Protein AF-A0A0C3L498-F1 (afdb_monomer)

Solvent-accessible surface area (backbone atoms only — not comparable to full-atom values): 33754 Å² total; per-residue (Å²): 131,86,86,87,76,69,76,91,82,56,88,86,80,82,76,66,89,76,93,76,84,75,94,78,59,88,74,56,82,79,41,98,56,47,34,68,48,52,50,54,51,51,52,50,46,49,53,53,51,52,60,52,66,72,40,90,59,48,83,50,46,42,62,49,47,40,70,78,53,57,85,84,62,84,81,73,73,90,56,92,81,68,74,46,78,49,71,77,47,63,39,61,85,78,45,76,49,64,42,54,49,97,86,67,49,80,75,44,70,66,84,78,87,83,88,87,74,92,69,87,55,92,52,59,33,38,40,38,36,27,51,92,72,23,58,47,76,47,76,46,64,38,90,92,53,58,69,68,57,54,50,53,52,50,51,51,54,53,49,54,58,51,51,48,64,70,63,67,71,54,69,68,65,53,47,67,62,51,67,76,78,53,101,65,94,72,100,66,86,66,53,82,78,91,77,89,83,86,74,87,76,82,77,81,82,78,84,88,83,90,80,88,82,90,81,88,78,81,93,78,92,78,82,91,74,88,71,82,76,75,76,78,78,79,75,72,77,77,77,76,79,73,82,60,61,68,63,62,69,68,46,56,71,66,59,50,38,60,54,33,46,74,31,54,60,55,54,50,51,53,54,21,65,76,36,73,67,41,29,62,50,58,70,38,78,90,26,49,68,42,52,51,39,20,29,67,77,71,70,56,78,90,55,93,88,49,60,63,64,46,47,43,50,33,76,59,50,50,50,19,68,48,85,97,41,84,48,70,20,92,41,72,42,45,78,71,43,35,23,42,45,69,68,50,31,39,65,67,54,39,44,69,77,37,68,87,50,56,66,73,57,56,72,67,48,78,64,39,82,72,67,81,73,71,56,94,82,57,84,57,98,50,54,26,31,46,51,68,60,54,51,49,51,42,54,52,52,58,73,53,51,90,47,89,78,62,55,74,65,52,59,49,46,50,52,49,44,54,53,42,49,39,48,68,72,63,38,67,38,49,54,51,57,24,45,50,52,42,52,48,49,55,50,50,52,49,49,50,52,49,49,50,51,52,49,49,50,53,50,49,51,52,39,29,75,76,68,71,48,79,90,70,61,79,90,76,48,54,73,67,47,43,52,54,50,52,51,64,69,67,47,96,65,93,42,72,65,56,52,59,73,43,40,69,60,49,56,50,34,54,54,51,51,53,54,56,58,54,48,72,73,62,62,62,82,78,70,77,75,75,73,82,75,80,79,79,128

Radius of gyration: 36.26 Å; Cα contacts (8 Å, |Δi|>4): 407; chains: 1; bounding box: 95×100×100 Å

Foldseek 3Di:
DPPDDDPVPDDDDDDQDQDQDQLDDPVQVVDPPLQVSVVVRVVSRVVSVVVLVVDPCSSVVRVVVCVLPPCPDPDDDPDPPDEAEEEPEECVVPDPQFDADPVRHTPHGCPDDDDDDDDPDQHWYWYWYDYPLAIDIDIDGDPNDDPVVSVVVVVVVVVSVVSNVVPDDDPVVVCVVVVVPDPDDDPDDHDYDDDDDDDPPDDDDDDDDDDDDDDDDDDDDDDDDDPPDDDPDPPDPPDDPPDPVVSLVPDDPVVVLVVLLPDALVRLLVQCPVDPVSVVQCVDPVNVSSLVSNCVVLVADDQPPDDSNLLSCLQPPQAFPPPPGRDGFPDRPLLVSGGHALQWAFLVRLCVVPVVQDSLVQVLADWDQDGPDDDPPSPDSTTTHHPVRSVVSVVVVVVCPPPPPPDPVVVSVVSVVVVVCCVVVVVVPSVVSSVSSVVSSVVSVVVLVVLLVVQLVVVVVCCCVPPVFDDDDLVLADPQLNVLSVVSSPDPDPDVSSCVVCVVSNNVSSVVSVVVVVVVVPPPPPPVPPDPDDDDD

Secondary structure (DSSP, 8-state):
--S---TTS----------------GGGTTSTTHHHHHHHHHHHHHHHHHHHHT-TTHHHHHHHHHHHS---SPPP-S-TT--EEEEEEEGGGTS-SEEE-TTS-EEEE-----------SSS-EEEEEEETTEEEEEEE--TTS-HHHHHHHHHHHHHHHHHHHHT---HHHHHHHHTTT-SS----PPP------------PPPP----------------------PPP---PPP------HHHHHTS-HHHHHHHHTTS-HHHHHHHHHT-HHHHHHHTSGGGHHHHHHHHHHHT----TTS-HHHHHHHHH--B--STT--SB---EEGGGTEE--S-EEEHHHHHHH-TTS-HHHHTTS-EES--SS--TT--S---EEEHHHHHHHHHHHHHT-S-SS--HHHHHHHHHHHHHHHHHTTGGGHHHHHHHHHHHHHHHHHHHHHHHHHHHHHHHHHHHHHH-PPP--GGGS-HHHHHHHHHHHHSS---HHHHHHHHHHHHHHHHHHHHHHHHHH--------PPPPPPP-

Organism: NCBI:txid1051891

Structure (mmCIF, N/CA/C/O backbone):
data_AF-A0A0C3L498-F1
#
_entry.id   AF-A0A0C3L498-F1
#
loop_
_atom_site.group_PDB
_atom_site.id
_atom_site.type_symbol
_atom_site.label_atom_id
_atom_site.label_alt_id
_atom_site.label_comp_id
_atom_site.label_asym_id
_atom_site.label_entity_id
_atom_site.label_seq_id
_atom_site.pdbx_PDB_ins_code
_atom_site.Cartn_x
_atom_site.Cartn_y
_atom_site.Cartn_z
_atom_site.occupancy
_atom_site.B_iso_or_equiv
_atom_site.auth_seq_id
_atom_site.auth_comp_id
_atom_site.auth_asym_id
_atom_site.auth_atom_id
_atom_site.pdbx_PDB_model_num
ATOM 1 N N . MET A 1 1 ? -3.042 -32.509 8.364 1.00 35.53 1 MET A N 1
ATOM 2 C CA . MET A 1 1 ? -3.975 -33.650 8.348 1.00 35.53 1 MET A CA 1
ATOM 3 C C . MET A 1 1 ? -3.788 -34.385 9.654 1.00 35.53 1 MET A C 1
ATOM 5 O O . MET A 1 1 ? -2.678 -34.833 9.908 1.00 35.53 1 MET A O 1
ATOM 9 N N . TYR A 1 2 ? -4.815 -34.409 10.502 1.00 32.66 2 TYR A N 1
ATOM 10 C CA . TYR A 1 2 ? -4.844 -35.333 11.634 1.00 32.66 2 TYR A CA 1
ATOM 11 C C . TYR A 1 2 ? -4.979 -36.755 11.064 1.00 32.66 2 TYR A C 1
ATOM 13 O O . TYR A 1 2 ? -5.834 -36.954 10.199 1.00 32.66 2 TYR A O 1
ATOM 21 N N . PRO A 1 3 ? -4.118 -37.711 11.439 1.00 37.41 3 PRO A N 1
ATOM 22 C CA . PRO A 1 3 ? -4.191 -39.062 10.906 1.00 37.41 3 PRO A CA 1
ATOM 23 C C . PRO A 1 3 ? -5.276 -39.869 11.638 1.00 37.41 3 PRO A C 1
ATOM 25 O O . PRO A 1 3 ? -5.216 -40.007 12.855 1.00 37.41 3 PRO A O 1
ATOM 28 N N . GLY A 1 4 ? -6.226 -40.432 10.880 1.00 39.44 4 GLY A N 1
ATOM 29 C CA . GLY A 1 4 ? -6.982 -41.626 11.285 1.00 39.44 4 GLY A CA 1
ATOM 30 C C . GLY A 1 4 ? -8.302 -41.435 12.040 1.00 39.44 4 GLY A C 1
ATOM 31 O O . GLY A 1 4 ? -8.519 -42.139 13.022 1.00 39.44 4 GLY A O 1
ATOM 32 N N . HIS A 1 5 ? -9.200 -40.545 11.606 1.00 47.72 5 HIS A N 1
ATOM 33 C CA . HIS A 1 5 ? -10.540 -40.448 12.207 1.00 47.72 5 HIS A CA 1
ATOM 34 C C . HIS A 1 5 ? -11.646 -40.742 11.183 1.00 47.72 5 HIS A C 1
ATOM 36 O O . HIS A 1 5 ? -11.608 -40.233 10.064 1.00 47.72 5 HIS A O 1
ATOM 42 N N . ASP A 1 6 ? -12.573 -41.611 11.590 1.00 41.62 6 ASP A N 1
ATOM 43 C CA . ASP A 1 6 ? -13.728 -42.118 10.844 1.00 41.62 6 ASP A CA 1
ATOM 44 C C . ASP A 1 6 ? -14.706 -40.974 10.485 1.00 41.62 6 ASP A C 1
ATOM 46 O O . ASP A 1 6 ? -15.150 -40.259 11.384 1.00 41.62 6 ASP A O 1
ATOM 50 N N . PRO A 1 7 ? -15.011 -40.725 9.197 1.00 49.84 7 PRO A N 1
ATOM 51 C CA . PRO A 1 7 ? -15.847 -39.600 8.775 1.00 49.84 7 PRO A CA 1
ATOM 52 C C . PRO A 1 7 ? -17.320 -39.713 9.199 1.00 49.84 7 PRO A C 1
ATOM 54 O O . PRO A 1 7 ? -17.991 -38.683 9.267 1.00 49.84 7 PRO A O 1
ATOM 57 N N . ASP A 1 8 ? -17.813 -40.909 9.532 1.00 45.66 8 ASP A N 1
ATOM 58 C CA . ASP A 1 8 ? -19.240 -41.135 9.808 1.00 45.66 8 ASP A CA 1
ATOM 59 C C . ASP A 1 8 ? -19.642 -40.848 11.267 1.00 45.66 8 ASP A C 1
ATOM 61 O O . ASP A 1 8 ? -20.826 -40.816 11.601 1.00 45.66 8 ASP A O 1
ATOM 65 N N . THR A 1 9 ? -18.672 -40.586 12.150 1.00 42.53 9 THR A N 1
ATOM 66 C CA . THR A 1 9 ? -18.910 -40.384 13.592 1.00 42.53 9 THR A CA 1
ATOM 67 C C . THR A 1 9 ? -18.627 -38.966 14.097 1.00 42.53 9 THR A C 1
ATOM 69 O O . THR A 1 9 ? -18.902 -38.676 15.264 1.00 42.53 9 THR A O 1
ATOM 72 N N . PHE A 1 10 ? -18.138 -38.047 13.252 1.00 43.22 10 PHE A N 1
ATOM 73 C CA . PHE A 1 10 ? -17.721 -36.713 13.701 1.00 43.22 10 PHE A CA 1
ATOM 74 C C . PHE A 1 10 ? -18.369 -35.563 12.927 1.00 43.22 10 PHE A C 1
ATOM 76 O O . PHE A 1 10 ? -18.173 -35.375 11.728 1.00 43.22 10 PHE A O 1
ATOM 83 N N . LEU A 1 11 ? -19.065 -34.698 13.669 1.00 43.75 11 LEU A N 1
ATOM 84 C CA . LEU A 1 11 ? -19.482 -33.384 13.193 1.00 43.75 11 LEU A CA 1
ATOM 85 C C . LEU A 1 11 ? -18.258 -32.454 13.148 1.00 43.75 11 LEU A C 1
ATOM 87 O O . LEU A 1 11 ? -17.801 -31.950 14.175 1.00 43.75 11 LEU A O 1
ATOM 91 N N . CYS A 1 12 ? -17.727 -32.210 11.951 1.00 49.59 12 CYS A N 1
ATOM 92 C CA . CYS A 1 12 ? -16.666 -31.226 11.742 1.00 49.59 12 CYS A CA 1
ATOM 93 C C . CYS A 1 12 ? -17.260 -29.808 11.757 1.00 49.59 12 CYS A C 1
ATOM 95 O O . CYS A 1 12 ? -17.810 -29.334 10.762 1.00 49.59 12 CYS A O 1
ATOM 97 N N . ILE A 1 13 ? -17.160 -29.126 12.898 1.00 57.81 13 ILE A N 1
ATOM 98 C CA . ILE A 1 13 ? -17.531 -27.714 13.027 1.00 57.81 13 ILE A CA 1
ATOM 99 C C . ILE A 1 13 ? -16.302 -26.872 12.682 1.00 57.81 13 ILE A C 1
ATOM 101 O O . ILE A 1 13 ? -15.297 -26.917 13.389 1.00 57.81 13 ILE A O 1
ATOM 105 N N . TYR A 1 14 ? -16.386 -26.096 11.602 1.00 65.06 14 TYR A N 1
ATOM 106 C CA . TYR A 1 14 ? -15.368 -25.105 11.263 1.00 65.06 14 TYR A CA 1
ATOM 107 C C . TYR A 1 14 ? -15.754 -23.749 11.843 1.00 65.06 14 TYR A C 1
ATOM 109 O O . TYR A 1 14 ? -16.817 -23.208 11.533 1.00 65.06 14 TYR A O 1
ATOM 117 N N . ASP A 1 15 ? -14.875 -23.177 12.655 1.00 76.25 15 ASP A N 1
ATOM 118 C CA . ASP A 1 15 ? -14.969 -21.797 13.095 1.00 76.25 15 ASP A CA 1
ATOM 119 C C . ASP A 1 15 ? -14.239 -20.878 12.105 1.00 76.25 15 ASP A C 1
ATOM 121 O O . ASP A 1 15 ? -13.145 -21.157 11.615 1.00 76.25 15 ASP A O 1
ATOM 125 N N . THR A 1 16 ? -14.864 -19.754 11.755 1.00 82.56 16 THR A N 1
ATOM 126 C CA . THR A 1 16 ? -14.195 -18.700 10.984 1.00 82.56 16 THR A CA 1
ATOM 127 C C . THR A 1 16 ? -13.973 -17.504 11.891 1.00 82.56 16 THR A C 1
ATOM 129 O O . THR A 1 16 ? -14.901 -16.758 12.199 1.00 82.56 16 THR A O 1
ATOM 132 N N . GLY A 1 17 ? -12.721 -17.315 12.309 1.00 86.75 17 GLY A N 1
ATOM 133 C CA . GLY A 1 17 ? -12.305 -16.129 13.048 1.00 86.75 17 GLY A CA 1
ATOM 134 C C . GLY A 1 17 ? -12.344 -14.883 12.161 1.00 86.75 17 GLY A C 1
ATOM 135 O O . GLY A 1 17 ? -11.686 -14.831 11.120 1.00 86.75 17 GLY A O 1
ATOM 136 N N . ILE A 1 18 ? -13.096 -13.866 12.584 1.00 87.69 18 ILE A N 1
ATOM 137 C CA . ILE A 1 18 ? -13.166 -12.571 11.901 1.00 87.69 18 ILE A CA 1
ATOM 138 C C . ILE A 1 18 ? -12.261 -11.580 12.644 1.00 87.69 18 ILE A C 1
ATOM 140 O O . ILE A 1 18 ? -12.529 -11.274 13.808 1.00 87.69 18 ILE A O 1
ATOM 144 N N . PRO A 1 19 ? -11.197 -11.052 12.011 1.00 89.06 19 PRO A N 1
ATOM 145 C CA . PRO A 1 19 ? -10.329 -10.085 12.662 1.00 89.06 19 PRO A CA 1
ATOM 146 C C . PRO A 1 19 ? -11.044 -8.734 12.758 1.00 89.06 19 PRO A C 1
ATOM 148 O O . PRO A 1 19 ? -11.245 -8.049 11.756 1.00 89.06 19 PRO A O 1
ATOM 151 N N . LEU A 1 20 ? -11.409 -8.342 13.977 1.00 89.38 20 LEU A N 1
ATOM 152 C CA . LEU A 1 20 ? -12.016 -7.046 14.264 1.00 89.38 20 LEU A CA 1
ATOM 153 C C . LEU A 1 20 ? -10.965 -6.096 14.838 1.00 89.38 20 LEU A C 1
ATOM 155 O O . LEU A 1 20 ? -10.299 -6.393 15.829 1.00 89.38 20 LEU A O 1
ATOM 159 N N . GLN A 1 21 ? -10.822 -4.932 14.215 1.00 89.94 21 GLN A N 1
ATOM 160 C CA . GLN A 1 21 ? -9.946 -3.868 14.679 1.00 89.94 21 GLN A CA 1
ATOM 161 C C . GLN A 1 21 ? -10.721 -2.942 15.606 1.00 89.94 21 GLN A C 1
ATOM 163 O O . GLN A 1 21 ? -11.603 -2.198 15.177 1.00 89.94 21 GLN A O 1
ATOM 168 N N . VAL A 1 22 ? -10.371 -2.959 16.887 1.00 83.88 22 VAL A N 1
ATOM 169 C CA . VAL A 1 22 ? -10.909 -2.006 17.856 1.00 83.88 22 VAL A CA 1
ATOM 170 C C . VAL A 1 22 ? -9.872 -0.904 18.062 1.00 83.88 22 VAL A C 1
ATOM 172 O O . VAL A 1 22 ? -8.803 -1.182 18.610 1.00 83.88 22 VAL A O 1
ATOM 175 N N . PRO A 1 23 ? -10.131 0.339 17.617 1.00 72.25 23 PRO A N 1
ATOM 176 C CA . PRO A 1 23 ? -9.239 1.449 17.910 1.00 72.25 23 PRO A CA 1
ATOM 177 C C . PRO A 1 23 ? -9.283 1.711 19.418 1.00 72.25 23 PRO A C 1
ATOM 179 O O . PRO A 1 23 ? -10.296 2.152 19.954 1.00 72.25 23 PRO A O 1
ATOM 182 N N . PHE A 1 24 ? -8.189 1.401 20.108 1.00 67.44 24 PHE A N 1
ATOM 183 C CA . PHE A 1 24 ? -8.078 1.551 21.555 1.00 67.44 24 PHE A CA 1
ATOM 184 C C . PHE A 1 24 ? -6.970 2.547 21.901 1.00 67.44 24 PHE A C 1
ATOM 186 O O . PHE A 1 24 ? -5.838 2.405 21.439 1.00 67.44 24 PHE A O 1
ATOM 193 N N . ALA A 1 25 ? -7.279 3.536 22.743 1.00 64.62 25 ALA A N 1
ATOM 194 C CA . ALA A 1 25 ? -6.287 4.389 23.390 1.00 64.62 25 ALA A CA 1
ATOM 195 C C . ALA A 1 25 ? -6.391 4.218 24.919 1.00 64.62 25 ALA A C 1
ATOM 197 O O . ALA A 1 25 ? -7.488 4.352 25.459 1.00 64.62 25 ALA A O 1
ATOM 198 N N . PRO A 1 26 ? -5.286 3.981 25.656 1.00 59.47 26 PRO A N 1
ATOM 199 C CA . PRO A 1 26 ? -5.326 3.686 27.097 1.00 59.47 26 PRO A CA 1
ATOM 200 C C . PRO A 1 26 ? -6.069 4.722 27.955 1.00 59.47 26 PRO A C 1
ATOM 202 O O . PRO A 1 26 ? -6.696 4.372 28.949 1.00 59.47 26 PRO A O 1
ATOM 205 N N . LYS A 1 27 ? -6.058 5.998 27.544 1.00 56.81 27 LYS A N 1
ATOM 206 C CA . LYS A 1 27 ? -6.758 7.098 28.233 1.00 56.81 27 LYS A CA 1
ATOM 207 C C . LYS A 1 27 ? -8.285 7.051 28.095 1.00 56.81 27 LYS A C 1
ATOM 209 O O . LYS A 1 27 ? -8.969 7.845 28.722 1.00 56.81 27 LYS A O 1
ATOM 214 N N . MET A 1 28 ? -8.827 6.157 27.272 1.00 57.12 28 MET A N 1
ATOM 215 C CA . MET A 1 28 ? -10.263 6.070 27.013 1.00 57.12 28 MET A CA 1
ATOM 216 C C . MET A 1 28 ? -11.046 5.428 28.168 1.00 57.12 28 MET A C 1
ATOM 218 O O . MET A 1 28 ? -12.205 5.776 28.376 1.00 57.12 28 MET A O 1
ATOM 222 N N . LEU A 1 29 ? -10.411 4.556 28.961 1.00 56.12 29 LEU A N 1
ATOM 223 C CA . LEU A 1 29 ? -11.057 3.840 30.073 1.00 56.12 29 LEU A CA 1
ATOM 224 C C . LEU A 1 29 ? -11.229 4.682 31.346 1.00 56.12 29 LEU A C 1
ATOM 226 O O . LEU A 1 29 ? -12.031 4.331 32.205 1.00 56.12 29 LEU A O 1
ATOM 230 N N . THR A 1 30 ? -10.500 5.792 31.474 1.00 59.97 30 THR A N 1
ATOM 231 C CA . THR A 1 30 ? -10.547 6.677 32.652 1.00 59.97 30 THR A CA 1
ATOM 232 C C . THR A 1 30 ? -11.428 7.908 32.446 1.00 59.97 30 THR A C 1
ATOM 234 O O . THR A 1 30 ? -11.486 8.774 33.316 1.00 59.97 30 THR A O 1
ATOM 237 N N . THR A 1 31 ? -12.098 8.026 31.296 1.00 58.50 31 THR A N 1
ATOM 238 C CA . THR A 1 31 ? -12.944 9.188 30.997 1.00 58.50 31 THR A CA 1
ATOM 239 C C . THR A 1 31 ? -14.387 8.977 31.466 1.00 58.50 31 THR A C 1
ATOM 241 O O . THR A 1 31 ? -14.918 7.874 31.329 1.00 58.50 31 THR A O 1
ATOM 244 N N . PRO A 1 32 ? -15.078 10.033 31.935 1.00 61.94 32 PRO A N 1
ATOM 245 C CA . PRO A 1 32 ? -16.505 9.974 32.278 1.00 61.94 32 PRO A CA 1
ATOM 246 C C . PRO A 1 32 ? -17.423 9.696 31.067 1.00 61.94 32 PRO A C 1
ATOM 248 O O . PRO A 1 32 ? -18.629 9.537 31.224 1.00 61.94 32 PRO A O 1
ATOM 251 N N . PHE A 1 33 ? -16.867 9.584 29.855 1.00 67.62 33 PHE A N 1
ATOM 252 C CA . PHE A 1 33 ? -17.583 9.392 28.590 1.00 67.62 33 PHE A CA 1
ATOM 253 C C . PHE A 1 33 ? -17.502 7.951 28.056 1.00 67.62 33 PHE A C 1
ATOM 255 O O . PHE A 1 33 ? -17.490 7.729 26.843 1.00 67.62 33 PHE A O 1
ATOM 262 N N . ILE A 1 34 ? -17.462 6.952 28.944 1.00 74.81 34 ILE A N 1
ATOM 263 C CA . ILE A 1 34 ? -17.351 5.543 28.535 1.00 74.81 34 ILE A CA 1
ATOM 264 C C . ILE A 1 34 ? -18.537 5.077 27.670 1.00 74.81 34 ILE A C 1
ATOM 266 O O . ILE A 1 34 ? -18.358 4.267 26.766 1.00 74.81 34 ILE A O 1
ATOM 270 N N . GLY A 1 35 ? -19.738 5.629 27.883 1.00 77.56 35 GLY A N 1
ATOM 271 C CA . GLY A 1 35 ? -20.936 5.311 27.097 1.00 77.56 35 GLY A CA 1
ATOM 272 C C . GLY A 1 35 ? -20.778 5.626 25.601 1.00 77.56 35 GLY A C 1
ATOM 273 O O . GLY A 1 35 ? -20.788 4.697 24.792 1.00 77.56 35 GLY A O 1
ATOM 274 N N . PRO A 1 36 ? -20.573 6.901 25.209 1.00 78.88 36 PRO A N 1
ATOM 275 C CA . PRO A 1 36 ? -20.330 7.288 23.814 1.00 78.88 36 PRO A CA 1
ATOM 276 C C . PRO A 1 36 ? -19.191 6.514 23.142 1.00 78.88 36 PRO A C 1
ATOM 278 O O . PRO A 1 36 ? -19.283 6.156 21.966 1.00 78.88 36 PRO A O 1
ATOM 281 N N . LEU A 1 37 ? -18.134 6.210 23.897 1.00 80.88 37 LEU A N 1
ATOM 282 C CA . LEU A 1 37 ? -17.036 5.384 23.418 1.00 80.88 37 LEU A CA 1
ATOM 283 C C . LEU A 1 37 ? -17.487 3.964 23.065 1.00 80.88 37 LEU A C 1
ATOM 285 O O . LEU A 1 37 ? -17.188 3.492 21.969 1.00 80.88 37 LEU A O 1
ATOM 289 N N . ILE A 1 38 ? -18.195 3.289 23.977 1.00 82.69 38 ILE A N 1
ATOM 290 C CA . ILE A 1 38 ? -18.695 1.925 23.761 1.00 82.69 38 ILE A CA 1
ATOM 291 C C . ILE A 1 38 ? -19.561 1.876 22.501 1.00 82.69 38 ILE A C 1
ATOM 293 O O . ILE A 1 38 ? -19.411 0.959 21.698 1.00 82.69 38 ILE A O 1
ATOM 297 N N . ILE A 1 39 ? -20.414 2.880 22.279 1.00 81.44 39 ILE A N 1
ATOM 298 C CA . ILE A 1 39 ? -21.242 2.966 21.067 1.00 81.44 39 ILE A CA 1
ATOM 299 C C . ILE A 1 39 ? -20.378 3.114 19.822 1.00 81.44 39 ILE A C 1
ATOM 301 O O . ILE A 1 39 ? -20.590 2.398 18.850 1.00 81.44 39 ILE A O 1
ATOM 305 N N . SER A 1 40 ? -19.412 4.033 19.839 1.00 83.00 40 SER A N 1
ATOM 306 C CA . SER A 1 40 ? -18.522 4.267 18.699 1.00 83.00 40 SER A CA 1
ATOM 307 C C . SER A 1 40 ? -17.755 2.993 18.327 1.00 83.00 40 SER A C 1
ATOM 309 O O . SER A 1 40 ? -17.720 2.590 17.162 1.00 83.00 40 SER A O 1
ATOM 311 N N . VAL A 1 41 ? -17.233 2.286 19.334 1.00 86.06 41 VAL A N 1
ATOM 312 C CA . VAL A 1 41 ? -16.589 0.979 19.158 1.00 86.06 41 VAL A CA 1
ATOM 313 C C . VAL A 1 41 ? -17.579 -0.052 18.613 1.00 86.06 41 VAL A C 1
ATOM 315 O O . VAL A 1 41 ? -17.256 -0.740 17.648 1.00 86.06 41 VAL A O 1
ATOM 318 N N . ALA A 1 42 ? -18.793 -0.135 19.161 1.00 87.06 42 ALA A N 1
ATOM 319 C CA . ALA A 1 42 ? -19.822 -1.061 18.694 1.00 87.06 42 ALA A CA 1
ATOM 320 C C . ALA A 1 42 ? -20.241 -0.788 17.239 1.00 87.06 42 ALA A C 1
ATOM 322 O O . ALA A 1 42 ? -20.412 -1.728 16.465 1.00 87.06 42 ALA A O 1
ATOM 323 N N . MET A 1 43 ? -20.357 0.480 16.835 1.00 86.38 43 MET A N 1
ATOM 324 C CA . MET A 1 43 ? -20.642 0.875 15.453 1.00 86.38 43 MET A CA 1
ATOM 325 C C . MET A 1 43 ? -19.504 0.479 14.511 1.00 86.38 43 MET A C 1
ATOM 327 O O . MET A 1 43 ? -19.765 -0.082 13.447 1.00 86.38 43 MET A O 1
ATOM 331 N N . SER A 1 44 ? -18.253 0.707 14.918 1.00 90.31 44 SER A N 1
ATOM 332 C CA . SER A 1 44 ? -17.075 0.285 14.152 1.00 90.31 44 SER A CA 1
ATOM 333 C C . SER A 1 44 ? -17.017 -1.237 13.996 1.00 90.31 44 SER A C 1
ATOM 335 O O . SER A 1 44 ? -16.842 -1.741 12.885 1.00 90.31 44 SER A O 1
ATOM 337 N N . ILE A 1 45 ? -17.245 -1.984 15.084 1.00 90.69 45 ILE A N 1
ATOM 338 C CA . ILE A 1 45 ? -17.324 -3.449 15.057 1.00 90.69 45 ILE A CA 1
ATOM 339 C C . ILE A 1 45 ? -18.440 -3.899 14.113 1.00 90.69 45 ILE A C 1
ATOM 341 O O . ILE A 1 45 ? -18.197 -4.742 13.254 1.00 90.69 45 ILE A O 1
ATOM 345 N N . LYS A 1 46 ? -19.640 -3.311 14.210 1.00 91.25 46 LYS A N 1
ATOM 346 C CA . LYS A 1 46 ? -20.777 -3.637 13.338 1.00 91.25 46 LYS A CA 1
ATOM 347 C C . LYS A 1 46 ? -20.445 -3.403 11.866 1.00 91.25 46 LYS A C 1
ATOM 349 O O . LYS A 1 46 ? -20.753 -4.258 11.038 1.00 91.25 46 LYS A O 1
ATOM 354 N N . GLN A 1 47 ? -19.813 -2.280 11.529 1.00 91.50 47 GLN A N 1
ATOM 355 C CA . GLN A 1 47 ? -19.418 -1.967 10.155 1.00 91.50 47 GLN A CA 1
ATOM 356 C C . GLN A 1 47 ? -18.414 -2.992 9.612 1.00 91.50 47 GLN A C 1
ATOM 358 O O . GLN A 1 47 ? -18.599 -3.504 8.509 1.00 91.50 47 GLN A O 1
ATOM 363 N N . GLN A 1 48 ? -17.389 -3.330 10.398 1.00 94.00 48 GLN A N 1
ATOM 364 C CA . GLN A 1 48 ? -16.400 -4.343 10.024 1.00 94.00 48 GLN A CA 1
ATOM 365 C C . GLN A 1 48 ? -17.050 -5.718 9.858 1.00 94.00 48 GLN A C 1
ATOM 367 O O . GLN A 1 48 ? -16.852 -6.372 8.840 1.00 94.00 48 GLN A O 1
ATOM 372 N N . TYR A 1 49 ? -17.888 -6.127 10.810 1.00 93.38 49 TYR A N 1
ATOM 373 C CA . TYR A 1 49 ? -18.600 -7.401 10.760 1.00 93.38 49 TYR A CA 1
ATOM 374 C C . TYR A 1 49 ? -19.510 -7.490 9.528 1.00 93.38 49 TYR A C 1
ATOM 376 O O . TYR A 1 49 ? -19.471 -8.478 8.804 1.00 93.38 49 TYR A O 1
ATOM 384 N N . THR A 1 50 ? -20.253 -6.420 9.221 1.00 92.88 50 THR A N 1
ATOM 385 C CA . THR A 1 50 ? -21.100 -6.327 8.016 1.00 92.88 50 THR A CA 1
ATOM 386 C C . THR A 1 50 ? -20.274 -6.455 6.736 1.00 92.88 50 THR A C 1
ATOM 388 O O . THR A 1 50 ? -20.690 -7.126 5.795 1.00 92.88 50 THR A O 1
ATOM 391 N N . HIS A 1 51 ? -19.085 -5.847 6.697 1.00 92.69 51 HIS A N 1
ATOM 392 C CA . HIS A 1 51 ? -18.167 -5.983 5.568 1.00 92.69 51 HIS A CA 1
ATOM 393 C C . HIS A 1 51 ? -17.667 -7.422 5.384 1.00 92.69 51 HIS A C 1
ATOM 395 O O . 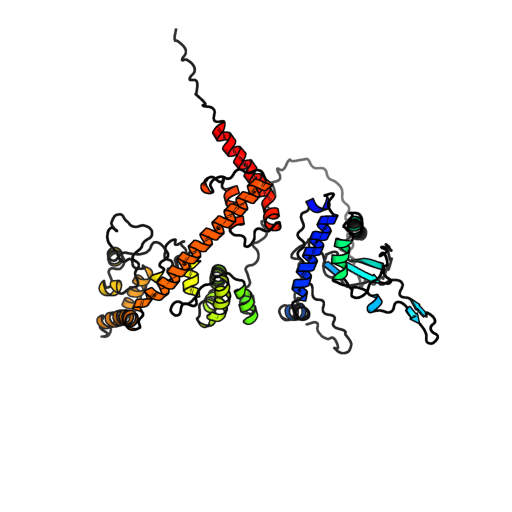HIS A 1 51 ? -17.557 -7.883 4.253 1.00 92.69 51 HIS A O 1
ATOM 401 N N . PHE A 1 52 ? -17.381 -8.147 6.468 1.00 92.06 52 PHE A N 1
ATOM 402 C CA . PHE A 1 52 ? -16.988 -9.553 6.367 1.00 92.06 52 PHE A CA 1
ATOM 403 C C . PHE A 1 52 ? -18.158 -10.449 5.955 1.00 92.06 52 PHE A C 1
ATOM 405 O O . PHE A 1 52 ? -17.988 -11.286 5.071 1.00 92.06 52 PHE A O 1
ATOM 412 N N . LEU A 1 53 ? -19.341 -10.250 6.544 1.00 90.75 53 LEU A N 1
ATOM 413 C CA . LEU A 1 53 ? -20.542 -11.025 6.222 1.00 90.75 53 LEU A CA 1
ATOM 414 C C . LEU A 1 53 ? -21.048 -10.806 4.792 1.00 90.75 53 LEU A C 1
ATOM 416 O O . LEU A 1 53 ? -21.700 -11.690 4.246 1.00 90.75 53 LEU A O 1
ATOM 420 N N . SER A 1 54 ? -20.749 -9.665 4.164 1.00 93.31 54 SER A N 1
ATOM 421 C CA . SER A 1 54 ? -21.116 -9.437 2.760 1.00 93.31 54 SER A CA 1
ATOM 422 C C . SER A 1 54 ? -20.312 -10.296 1.778 1.00 93.31 54 SER A C 1
ATOM 424 O O . SER A 1 54 ? -20.648 -10.348 0.595 1.00 93.31 54 SER A O 1
ATOM 426 N N . ASN A 1 55 ? -19.268 -10.992 2.244 1.00 92.25 55 ASN A N 1
ATOM 427 C CA . ASN A 1 55 ? -18.521 -11.947 1.442 1.00 92.25 55 ASN A CA 1
ATOM 428 C C . ASN A 1 55 ? -19.147 -13.355 1.546 1.00 92.25 55 ASN A C 1
ATOM 430 O O . ASN A 1 55 ? -18.980 -14.010 2.578 1.00 92.25 55 ASN A O 1
ATOM 434 N N . PRO A 1 56 ? -19.778 -13.883 0.477 1.00 93.44 56 PRO A N 1
ATOM 435 C CA . PRO A 1 56 ? -20.418 -15.202 0.506 1.00 93.44 56 PRO A CA 1
ATOM 436 C C . PRO A 1 56 ? -19.424 -16.353 0.722 1.00 93.44 56 PRO A C 1
ATOM 438 O O . PRO A 1 56 ? -19.815 -17.448 1.110 1.00 93.44 56 PRO A O 1
ATOM 441 N N . HIS A 1 57 ? -18.128 -16.116 0.511 1.00 90.50 57 HIS A N 1
ATOM 442 C CA . HIS A 1 57 ? -17.084 -17.123 0.692 1.00 90.50 57 HIS A CA 1
ATOM 443 C C . HIS A 1 57 ? -16.462 -17.119 2.092 1.00 90.50 57 HIS A C 1
ATOM 445 O O . HIS A 1 57 ? -15.491 -17.842 2.318 1.00 90.50 57 HIS A O 1
ATOM 451 N N . LEU A 1 58 ? -16.975 -16.315 3.031 1.00 89.44 58 LEU A N 1
ATOM 452 C CA . LEU A 1 58 ? -16.397 -16.184 4.371 1.00 89.44 58 LEU A CA 1
ATOM 453 C C . LEU A 1 58 ? -16.238 -17.543 5.070 1.00 89.44 58 LEU A C 1
ATOM 455 O O . LEU A 1 58 ? -15.164 -17.830 5.588 1.00 89.44 58 LEU A O 1
ATOM 459 N N . VAL A 1 59 ? -17.255 -18.405 4.998 1.00 87.19 59 VAL A N 1
ATOM 460 C CA . VAL A 1 59 ? -17.251 -19.746 5.618 1.00 87.19 59 VAL A CA 1
ATOM 461 C C . VAL A 1 59 ? -16.182 -20.685 5.049 1.00 87.19 59 VAL A C 1
ATOM 463 O O . VAL A 1 59 ? -15.756 -21.622 5.717 1.00 87.19 59 VAL A O 1
ATOM 466 N N . HIS A 1 60 ? -15.711 -20.428 3.827 1.00 86.81 60 HIS A N 1
ATOM 467 C CA . HIS A 1 60 ? -14.664 -21.219 3.181 1.00 86.81 60 HIS A CA 1
ATOM 468 C C . HIS A 1 60 ? -13.263 -20.664 3.438 1.00 86.81 60 HIS A C 1
ATOM 470 O O . HIS A 1 60 ? -12.279 -21.346 3.155 1.00 86.81 60 HIS A O 1
ATOM 476 N N . LEU A 1 61 ? -13.149 -19.447 3.983 1.00 83.88 61 LEU A N 1
ATOM 477 C CA . LEU A 1 61 ? -11.867 -18.773 4.144 1.00 83.88 61 LEU A CA 1
ATOM 478 C C . LEU A 1 61 ? -10.951 -19.520 5.114 1.00 83.88 61 LEU A C 1
ATOM 480 O O . LEU A 1 61 ? -9.780 -19.717 4.794 1.00 83.88 61 LEU A O 1
ATOM 484 N N . MET A 1 62 ? -11.465 -19.947 6.274 1.00 82.75 62 MET A N 1
ATOM 485 C CA . MET A 1 62 ? -10.650 -20.675 7.249 1.00 82.75 62 MET A CA 1
ATOM 486 C C . MET A 1 62 ? -10.263 -22.069 6.737 1.00 82.75 62 MET A C 1
ATOM 488 O O . MET A 1 62 ? -9.063 -22.327 6.683 1.00 82.75 62 MET A O 1
ATOM 492 N N . PRO A 1 63 ? -11.188 -22.925 6.247 1.00 81.69 63 PRO A N 1
ATOM 493 C CA . PRO A 1 63 ? -10.811 -24.205 5.645 1.00 81.69 63 PRO A CA 1
ATOM 494 C C . PRO A 1 63 ? -9.784 -24.064 4.517 1.00 81.69 63 PRO A C 1
ATOM 496 O O . PRO A 1 63 ? -8.795 -24.794 4.495 1.00 81.69 63 PRO A O 1
ATOM 499 N N . ALA A 1 64 ? -9.960 -23.086 3.619 1.00 83.56 64 ALA A N 1
ATOM 500 C CA . ALA A 1 64 ? -9.005 -22.819 2.547 1.00 83.56 64 ALA A CA 1
ATOM 501 C C . ALA A 1 64 ? -7.650 -22.346 3.095 1.00 83.56 64 ALA A C 1
ATOM 503 O O . ALA A 1 64 ? -6.611 -22.834 2.660 1.00 83.56 64 AL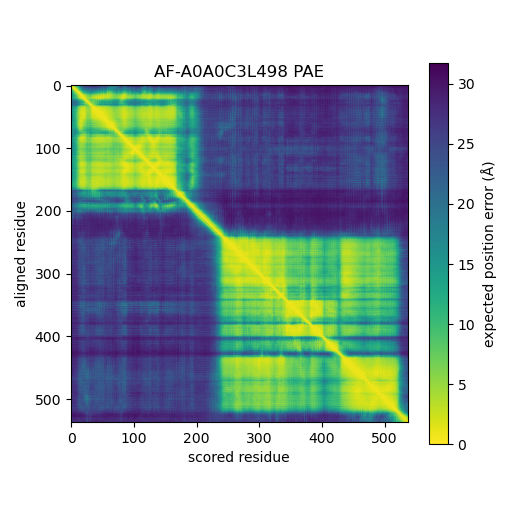A A O 1
ATOM 504 N N . SER A 1 65 ? -7.639 -21.441 4.079 1.00 80.31 65 SER A N 1
ATOM 505 C CA . SER A 1 65 ? -6.418 -20.975 4.750 1.00 80.31 65 SER A CA 1
ATOM 506 C C . SER A 1 65 ? -5.676 -22.126 5.435 1.00 80.31 65 SER A C 1
ATOM 508 O O . SER A 1 65 ? -4.470 -22.279 5.251 1.00 80.31 65 SER A O 1
ATOM 510 N N . THR A 1 66 ? -6.391 -22.991 6.158 1.00 79.62 66 THR A N 1
ATOM 511 C CA . THR A 1 66 ? -5.838 -24.184 6.809 1.00 79.62 66 THR A CA 1
ATOM 512 C C . THR A 1 66 ? -5.353 -25.218 5.793 1.00 79.62 66 THR A C 1
ATOM 514 O O . THR A 1 66 ? -4.337 -25.863 6.032 1.00 79.62 66 THR A O 1
ATOM 517 N N . ALA A 1 67 ? -6.017 -25.371 4.645 1.00 80.06 67 ALA A N 1
ATOM 518 C CA . ALA A 1 67 ? -5.553 -26.247 3.569 1.00 80.06 67 ALA A CA 1
ATOM 519 C C . ALA A 1 67 ? -4.273 -25.708 2.904 1.00 80.06 67 ALA A C 1
ATOM 521 O O . ALA A 1 67 ? -3.335 -26.464 2.658 1.00 80.06 67 ALA A O 1
ATOM 522 N N . LEU A 1 68 ? -4.208 -24.393 2.665 1.00 80.62 68 LEU A N 1
ATOM 523 C CA . LEU A 1 68 ? -3.049 -23.707 2.081 1.00 80.62 68 LEU A CA 1
ATOM 524 C C . LEU A 1 68 ? -1.857 -23.630 3.046 1.00 80.62 68 LEU A C 1
ATOM 526 O O . LEU A 1 68 ? -0.701 -23.621 2.623 1.00 80.62 68 LEU A O 1
ATOM 530 N N . ALA A 1 69 ? -2.130 -23.528 4.344 1.00 76.62 69 ALA A N 1
ATOM 531 C CA . ALA A 1 69 ? -1.143 -23.357 5.397 1.00 76.62 69 ALA A CA 1
ATOM 532 C C . ALA A 1 69 ? -1.573 -24.120 6.660 1.00 76.62 69 ALA A C 1
ATOM 534 O O . ALA A 1 69 ? -1.959 -23.497 7.654 1.00 76.62 69 ALA A O 1
ATOM 535 N N . PRO A 1 70 ? -1.503 -25.466 6.651 1.00 80.38 70 PRO A N 1
ATOM 536 C CA . PRO A 1 70 ? -1.862 -26.248 7.824 1.00 80.38 70 PRO A CA 1
ATOM 537 C C . PRO A 1 70 ? -0.987 -25.828 9.004 1.00 80.38 70 PRO A C 1
ATOM 539 O O . PRO A 1 70 ? 0.212 -25.589 8.837 1.00 80.38 70 PRO A O 1
ATOM 542 N N . LEU A 1 71 ? -1.586 -25.729 10.191 1.00 67.69 71 LEU A N 1
ATOM 543 C CA . LEU A 1 71 ? -0.877 -25.403 11.427 1.00 67.69 71 LEU A CA 1
ATOM 544 C C . LEU A 1 71 ? 0.169 -26.496 11.701 1.00 67.69 71 LEU A C 1
ATOM 546 O O . LEU A 1 71 ? -0.166 -27.586 12.156 1.00 67.69 71 LEU A O 1
ATOM 550 N N . ARG A 1 72 ? 1.433 -26.228 11.352 1.00 76.31 72 ARG A N 1
ATOM 551 C CA . ARG A 1 72 ? 2.578 -27.133 11.585 1.00 76.31 72 ARG A CA 1
ATOM 552 C C . ARG A 1 72 ? 3.326 -26.814 12.877 1.00 76.31 72 ARG A C 1
ATOM 554 O O . ARG A 1 72 ? 4.008 -27.672 13.419 1.00 76.31 72 ARG A O 1
ATOM 561 N N . GLU A 1 73 ? 3.179 -25.591 13.368 1.00 73.38 73 GLU A N 1
ATOM 562 C CA . GLU A 1 73 ? 3.779 -25.101 14.605 1.00 73.38 73 GLU A CA 1
ATOM 563 C C . GLU A 1 73 ? 2.688 -24.451 15.459 1.00 73.38 73 GLU A C 1
ATOM 565 O O . GLU A 1 73 ? 1.671 -23.986 14.933 1.00 73.38 73 GLU A O 1
ATOM 570 N N . LYS A 1 74 ? 2.891 -24.396 16.782 1.00 65.56 74 LYS A N 1
ATOM 571 C CA . LYS A 1 74 ? 2.012 -23.613 17.659 1.00 65.56 74 LYS A CA 1
ATOM 572 C C . LYS A 1 74 ? 2.047 -22.159 17.192 1.00 65.56 74 LYS A C 1
ATOM 574 O O . LYS A 1 74 ? 3.111 -21.542 17.202 1.00 65.56 74 LYS A O 1
ATOM 579 N N . SER A 1 75 ? 0.891 -21.625 16.795 1.00 63.19 75 SER A N 1
ATOM 580 C CA . SER A 1 75 ? 0.745 -20.211 16.452 1.00 63.19 75 SER A CA 1
ATOM 581 C C . SER A 1 75 ? 1.288 -19.369 17.604 1.00 63.19 75 SER A C 1
ATOM 583 O O . SER A 1 75 ? 0.770 -19.432 18.718 1.00 63.19 75 SER A O 1
ATOM 585 N N . THR A 1 76 ? 2.352 -18.607 17.355 1.00 65.31 76 THR A N 1
ATOM 586 C CA . THR A 1 76 ? 2.802 -17.599 18.308 1.00 65.31 76 THR A CA 1
ATOM 587 C C . THR A 1 76 ? 1.919 -16.376 18.143 1.00 65.31 76 THR A C 1
ATOM 589 O O . THR A 1 76 ? 1.696 -15.871 17.043 1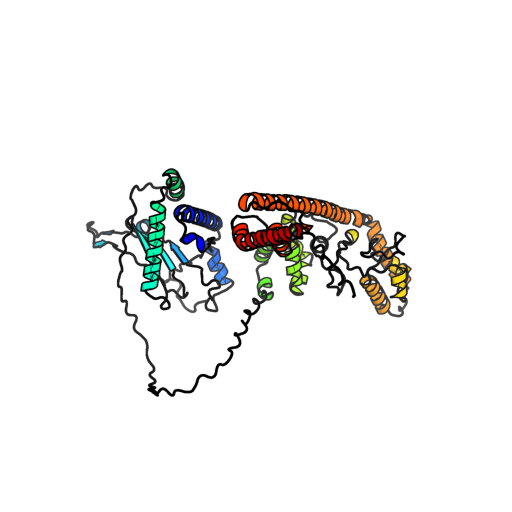.00 65.31 76 THR A O 1
ATOM 592 N N . ASP A 1 77 ? 1.362 -15.930 19.258 1.00 66.62 77 ASP A N 1
ATOM 593 C CA . ASP A 1 77 ? 0.456 -14.797 19.305 1.00 66.62 77 ASP A CA 1
ATOM 594 C C . ASP A 1 77 ? 1.182 -13.530 18.834 1.00 66.62 77 ASP A C 1
ATOM 596 O O . ASP A 1 77 ? 1.938 -12.920 19.585 1.00 66.62 77 ASP A O 1
ATOM 600 N N . ALA A 1 78 ? 0.971 -13.130 17.576 1.00 65.88 78 ALA A N 1
ATOM 601 C CA . ALA A 1 78 ? 1.662 -11.982 16.976 1.00 65.88 78 ALA A CA 1
ATOM 602 C C . ALA A 1 78 ? 1.345 -10.652 17.683 1.00 65.88 78 ALA A C 1
ATOM 604 O O . ALA A 1 78 ? 2.107 -9.690 17.592 1.00 65.88 78 ALA A O 1
ATOM 605 N N . ASN A 1 79 ? 0.220 -10.602 18.394 1.00 78.12 79 ASN A N 1
ATOM 606 C CA . ASN A 1 79 ? -0.173 -9.503 19.253 1.00 78.12 79 ASN A CA 1
ATOM 607 C C . ASN A 1 79 ? -0.495 -10.091 20.645 1.00 78.12 79 ASN A C 1
ATOM 609 O O . ASN A 1 79 ? -1.337 -10.978 20.745 1.00 78.12 79 ASN A O 1
ATOM 613 N N . PRO A 1 80 ? 0.158 -9.661 21.732 1.00 72.25 80 PRO A N 1
ATOM 614 C CA . PRO A 1 80 ? -0.184 -10.142 23.071 1.00 72.25 80 PRO A CA 1
ATOM 615 C C . PRO A 1 80 ? -1.482 -9.512 23.610 1.00 72.25 80 PRO A C 1
ATOM 617 O O . PRO A 1 80 ? -1.994 -9.955 24.632 1.00 72.25 80 PRO A O 1
ATOM 620 N N . PHE A 1 81 ? -2.023 -8.494 22.930 1.00 74.56 81 PHE A N 1
ATOM 621 C CA . PHE A 1 81 ? -3.150 -7.685 23.397 1.00 74.56 81 PHE A CA 1
ATOM 622 C C . PHE A 1 81 ? -4.484 -7.960 22.685 1.00 74.56 81 PHE A C 1
ATOM 624 O O . PHE A 1 81 ? -5.462 -7.284 22.991 1.00 74.56 81 PHE A O 1
ATOM 631 N N . TRP A 1 82 ? -4.567 -8.896 21.728 1.00 81.25 82 TRP A N 1
ATOM 632 C CA . TRP A 1 82 ? -5.873 -9.230 21.135 1.00 81.25 82 TRP A CA 1
ATOM 633 C C . TRP A 1 82 ? -6.609 -10.264 21.982 1.00 81.25 82 TRP A C 1
ATOM 635 O O . TRP A 1 82 ? -6.058 -11.316 22.306 1.00 81.25 82 TRP A O 1
ATOM 645 N N . GLY A 1 83 ? -7.854 -9.952 22.336 1.00 85.56 83 GLY A N 1
ATOM 646 C CA . GLY A 1 83 ? -8.782 -10.894 22.954 1.00 85.56 83 GLY A CA 1
ATOM 647 C C . GLY A 1 83 ? -9.566 -11.684 21.911 1.00 85.56 83 GLY A C 1
ATOM 648 O O . GLY A 1 83 ? -9.589 -11.333 20.730 1.00 85.56 83 GLY A O 1
ATOM 649 N N . GLU A 1 84 ? -10.230 -12.736 22.371 1.00 90.62 84 GLU A N 1
ATOM 650 C CA . GLU A 1 84 ? -11.136 -13.548 21.567 1.00 90.62 84 GLU A CA 1
ATOM 651 C C . GLU A 1 84 ? -12.538 -13.473 22.169 1.00 90.62 84 GLU A C 1
ATOM 653 O O . GLU A 1 84 ? -12.706 -13.613 23.382 1.00 90.62 84 GLU A O 1
ATOM 658 N N . ILE A 1 85 ? -13.537 -13.194 21.331 1.00 92.62 85 ILE A N 1
ATOM 659 C CA . ILE A 1 85 ? -14.937 -13.130 21.744 1.00 92.62 85 ILE A CA 1
ATOM 660 C C . ILE A 1 85 ? -15.736 -14.050 20.835 1.00 92.62 85 ILE A C 1
ATOM 662 O O . ILE A 1 85 ? -15.693 -13.914 19.614 1.00 92.62 85 ILE A O 1
ATOM 666 N N . THR A 1 86 ? -16.507 -14.945 21.437 1.00 92.56 86 THR A N 1
ATOM 667 C CA . THR A 1 86 ? -17.463 -15.798 20.731 1.00 92.56 86 THR A CA 1
ATOM 668 C C . THR A 1 86 ? -18.877 -15.459 21.183 1.00 92.56 86 THR A C 1
ATOM 670 O O . THR A 1 86 ? -19.120 -15.130 22.347 1.00 92.56 86 THR A O 1
ATOM 673 N N . ASN A 1 87 ? -19.822 -15.522 20.249 1.00 92.75 87 ASN A N 1
ATOM 674 C CA . ASN A 1 87 ? -21.231 -15.297 20.528 1.00 92.75 87 ASN A CA 1
ATOM 675 C C . ASN A 1 87 ? -22.057 -16.425 19.906 1.00 92.75 87 ASN A C 1
ATOM 677 O O . ASN A 1 87 ? -22.055 -16.580 18.687 1.00 92.75 87 ASN A O 1
ATOM 681 N N . MET A 1 88 ? -22.759 -17.203 20.731 1.00 90.81 88 MET A N 1
ATOM 682 C CA . MET A 1 88 ? -23.592 -18.320 20.256 1.00 90.81 88 MET A CA 1
ATOM 683 C C . MET A 1 88 ? -25.016 -17.888 19.865 1.00 90.81 88 MET A C 1
ATOM 685 O O . MET A 1 88 ? -25.761 -18.675 19.265 1.00 90.81 88 MET A O 1
ATOM 689 N N . GLY A 1 89 ? -25.378 -16.636 20.163 1.00 92.75 89 GLY A N 1
ATOM 690 C CA . GLY A 1 89 ? -26.697 -16.061 19.923 1.00 92.75 89 GLY A CA 1
ATOM 691 C C . GLY A 1 89 ? -27.725 -16.471 20.978 1.00 92.75 89 GLY A C 1
ATOM 692 O O . GLY A 1 89 ? -27.395 -16.680 22.147 1.00 92.75 89 GLY A O 1
ATOM 693 N N . VAL A 1 90 ? -28.986 -16.558 20.554 1.00 93.69 90 VAL A N 1
ATOM 694 C CA . VAL A 1 90 ? -30.105 -17.023 21.382 1.00 93.69 90 VAL A CA 1
ATOM 695 C C . VAL A 1 90 ? -30.129 -18.549 21.342 1.00 93.69 90 VAL A C 1
ATOM 697 O O . VAL A 1 90 ? -30.386 -19.136 20.297 1.00 93.69 90 VAL A O 1
ATOM 700 N N . ILE A 1 91 ? -29.818 -19.194 22.462 1.00 93.44 91 ILE A N 1
ATOM 701 C CA . ILE A 1 91 ? -29.778 -20.657 22.586 1.00 93.44 91 ILE A CA 1
ATOM 702 C C . ILE A 1 91 ? -31.182 -21.250 22.577 1.00 93.44 91 ILE A C 1
ATOM 704 O O . ILE A 1 91 ? -31.358 -22.347 22.057 1.00 93.44 91 ILE A O 1
ATOM 708 N N . ASP A 1 92 ? -32.178 -20.517 23.081 1.00 88.81 92 ASP A N 1
ATOM 709 C CA . ASP A 1 92 ? -33.569 -20.980 23.141 1.00 88.81 92 ASP A CA 1
ATOM 710 C C . ASP A 1 92 ? -34.135 -21.360 21.756 1.00 88.81 92 ASP A C 1
ATOM 712 O O . ASP A 1 92 ? -35.064 -22.155 21.674 1.00 88.81 92 ASP A O 1
ATOM 716 N N . SER A 1 93 ? -33.568 -20.836 20.657 1.00 88.69 93 SER A N 1
ATOM 717 C CA . SER A 1 93 ? -33.969 -21.203 19.289 1.00 88.69 93 SER A CA 1
ATOM 718 C C . SER A 1 93 ? -33.286 -22.461 18.744 1.00 88.69 93 SER A C 1
ATOM 720 O O . SER A 1 93 ? -33.642 -22.927 17.664 1.00 88.69 93 SER A O 1
ATOM 722 N N . LYS A 1 94 ? -32.286 -22.992 19.455 1.00 88.81 94 LYS A N 1
ATOM 723 C CA . LYS A 1 94 ? -31.458 -24.131 19.028 1.00 88.81 94 LYS A CA 1
ATOM 724 C C . LYS A 1 94 ? -31.601 -25.341 19.943 1.00 88.81 94 LYS A C 1
ATOM 726 O O . LYS A 1 94 ? -31.465 -26.464 19.476 1.00 88.81 94 LYS A O 1
ATOM 731 N N . VAL A 1 95 ? -31.827 -25.114 21.235 1.00 87.19 95 VAL A N 1
ATOM 732 C CA . VAL A 1 95 ? -31.918 -26.165 22.251 1.00 87.19 95 VAL A CA 1
ATOM 733 C C . VAL A 1 95 ? -33.177 -25.928 23.085 1.00 87.19 95 VAL A C 1
ATOM 735 O O . VAL A 1 95 ? -33.276 -24.875 23.722 1.00 87.19 95 VAL A O 1
ATOM 738 N N . PRO A 1 96 ? -34.128 -26.882 23.116 1.00 89.56 96 PRO A N 1
ATOM 739 C CA . PRO A 1 96 ? -35.275 -26.804 24.007 1.00 89.56 96 PRO A CA 1
ATOM 740 C C . PRO A 1 96 ? -34.821 -26.659 25.460 1.00 89.56 96 PRO A C 1
ATOM 742 O O . PRO A 1 96 ? -33.935 -27.377 25.925 1.00 89.56 96 PRO A O 1
ATOM 745 N N . ARG A 1 97 ? -35.436 -25.729 26.197 1.00 91.75 97 ARG A N 1
ATOM 746 C CA . ARG A 1 97 ? -35.174 -25.588 27.636 1.00 91.75 97 ARG A CA 1
ATOM 747 C C . ARG A 1 97 ? -35.879 -26.640 28.473 1.00 91.75 97 ARG A C 1
ATOM 749 O O . ARG A 1 97 ? -35.417 -26.927 29.567 1.00 91.75 97 ARG A O 1
ATOM 756 N N . ARG A 1 98 ? -36.990 -27.174 27.984 1.00 94.94 98 ARG A N 1
ATOM 757 C CA . ARG A 1 98 ? -37.843 -28.117 28.692 1.00 94.94 98 ARG A CA 1
ATOM 758 C C . ARG A 1 98 ? -38.042 -29.338 27.808 1.00 94.94 98 ARG A C 1
ATOM 760 O O . ARG A 1 98 ? -38.369 -29.191 26.633 1.00 94.94 98 ARG A O 1
ATOM 767 N N . TYR A 1 99 ? -37.801 -30.505 28.382 1.00 94.56 99 TYR A N 1
ATOM 768 C CA . TYR A 1 99 ? -38.034 -31.802 27.771 1.00 94.56 99 TYR A CA 1
ATOM 769 C C . TYR A 1 99 ? -39.122 -32.481 28.591 1.00 94.56 99 TYR A C 1
ATOM 771 O O . TYR A 1 99 ? -38.933 -32.775 29.776 1.00 94.56 99 TYR A O 1
ATOM 779 N N . ASP A 1 100 ? -40.269 -32.659 27.955 1.00 96.06 100 ASP A N 1
ATOM 780 C CA . ASP A 1 100 ? -41.440 -33.295 28.537 1.00 96.06 100 ASP A CA 1
ATOM 781 C C . ASP A 1 100 ? -41.482 -34.784 28.159 1.00 96.06 100 ASP A C 1
ATOM 783 O O . ASP A 1 100 ? -40.951 -35.181 27.118 1.00 96.06 100 ASP A O 1
ATOM 787 N N . ASP A 1 101 ? -42.085 -35.616 29.008 1.00 95.94 101 ASP A N 1
ATOM 788 C CA . ASP A 1 101 ? -42.430 -36.998 28.656 1.00 95.94 101 ASP A CA 1
ATOM 789 C C . ASP A 1 101 ? -43.649 -37.061 27.717 1.00 95.94 101 ASP A C 1
ATOM 791 O O . ASP A 1 101 ? -44.183 -36.045 27.265 1.00 95.94 101 ASP A O 1
ATOM 795 N N . GLN A 1 102 ? -44.102 -38.280 27.410 1.00 95.00 102 GLN A N 1
ATOM 796 C CA . GLN A 1 102 ? -45.284 -38.514 26.573 1.00 95.00 102 GLN A CA 1
ATOM 797 C C . GLN A 1 102 ? -46.580 -37.949 27.183 1.00 95.00 102 GLN A C 1
ATOM 799 O O . GLN A 1 102 ? -47.535 -37.713 26.447 1.00 95.00 102 GLN A O 1
ATOM 804 N N . GLU A 1 103 ? -46.617 -37.705 28.497 1.00 96.44 103 GLU A N 1
ATOM 805 C CA . GLU A 1 103 ? -47.763 -37.136 29.216 1.00 96.44 103 GLU A CA 1
ATOM 806 C C . GLU A 1 103 ? -47.678 -35.601 29.334 1.00 96.44 103 GLU A C 1
ATOM 808 O O . GLU A 1 103 ? -48.562 -34.966 29.911 1.00 96.44 103 GLU A O 1
ATOM 813 N N . GLY A 1 104 ? -46.633 -34.972 28.781 1.00 93.94 104 GLY A N 1
ATOM 814 C CA . GLY A 1 104 ? -46.422 -33.523 28.853 1.00 93.94 104 GLY A CA 1
ATOM 815 C C . GLY A 1 104 ? -45.847 -33.040 30.192 1.00 93.94 104 GLY A C 1
ATOM 816 O O . GLY A 1 104 ? -45.812 -31.832 30.461 1.00 93.94 104 GLY A O 1
ATOM 817 N N . LYS A 1 105 ? -45.394 -33.952 31.058 1.00 95.31 105 LYS A N 1
ATOM 818 C CA . LYS A 1 105 ? -44.761 -33.611 32.332 1.00 95.31 105 LYS A CA 1
ATOM 819 C C . LYS A 1 105 ? -43.276 -33.334 32.108 1.00 95.31 105 LYS A C 1
ATOM 821 O O . LYS A 1 105 ? -42.575 -34.115 31.474 1.00 95.31 105 LYS A O 1
ATOM 826 N N . CYS A 1 106 ? -42.782 -32.233 32.679 1.00 95.00 106 CYS A N 1
ATOM 827 C CA . CYS A 1 106 ? -41.365 -31.871 32.598 1.00 95.00 106 CYS A CA 1
ATOM 828 C C . CYS A 1 106 ? -40.510 -32.955 33.253 1.00 95.00 106 CYS A C 1
ATOM 830 O O . CYS A 1 106 ? -40.602 -33.159 34.466 1.00 95.00 106 CYS A O 1
ATOM 832 N N . VAL A 1 107 ? -39.658 -33.603 32.463 1.00 96.88 107 VAL A N 1
ATOM 833 C CA . VAL A 1 107 ? -38.674 -34.575 32.954 1.00 96.88 107 VAL A CA 1
ATOM 834 C C . VAL A 1 107 ? -37.316 -33.913 33.129 1.00 96.88 107 VAL A C 1
ATOM 836 O O . VAL A 1 107 ? -36.609 -34.193 34.097 1.00 96.88 107 VAL A O 1
ATOM 839 N N . LEU A 1 108 ? -36.947 -33.020 32.208 1.00 95.00 108 LEU A N 1
ATOM 840 C CA . LEU A 1 108 ? -35.658 -32.339 32.231 1.00 95.00 108 LEU A CA 1
ATOM 841 C C . LEU A 1 108 ? -35.811 -30.867 31.851 1.00 95.00 108 LEU A C 1
ATOM 843 O O . LEU A 1 108 ? -36.355 -30.528 30.801 1.00 95.00 108 LEU A O 1
ATOM 847 N N . GLU A 1 109 ? -35.272 -29.989 32.695 1.00 93.69 109 GLU A N 1
ATOM 848 C CA . GLU A 1 109 ? -35.157 -28.561 32.412 1.00 93.69 109 GLU A CA 1
ATOM 849 C C . GLU A 1 109 ? -33.682 -28.147 32.348 1.00 93.69 109 GLU A C 1
ATOM 851 O O . GLU A 1 109 ? -32.910 -28.340 33.289 1.00 93.69 109 GLU A O 1
ATOM 856 N N . VAL A 1 110 ? -33.287 -27.526 31.238 1.00 90.25 110 VAL A N 1
ATOM 857 C CA . VAL A 1 110 ? -31.970 -26.913 31.069 1.00 90.25 110 VAL A CA 1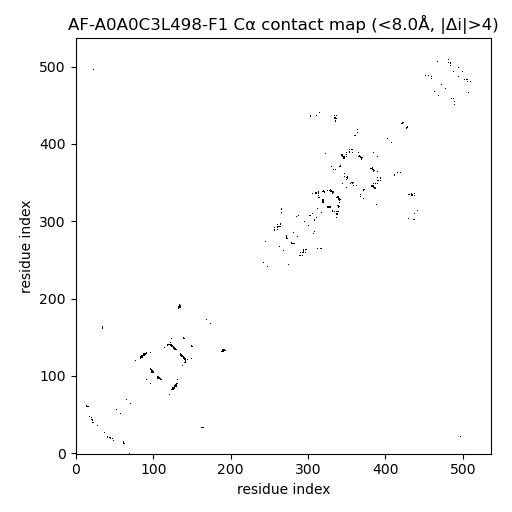
ATOM 858 C C . VAL A 1 110 ? -31.956 -25.586 31.826 1.00 90.25 110 VAL A C 1
ATOM 860 O O . VAL A 1 110 ? -32.411 -24.548 31.332 1.00 90.25 110 VAL A O 1
ATOM 863 N N . GLY A 1 111 ? -31.446 -25.633 33.058 1.00 85.69 111 GLY A N 1
ATOM 864 C CA . GLY A 1 111 ? -31.306 -24.456 33.917 1.00 85.69 111 GLY A CA 1
ATOM 865 C C . GLY A 1 111 ? -30.080 -23.598 33.590 1.00 85.69 111 GLY A C 1
ATOM 866 O O . GLY A 1 111 ? -30.142 -22.368 33.645 1.00 85.69 111 GLY A O 1
ATOM 867 N N . GLU A 1 112 ? -28.962 -24.232 33.239 1.00 88.38 112 GLU A N 1
ATOM 868 C CA . GLU A 1 112 ? -27.698 -23.562 32.941 1.00 88.38 112 GLU A CA 1
ATOM 869 C C . GLU A 1 112 ? -26.972 -24.271 31.798 1.00 88.38 112 GLU A C 1
ATOM 871 O O . GLU A 1 112 ? -27.019 -25.491 31.669 1.00 88.38 112 GLU A O 1
ATOM 876 N N . LEU A 1 113 ? -26.307 -23.477 30.964 1.00 88.12 113 LEU A N 1
ATOM 877 C CA . LEU A 1 113 ? -25.421 -23.944 29.910 1.00 88.12 113 LEU A CA 1
ATOM 878 C C . LEU A 1 113 ? -24.038 -23.374 30.210 1.00 88.12 113 LEU A C 1
ATOM 880 O O . LEU A 1 113 ? -23.937 -22.184 30.496 1.00 88.12 113 LEU A O 1
ATOM 884 N N . VAL A 1 114 ? -22.997 -24.195 30.121 1.00 89.31 114 VAL A N 1
ATOM 885 C CA . VAL A 1 114 ? -21.596 -23.774 30.246 1.00 89.31 114 VAL A CA 1
ATOM 886 C C . VAL A 1 114 ? -20.861 -24.252 29.005 1.00 89.31 114 VAL A C 1
ATOM 888 O O . VAL A 1 114 ? -21.048 -25.389 28.574 1.00 89.31 114 VAL A O 1
ATOM 891 N N . LEU A 1 115 ? -20.033 -23.391 28.417 1.00 87.38 115 LEU A N 1
ATOM 892 C CA . LEU A 1 115 ? -19.240 -23.746 27.248 1.00 87.38 115 LEU A CA 1
ATOM 893 C C . LEU A 1 115 ? -17.821 -24.109 27.687 1.00 87.38 115 LEU A C 1
ATOM 895 O O . LEU A 1 115 ? -17.121 -23.281 28.257 1.00 87.38 115 LEU A O 1
ATOM 899 N N . ALA A 1 116 ? -17.375 -25.330 27.415 1.00 86.38 116 ALA A N 1
ATOM 900 C CA . ALA A 1 116 ? -16.014 -25.762 27.719 1.00 86.38 116 ALA A CA 1
ATOM 901 C C . ALA A 1 116 ? -15.262 -26.044 26.415 1.00 86.38 116 ALA A C 1
ATOM 903 O O . ALA A 1 116 ? -15.421 -27.105 25.816 1.00 86.38 116 ALA A O 1
ATOM 904 N N . LEU A 1 117 ? -14.445 -25.091 25.960 1.00 86.12 117 LEU A N 1
ATOM 905 C CA . LEU A 1 117 ? -13.578 -25.294 24.798 1.00 86.12 117 LEU A CA 1
ATOM 906 C C . LEU A 1 117 ? -12.176 -25.683 25.254 1.00 86.12 117 LEU A C 1
ATOM 908 O O . LEU A 1 117 ? -11.641 -25.129 26.209 1.00 86.12 117 LEU A O 1
ATOM 912 N N . ARG A 1 118 ? -11.512 -26.612 24.566 1.00 84.69 118 ARG A N 1
ATOM 913 C CA . ARG A 1 118 ? -10.098 -26.872 24.857 1.00 84.69 118 ARG A CA 1
ATOM 914 C C . ARG A 1 118 ? -9.255 -25.731 24.299 1.00 84.69 118 ARG A C 1
ATOM 916 O O . ARG A 1 118 ? -8.972 -25.682 23.105 1.00 84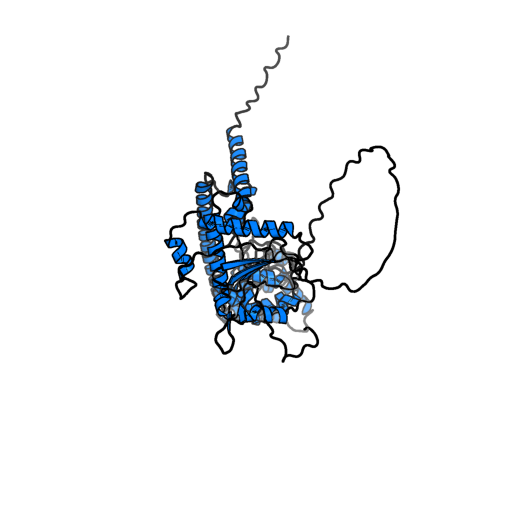.69 118 ARG A O 1
ATOM 923 N N . GLN A 1 119 ? -8.829 -24.826 25.170 1.00 83.00 119 GLN A N 1
ATOM 924 C CA . GLN A 1 119 ? -8.067 -23.655 24.764 1.00 83.00 119 GLN A CA 1
ATOM 925 C C . GLN A 1 119 ? -6.572 -23.960 24.695 1.00 83.00 119 GLN A C 1
ATOM 927 O O . GLN A 1 119 ? -5.970 -24.434 25.655 1.00 83.00 119 GLN A O 1
ATOM 932 N N . GLN A 1 120 ? -5.973 -23.697 23.536 1.00 81.81 120 GLN A N 1
ATOM 933 C CA . GLN A 1 120 ? -4.531 -23.863 23.326 1.00 81.81 120 GLN A CA 1
ATOM 934 C C . GLN A 1 120 ? -3.768 -22.532 23.353 1.00 81.81 120 GLN A C 1
ATOM 936 O O . GLN A 1 120 ? -2.542 -22.529 23.470 1.00 81.81 120 GLN A O 1
ATOM 941 N N . ASN A 1 121 ? -4.479 -21.409 23.221 1.00 82.38 121 ASN A N 1
ATOM 942 C CA . ASN A 1 121 ? -3.896 -20.073 23.247 1.00 82.38 121 ASN A CA 1
ATOM 943 C C . ASN A 1 121 ? -3.825 -19.546 24.691 1.00 82.38 121 ASN A C 1
ATOM 945 O O . ASN A 1 121 ? -4.636 -19.895 25.540 1.00 82.38 121 ASN A O 1
ATOM 949 N N . LYS A 1 122 ? -2.827 -18.711 24.993 1.00 88.12 122 LYS A N 1
ATOM 950 C CA . LYS A 1 122 ? -2.580 -18.225 26.362 1.00 88.12 122 LYS A CA 1
ATOM 951 C C . LYS A 1 122 ? -3.497 -17.072 26.768 1.00 88.12 122 LYS A C 1
ATOM 953 O O . LYS A 1 122 ? -3.164 -16.349 27.699 1.00 88.12 122 LYS A O 1
ATOM 958 N N . ARG A 1 123 ? -4.585 -16.793 26.052 1.00 89.06 123 ARG A N 1
ATOM 959 C CA . ARG A 1 123 ? -5.319 -15.524 26.198 1.00 89.06 123 ARG A CA 1
ATOM 960 C C . ARG A 1 123 ? -6.690 -15.746 26.806 1.00 89.06 123 ARG A C 1
ATOM 962 O O . ARG A 1 123 ? -7.242 -16.814 26.616 1.00 89.06 123 ARG A O 1
ATOM 969 N N . PRO A 1 124 ? -7.265 -14.787 27.540 1.00 92.38 124 PRO A N 1
ATOM 970 C CA . PRO A 1 124 ? -8.636 -14.932 27.993 1.00 92.38 124 PRO A CA 1
ATOM 971 C C . PRO A 1 124 ? -9.579 -14.891 26.787 1.00 92.38 124 PRO A C 1
ATOM 973 O O . PRO A 1 124 ? -9.461 -14.010 25.930 1.00 92.38 124 PRO A O 1
ATOM 976 N N . MET A 1 125 ? -10.511 -15.832 26.731 1.00 93.94 125 MET A N 1
ATOM 977 C CA . MET A 1 125 ? -11.582 -15.881 25.745 1.00 93.94 125 MET A CA 1
ATOM 978 C C . MET A 1 125 ? -12.903 -15.553 26.433 1.00 93.94 125 MET A C 1
ATOM 980 O O . MET A 1 125 ? -13.184 -16.039 27.528 1.00 93.94 125 MET A O 1
ATOM 984 N N . VAL A 1 126 ? -13.706 -14.695 25.812 1.00 95.62 126 VAL A N 1
ATOM 985 C CA . VAL A 1 126 ? -15.020 -14.300 26.321 1.00 95.62 126 VAL A CA 1
ATOM 986 C C . VAL A 1 126 ? -16.091 -14.971 25.475 1.00 95.62 126 VAL A C 1
ATOM 988 O O . VAL A 1 126 ? -16.109 -14.858 24.252 1.00 95.62 126 VAL A O 1
ATOM 991 N N . HIS A 1 127 ? -17.014 -15.651 26.129 1.00 95.44 127 HIS A N 1
ATOM 992 C CA . HIS A 1 127 ? -18.156 -16.297 25.508 1.00 95.44 127 HIS A CA 1
ATOM 993 C C . HIS A 1 127 ? -19.429 -15.572 25.934 1.00 95.44 127 HIS A C 1
ATOM 995 O O . HIS A 1 127 ? -19.594 -15.245 27.112 1.00 95.44 127 HIS A O 1
ATOM 1001 N N . ALA A 1 128 ? -20.324 -15.326 24.982 1.00 96.12 128 ALA A N 1
ATOM 1002 C CA . ALA A 1 128 ? -21.612 -14.691 25.221 1.00 96.12 128 ALA A CA 1
ATOM 1003 C C . ALA A 1 128 ? -22.746 -15.482 24.557 1.00 96.12 128 ALA A C 1
ATOM 1005 O O . ALA A 1 128 ? -22.601 -15.971 23.436 1.00 96.12 128 ALA A O 1
ATOM 1006 N N . TRP A 1 129 ? -23.880 -15.612 25.240 1.00 95.50 129 TRP A N 1
ATOM 1007 C CA . TRP A 1 129 ? -25.102 -16.204 24.682 1.00 95.50 129 TRP A CA 1
ATOM 1008 C C . TRP A 1 129 ? -26.327 -15.799 25.499 1.00 95.50 129 TRP A C 1
ATOM 1010 O O . TRP A 1 129 ? -26.202 -15.297 26.615 1.00 95.50 129 TRP A O 1
ATOM 1020 N N . THR A 1 130 ? -27.522 -16.018 24.960 1.00 94.69 130 THR A N 1
ATOM 1021 C CA . THR A 1 130 ? -28.780 -15.816 25.689 1.00 94.69 130 THR A CA 1
ATOM 1022 C C . THR A 1 130 ? -29.493 -17.146 25.873 1.00 94.69 130 THR A C 1
ATOM 1024 O O . THR A 1 130 ? -29.620 -17.898 24.914 1.00 94.69 130 THR A O 1
ATOM 1027 N N . ILE A 1 131 ? -29.936 -17.442 27.094 1.00 92.88 131 ILE A N 1
ATOM 1028 C CA . ILE A 1 131 ? -30.786 -18.599 27.408 1.00 92.88 131 ILE A CA 1
ATOM 1029 C C . ILE A 1 131 ? -31.817 -18.183 28.456 1.00 92.88 131 ILE A C 1
ATOM 1031 O O . ILE A 1 131 ? -31.467 -17.524 29.440 1.00 92.88 131 ILE A O 1
ATOM 1035 N N . GLY A 1 132 ? -33.090 -18.506 28.233 1.00 91.06 132 GLY A N 1
ATOM 1036 C CA . GLY A 1 132 ? -34.183 -18.092 29.112 1.00 91.06 132 GLY A CA 1
ATOM 1037 C C . GLY A 1 132 ? -34.343 -16.574 29.213 1.00 91.06 132 GLY A C 1
ATOM 1038 O O . GLY A 1 132 ? -34.685 -16.065 30.276 1.00 91.06 132 GLY A O 1
ATOM 1039 N N . GLY A 1 133 ? -34.022 -15.839 28.142 1.00 90.75 133 GLY A N 1
ATOM 1040 C CA . GLY A 1 133 ? -34.052 -14.370 28.131 1.00 90.75 133 GLY A CA 1
ATOM 1041 C C . GLY A 1 133 ? -32.936 -13.688 28.942 1.00 90.75 133 GLY A C 1
ATOM 1042 O O . GLY A 1 133 ? -32.905 -12.459 29.036 1.00 90.75 133 GLY A O 1
ATOM 1043 N N . GLU A 1 134 ? -31.994 -14.448 29.509 1.00 92.69 134 GLU A N 1
ATOM 1044 C CA . GLU A 1 134 ? -30.848 -13.914 30.248 1.00 92.69 134 GLU A CA 1
ATOM 1045 C C . GLU A 1 134 ? -29.571 -13.953 29.401 1.00 92.69 134 GLU A C 1
ATOM 1047 O O . GLU A 1 134 ? -29.220 -14.989 28.836 1.00 92.69 134 GLU A O 1
ATOM 1052 N N . LEU A 1 135 ? -28.832 -12.836 29.354 1.00 93.50 135 LEU A N 1
ATOM 1053 C CA . LEU A 1 135 ? -27.486 -12.800 28.774 1.00 93.50 135 LEU A CA 1
ATOM 1054 C C . LEU A 1 135 ? -26.505 -13.469 29.740 1.00 93.50 135 LEU A C 1
ATOM 1056 O O . LEU A 1 135 ? -26.297 -12.995 30.859 1.00 93.50 135 LEU A O 1
ATOM 1060 N N . LYS A 1 136 ? -25.868 -14.536 29.276 1.00 94.75 136 LYS A N 1
ATOM 1061 C CA . LYS A 1 136 ? -24.790 -15.233 29.965 1.00 94.75 136 LYS A CA 1
ATOM 1062 C C . LYS A 1 136 ? -23.452 -14.786 29.386 1.00 94.75 136 LYS A C 1
ATOM 1064 O O . LYS A 1 136 ? -23.309 -14.631 28.173 1.00 94.75 136 LYS A O 1
ATOM 1069 N N . LEU A 1 137 ? -22.490 -14.559 30.275 1.00 96.06 137 LEU A N 1
ATOM 1070 C CA . LEU A 1 137 ? -21.107 -14.238 29.943 1.00 96.06 137 LEU A CA 1
ATOM 1071 C C . LEU A 1 137 ? -20.203 -15.211 30.686 1.00 96.06 137 LEU A C 1
ATOM 1073 O O . LEU A 1 137 ? -20.343 -15.377 31.897 1.00 96.06 137 LEU A O 1
ATOM 1077 N N . GLN A 1 138 ? -19.257 -15.803 29.973 1.00 95.94 138 GLN A N 1
ATOM 1078 C CA . GLN A 1 138 ? -18.246 -16.681 30.543 1.00 95.94 138 GLN A CA 1
ATOM 1079 C C . GLN A 1 138 ? -16.872 -16.231 30.062 1.00 95.94 138 GLN A C 1
ATOM 1081 O O . GLN A 1 138 ? -16.681 -15.966 28.878 1.00 95.94 138 GLN A O 1
ATOM 1086 N N . VAL A 1 139 ? -15.910 -16.150 30.980 1.00 96.12 139 VAL A N 1
ATOM 1087 C CA . VAL A 1 139 ? -14.497 -15.955 30.640 1.00 96.12 139 VAL A CA 1
ATOM 1088 C C . VAL A 1 139 ? -13.787 -17.280 30.832 1.00 96.12 139 VAL A C 1
ATOM 1090 O O . VAL A 1 139 ? -13.826 -17.856 31.918 1.00 96.12 139 VAL A O 1
ATOM 1093 N N . GLN A 1 140 ? -13.134 -17.743 29.779 1.00 94.62 140 GLN A N 1
ATOM 1094 C CA . GLN A 1 140 ? -12.294 -18.923 29.789 1.00 94.62 140 GLN A CA 1
ATOM 1095 C C . GLN A 1 140 ? -10.825 -18.506 29.665 1.00 94.62 140 GLN A C 1
ATOM 1097 O O . GLN A 1 140 ? -10.502 -17.551 28.960 1.00 94.62 140 GLN A O 1
ATOM 1102 N N . GLY A 1 141 ? -9.927 -19.195 30.360 1.00 93.12 141 GLY A N 1
ATOM 1103 C CA . GLY A 1 141 ? -8.488 -18.996 30.223 1.00 93.12 141 GLY A CA 1
ATOM 1104 C C . GLY A 1 141 ? -7.740 -20.297 30.480 1.00 93.12 141 GLY A C 1
ATOM 1105 O O . GLY A 1 141 ? -8.269 -21.212 31.110 1.00 93.12 141 GLY A O 1
ATOM 1106 N N . THR A 1 142 ? -6.508 -20.383 29.985 1.00 91.62 142 THR A N 1
ATOM 1107 C CA . THR A 1 142 ? -5.593 -21.484 30.310 1.00 91.62 142 THR A CA 1
ATOM 1108 C C . THR A 1 142 ? -5.056 -21.365 31.739 1.00 91.62 142 THR A C 1
ATOM 1110 O O . THR A 1 142 ? -5.188 -20.325 32.383 1.00 91.62 142 THR A O 1
ATOM 1113 N N . ASP A 1 143 ? -4.365 -22.406 32.195 1.00 91.75 143 ASP A N 1
ATOM 1114 C CA . ASP A 1 143 ? -3.654 -22.501 33.480 1.00 91.75 143 ASP A CA 1
ATOM 1115 C C . ASP A 1 143 ? -2.655 -21.364 33.772 1.00 91.75 143 ASP A C 1
ATOM 1117 O O . ASP A 1 143 ? -2.302 -21.125 34.923 1.00 91.75 143 ASP A O 1
ATOM 1121 N N . VAL A 1 144 ? -2.227 -20.620 32.751 1.00 91.56 144 VAL A N 1
ATOM 1122 C CA . VAL A 1 144 ? -1.384 -19.421 32.909 1.00 91.56 144 VAL A CA 1
ATOM 1123 C C . VAL A 1 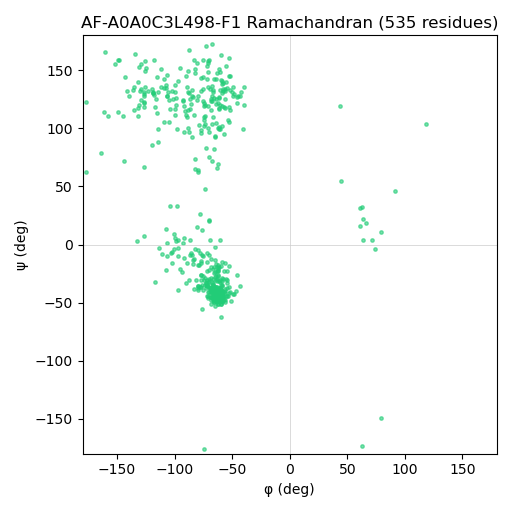144 ? -2.091 -18.231 33.580 1.00 91.56 144 VAL A C 1
ATOM 1125 O O . VAL A 1 144 ? -1.418 -17.258 33.918 1.00 91.56 144 VAL A O 1
ATOM 1128 N N . TRP A 1 145 ? -3.420 -18.263 33.735 1.00 93.31 145 TRP A N 1
ATOM 1129 C CA . TRP A 1 145 ? -4.193 -17.186 34.356 1.00 93.31 145 TRP A CA 1
ATOM 1130 C C . TRP A 1 145 ? -4.696 -17.575 35.739 1.00 93.31 145 TRP A C 1
ATOM 1132 O O . TRP A 1 145 ? -5.314 -18.620 35.932 1.00 93.31 145 TRP A O 1
ATOM 1142 N N . GLU A 1 146 ? -4.539 -16.667 36.697 1.00 95.88 146 GLU A N 1
ATOM 1143 C CA . GLU A 1 146 ? -5.173 -16.824 37.999 1.00 95.88 146 GLU A CA 1
ATOM 1144 C C . GLU A 1 146 ? -6.695 -16.668 37.887 1.00 95.88 146 GLU A C 1
ATOM 1146 O O . GLU A 1 146 ? -7.203 -15.690 37.327 1.00 95.88 146 GLU A O 1
ATOM 1151 N N . LYS A 1 147 ? -7.441 -17.584 38.512 1.00 93.94 147 LYS A N 1
ATOM 1152 C CA . LYS A 1 147 ? -8.913 -17.543 38.573 1.00 93.94 147 LYS A CA 1
ATOM 1153 C C . LYS A 1 147 ? -9.435 -16.187 39.064 1.00 93.94 147 LYS A C 1
ATOM 1155 O O . LYS A 1 147 ? -10.384 -15.641 38.503 1.00 93.94 147 LYS A O 1
ATOM 1160 N N . ASN A 1 148 ? -8.780 -15.612 40.073 1.00 95.56 148 ASN A N 1
ATOM 1161 C CA . ASN A 1 148 ? -9.144 -14.310 40.634 1.00 95.56 148 ASN A CA 1
ATOM 1162 C C . ASN A 1 148 ? -8.974 -13.168 39.626 1.00 95.56 148 ASN A C 1
ATOM 1164 O O . ASN A 1 148 ? -9.785 -12.243 39.601 1.00 95.56 148 ASN A O 1
ATOM 1168 N N . TYR A 1 149 ? -7.943 -13.234 38.781 1.00 95.25 149 TYR A N 1
ATOM 1169 C CA . TYR A 1 149 ? -7.728 -12.251 37.726 1.00 95.25 149 TYR A CA 1
ATOM 1170 C C . TYR A 1 149 ? -8.837 -12.325 36.671 1.00 95.25 149 TYR A C 1
ATOM 1172 O O . TYR A 1 149 ? -9.441 -11.302 36.348 1.00 95.25 149 TYR A O 1
ATOM 1180 N N . LEU A 1 150 ? -9.169 -13.531 36.196 1.00 95.12 150 LEU A N 1
ATOM 1181 C CA . LEU A 1 150 ? -10.264 -13.732 35.237 1.00 95.12 150 LEU A CA 1
ATOM 1182 C C . LEU A 1 150 ? -11.618 -13.286 35.810 1.00 95.12 150 LEU A C 1
ATOM 1184 O O . LEU A 1 150 ? -12.419 -12.684 35.098 1.00 95.12 150 LEU A O 1
ATOM 1188 N N . GLY A 1 151 ? -11.850 -13.510 37.107 1.00 95.50 151 GLY A N 1
ATOM 1189 C CA . GLY A 1 151 ? -13.035 -13.016 37.811 1.00 95.50 151 GLY A CA 1
ATOM 1190 C C . GLY A 1 151 ? -13.144 -11.489 37.788 1.00 95.50 151 GLY A C 1
ATOM 1191 O O . GLY A 1 151 ? -14.186 -10.958 37.411 1.00 95.50 151 GLY A O 1
ATOM 1192 N N . LYS A 1 152 ? -12.053 -10.779 38.109 1.00 94.94 152 LYS A N 1
ATOM 1193 C CA . LYS A 1 152 ? -11.997 -9.307 38.027 1.00 94.94 152 LYS A CA 1
ATOM 1194 C C . LYS A 1 152 ? -12.189 -8.803 36.596 1.00 94.94 152 LYS A C 1
ATOM 1196 O O . LYS A 1 152 ? -12.863 -7.801 36.384 1.00 94.94 152 LYS A O 1
ATOM 1201 N N . PHE A 1 153 ? -11.621 -9.506 35.618 1.00 93.75 153 PHE A N 1
ATOM 1202 C CA . PHE A 1 153 ? -11.792 -9.184 34.204 1.00 93.75 153 PHE A CA 1
ATOM 1203 C C . PHE A 1 153 ? -13.260 -9.304 33.762 1.00 93.75 153 PHE A C 1
ATOM 1205 O O . PHE A 1 153 ? -13.783 -8.395 33.120 1.00 93.75 153 PHE A O 1
ATOM 1212 N N . LEU A 1 154 ? -13.960 -10.370 34.166 1.00 95.12 154 LEU A N 1
ATOM 1213 C CA . LEU A 1 154 ? -15.398 -10.521 33.919 1.00 95.12 154 LEU A CA 1
ATOM 1214 C C . LEU A 1 154 ? -16.221 -9.420 34.606 1.00 95.12 154 LEU A C 1
ATOM 1216 O O . LEU A 1 154 ? -17.133 -8.861 33.996 1.00 95.12 154 LEU A O 1
ATOM 1220 N N . ASP A 1 155 ? -15.893 -9.082 35.853 1.00 92.94 155 ASP A N 1
ATOM 1221 C CA . ASP A 1 155 ? -16.583 -8.019 36.591 1.00 92.94 155 ASP A CA 1
ATOM 1222 C C . ASP A 1 155 ? -16.451 -6.661 35.893 1.00 92.94 155 ASP A C 1
ATOM 1224 O O . ASP A 1 155 ? -17.425 -5.912 35.806 1.00 92.94 155 ASP A O 1
ATOM 1228 N N . GLU A 1 156 ? -15.287 -6.376 35.315 1.00 90.31 156 GLU A N 1
ATOM 1229 C CA . GLU A 1 156 ? -15.039 -5.161 34.542 1.00 90.31 156 GLU A CA 1
ATOM 1230 C C . GLU A 1 156 ? -15.853 -5.109 33.235 1.00 90.31 156 GLU A C 1
ATOM 1232 O O . GLU A 1 156 ? -16.401 -4.058 32.879 1.00 90.31 156 GLU A O 1
ATOM 1237 N N . ILE A 1 157 ? -16.011 -6.247 32.548 1.00 90.88 157 ILE A N 1
ATOM 1238 C CA . ILE A 1 157 ? -16.896 -6.368 31.378 1.00 90.88 157 ILE A CA 1
ATOM 1239 C C . ILE A 1 157 ? -18.346 -6.078 31.789 1.00 90.88 157 ILE A C 1
ATOM 1241 O O . ILE A 1 157 ? -19.023 -5.259 31.161 1.00 90.88 157 ILE A O 1
ATOM 1245 N N . ILE A 1 158 ? -18.821 -6.706 32.870 1.00 90.19 158 ILE A N 1
ATOM 1246 C CA . ILE A 1 158 ? -20.186 -6.516 33.384 1.00 90.19 158 ILE A CA 1
ATOM 1247 C C . ILE A 1 158 ? -20.414 -5.053 33.775 1.00 90.19 158 ILE A C 1
ATOM 1249 O O . ILE A 1 158 ? -21.447 -4.473 33.425 1.00 90.19 158 ILE A O 1
ATOM 1253 N N . ARG A 1 159 ? -19.453 -4.443 34.477 1.00 86.44 159 ARG A N 1
ATOM 1254 C CA . ARG A 1 159 ? -19.495 -3.033 34.873 1.00 86.44 159 ARG A CA 1
ATOM 1255 C C . ARG A 1 159 ? -19.619 -2.127 33.650 1.00 86.44 159 ARG A C 1
ATOM 1257 O O . ARG A 1 159 ? -20.516 -1.290 33.612 1.00 86.44 159 ARG A O 1
ATOM 1264 N N . SER A 1 160 ? -18.798 -2.352 32.624 1.00 84.25 160 SER A N 1
ATOM 1265 C CA . SER A 1 160 ? -18.813 -1.575 31.377 1.00 84.25 160 SER A CA 1
ATOM 1266 C C . SER A 1 160 ? -20.156 -1.670 30.642 1.00 84.25 160 SER A C 1
ATOM 1268 O O . SER A 1 160 ? -20.706 -0.655 30.205 1.00 84.25 160 SER A O 1
ATOM 1270 N N . ILE A 1 161 ? -20.740 -2.873 30.567 1.00 85.06 161 ILE A N 1
ATOM 1271 C CA . ILE A 1 161 ? -22.070 -3.087 29.976 1.00 85.06 161 ILE A CA 1
ATOM 1272 C C . ILE A 1 161 ? -23.141 -2.320 30.760 1.00 85.06 161 ILE A C 1
ATOM 1274 O O . ILE A 1 161 ? -23.994 -1.670 30.154 1.00 85.06 161 ILE A O 1
ATOM 1278 N N . ARG A 1 162 ? -23.101 -2.350 32.096 1.00 84.88 162 ARG A N 1
ATOM 1279 C CA . ARG A 1 162 ? -24.067 -1.628 32.942 1.00 84.88 162 ARG A CA 1
ATOM 1280 C C . ARG A 1 162 ? -23.942 -0.112 32.791 1.00 84.88 162 ARG A C 1
ATOM 1282 O O . ARG A 1 162 ? -24.945 0.537 32.505 1.00 84.88 162 ARG A O 1
ATOM 1289 N N . SER A 1 163 ? -22.730 0.439 32.846 1.00 79.50 163 SER A N 1
ATOM 1290 C CA . SER A 1 163 ? -22.497 1.881 32.670 1.00 79.50 163 SER A CA 1
ATOM 1291 C C . SER A 1 163 ? -22.959 2.399 31.298 1.00 79.50 163 SER A C 1
ATOM 1293 O O . SER A 1 163 ? -23.458 3.520 31.184 1.00 79.50 163 SER A O 1
ATOM 1295 N N . SER A 1 164 ? -22.880 1.576 30.245 1.00 74.44 164 SER A N 1
ATOM 1296 C CA . SER A 1 164 ? -23.422 1.942 28.925 1.00 74.44 164 SER A CA 1
ATOM 1297 C C . SER A 1 164 ? -24.952 2.103 28.908 1.00 74.44 164 SER A C 1
ATOM 1299 O O . SER A 1 164 ? -25.491 2.838 28.081 1.00 74.44 164 SER A O 1
ATOM 1301 N N . ARG A 1 165 ? -25.675 1.462 29.840 1.00 73.62 165 ARG A N 1
ATOM 1302 C CA . ARG A 1 165 ? -27.135 1.608 29.973 1.00 73.62 165 ARG A CA 1
ATOM 1303 C C . ARG A 1 165 ? -27.532 2.878 30.711 1.00 73.62 165 ARG A C 1
ATOM 1305 O O . ARG A 1 165 ? -28.558 3.467 30.383 1.00 73.62 165 ARG A O 1
ATOM 1312 N N . GLU A 1 166 ? -26.749 3.284 31.700 1.00 73.38 166 GLU A N 1
ATOM 1313 C CA . GLU A 1 166 ? -27.077 4.408 32.586 1.00 73.38 166 GLU A CA 1
ATOM 1314 C C . GLU A 1 166 ? -26.845 5.770 31.926 1.00 73.38 166 GLU A C 1
ATOM 1316 O O . GLU A 1 166 ? -27.547 6.727 32.228 1.00 73.38 166 GLU A O 1
ATOM 1321 N N . THR A 1 167 ? -25.942 5.850 30.947 1.00 64.44 167 THR A N 1
ATOM 1322 C CA . THR A 1 167 ? -25.559 7.096 30.250 1.00 64.44 167 THR A CA 1
ATOM 1323 C C . THR A 1 167 ? -26.630 7.695 29.316 1.00 64.44 167 THR A C 1
ATOM 1325 O O . THR A 1 167 ? -26.313 8.521 28.468 1.00 64.44 167 THR A O 1
ATOM 1328 N N . GLY A 1 168 ? -27.911 7.342 29.481 1.00 51.78 168 GLY A N 1
ATOM 1329 C CA . GLY A 1 168 ? -29.021 8.170 28.988 1.00 51.78 168 GLY A CA 1
ATOM 1330 C C . GLY A 1 168 ? -29.096 8.365 27.471 1.00 51.78 168 GLY A C 1
ATOM 1331 O O . GLY A 1 168 ? -29.540 9.410 27.007 1.00 51.78 168 GLY A O 1
ATOM 1332 N N . LEU A 1 169 ? -28.683 7.378 26.675 1.00 50.72 169 LEU A N 1
ATOM 1333 C CA . LEU A 1 169 ? -28.947 7.413 25.238 1.00 50.72 169 LEU A CA 1
ATOM 1334 C C . LEU A 1 169 ? -30.451 7.428 24.989 1.00 50.72 169 LEU A C 1
ATOM 1336 O O . LEU A 1 169 ? -31.166 6.549 25.479 1.00 50.72 169 LEU A O 1
ATOM 1340 N N . SER A 1 170 ? -30.889 8.417 24.206 1.00 51.75 170 SER A N 1
ATOM 1341 C CA . SER A 1 170 ? -32.242 8.515 23.664 1.00 51.75 170 SER A CA 1
ATOM 1342 C C . SER A 1 170 ? -32.741 7.133 23.237 1.00 51.75 170 SER A C 1
ATOM 1344 O O . SER A 1 170 ? -32.011 6.373 22.591 1.00 51.75 170 SER A O 1
ATOM 1346 N N . LYS A 1 171 ? -33.991 6.823 23.592 1.00 55.72 171 LYS A N 1
ATOM 1347 C CA . LYS A 1 171 ? -34.727 5.627 23.156 1.00 55.72 171 LYS A CA 1
ATOM 1348 C C . LYS A 1 171 ? -34.514 5.356 21.656 1.00 55.72 171 LYS A C 1
ATOM 1350 O O . LYS A 1 171 ? -34.262 4.226 21.264 1.00 55.72 171 LYS A O 1
ATOM 1355 N N . ASP A 1 172 ? -34.412 6.422 20.868 1.00 51.09 172 ASP A N 1
ATOM 1356 C CA . ASP A 1 172 ? -34.197 6.412 19.423 1.00 51.09 172 ASP A CA 1
ATOM 1357 C C . ASP A 1 172 ? -32.838 5.820 18.978 1.00 51.09 172 ASP A C 1
ATOM 1359 O O . ASP A 1 172 ? -32.752 5.100 17.984 1.00 51.09 172 ASP A O 1
ATOM 1363 N N . ALA A 1 173 ? -31.755 6.049 19.732 1.00 52.50 173 ALA A N 1
ATOM 1364 C CA . ALA A 1 173 ? -30.443 5.454 19.444 1.00 52.50 173 ALA A CA 1
ATOM 1365 C C . ALA A 1 173 ? -30.391 3.961 19.816 1.00 52.50 173 ALA A C 1
ATOM 1367 O O . ALA A 1 173 ? -29.687 3.181 19.171 1.00 52.50 173 ALA A O 1
ATOM 1368 N N . ARG A 1 174 ? -31.160 3.557 20.838 1.00 53.94 174 ARG A N 1
ATOM 1369 C CA . ARG A 1 174 ? -31.329 2.147 21.225 1.00 53.94 174 ARG A CA 1
ATOM 1370 C C . ARG A 1 174 ? -32.173 1.395 20.199 1.00 53.94 174 ARG A C 1
ATOM 1372 O O . ARG A 1 174 ? -31.777 0.311 19.774 1.00 53.94 174 ARG A O 1
ATOM 1379 N N . ASP A 1 175 ? -33.264 2.004 19.746 1.00 48.91 175 ASP A N 1
ATOM 1380 C CA . ASP A 1 175 ? -34.195 1.399 18.795 1.00 48.91 175 ASP A CA 1
ATOM 1381 C C . ASP A 1 175 ? -33.540 1.221 17.414 1.00 48.91 175 ASP A C 1
ATOM 1383 O O . ASP A 1 175 ? -33.644 0.146 16.825 1.00 48.91 175 ASP A O 1
ATOM 1387 N N . ARG A 1 176 ? -32.727 2.183 16.941 1.00 50.53 176 ARG A N 1
ATOM 1388 C CA . ARG A 1 176 ? -31.934 2.026 15.697 1.00 50.53 176 ARG A CA 1
ATOM 1389 C C . ARG A 1 176 ? -30.875 0.922 15.766 1.00 50.53 176 ARG A C 1
ATOM 1391 O O . ARG A 1 176 ? -30.492 0.372 14.732 1.00 50.53 176 ARG A O 1
ATOM 1398 N N . PHE A 1 177 ? -30.370 0.599 16.957 1.00 43.62 177 PHE A N 1
ATOM 1399 C CA . PHE A 1 177 ? -29.416 -0.496 17.133 1.00 43.62 177 PHE A CA 1
ATOM 1400 C C . PHE A 1 177 ? -30.119 -1.864 17.152 1.00 43.62 177 PHE A C 1
ATOM 1402 O O . PHE A 1 177 ? -29.616 -2.804 16.537 1.00 43.62 177 PHE A O 1
ATOM 1409 N N . LEU A 1 178 ? -31.291 -1.957 17.793 1.00 41.16 178 LEU A N 1
ATOM 1410 C CA . LEU A 1 178 ? -32.060 -3.198 17.958 1.00 41.16 178 LEU A CA 1
ATOM 1411 C C . LEU A 1 178 ? -32.884 -3.587 16.716 1.00 41.16 178 LEU A C 1
ATOM 1413 O O . LEU A 1 178 ? -32.935 -4.766 16.371 1.00 41.16 178 LEU A O 1
ATOM 1417 N N . LEU A 1 179 ? -33.444 -2.620 15.978 1.00 35.91 179 LEU A N 1
ATOM 1418 C CA . LEU A 1 179 ? -34.256 -2.871 14.773 1.00 35.91 179 LEU A CA 1
ATOM 1419 C C . LEU A 1 179 ? -33.491 -3.558 13.631 1.00 35.91 179 LEU A C 1
ATOM 1421 O O . LEU A 1 179 ? -34.101 -4.123 12.731 1.00 35.91 179 LEU A O 1
ATOM 1425 N N . ALA A 1 180 ? -32.157 -3.550 13.659 1.00 34.62 180 ALA A N 1
ATOM 1426 C CA . ALA A 1 180 ? -31.355 -4.157 12.605 1.00 34.62 180 ALA A CA 1
ATOM 1427 C C . ALA A 1 180 ? -31.153 -5.678 12.756 1.00 34.62 180 ALA A C 1
ATOM 1429 O O . ALA A 1 180 ? -30.639 -6.278 11.815 1.00 34.62 180 ALA A O 1
ATOM 1430 N N . HIS A 1 181 ? -31.465 -6.301 13.905 1.00 34.75 181 HIS A N 1
ATOM 1431 C CA . HIS A 1 181 ? -31.056 -7.693 14.195 1.00 34.75 181 HIS A CA 1
ATOM 1432 C C . HIS A 1 181 ? -32.151 -8.628 14.738 1.00 34.75 181 HIS A C 1
ATOM 1434 O O . HIS A 1 181 ? -31.856 -9.792 14.994 1.00 34.75 181 HIS A O 1
ATOM 1440 N N . THR A 1 182 ? -33.409 -8.197 14.863 1.00 32.50 182 THR A N 1
ATOM 1441 C CA . THR A 1 182 ? -34.491 -9.094 15.310 1.00 32.50 182 THR A CA 1
ATOM 1442 C C . THR A 1 182 ? -35.815 -8.783 14.625 1.00 32.50 182 THR A C 1
ATOM 1444 O O . THR A 1 182 ? -36.468 -7.790 14.939 1.00 32.50 182 THR A O 1
ATOM 1447 N N . GLY A 1 183 ? -36.258 -9.682 13.747 1.00 27.39 183 GLY A N 1
ATOM 1448 C CA . GLY A 1 183 ? -37.659 -9.793 13.350 1.00 27.39 183 GLY A CA 1
ATOM 1449 C C . GLY A 1 183 ? -38.460 -10.551 14.406 1.00 27.39 183 GLY A C 1
ATOM 1450 O O . GLY A 1 183 ? -38.935 -11.631 14.112 1.00 27.39 183 GLY A O 1
ATOM 1451 N N . THR A 1 184 ? -38.541 -10.023 15.631 1.00 32.59 184 THR A N 1
ATOM 1452 C CA . THR A 1 184 ? -39.587 -10.315 16.634 1.00 32.59 184 THR A CA 1
ATOM 1453 C C . THR A 1 184 ? -39.338 -9.445 17.863 1.00 32.59 184 THR A C 1
ATOM 1455 O O . THR A 1 184 ? -38.264 -9.486 18.462 1.00 32.59 184 THR A O 1
ATOM 1458 N N . SER A 1 185 ? -40.338 -8.644 18.222 1.00 31.16 185 SER A N 1
ATOM 1459 C CA . SER A 1 185 ? -40.372 -7.817 19.429 1.00 31.16 185 SER A CA 1
ATOM 1460 C C . SER A 1 185 ? -40.460 -8.695 20.681 1.00 31.16 185 SER A C 1
ATOM 1462 O O . SER A 1 185 ? -41.380 -9.502 20.798 1.00 31.16 185 SER A O 1
ATOM 1464 N N . MET A 1 186 ? -39.539 -8.518 21.633 1.00 32.75 186 MET A N 1
ATOM 1465 C CA . MET A 1 186 ? -39.687 -9.017 23.003 1.00 32.75 186 MET A CA 1
ATOM 1466 C C . MET A 1 186 ? -39.364 -7.909 24.013 1.00 32.75 186 MET A C 1
ATOM 1468 O O . MET A 1 186 ? -38.219 -7.495 24.185 1.00 32.75 186 MET A O 1
ATOM 1472 N N . ASN A 1 187 ? -40.409 -7.445 24.702 1.00 30.81 187 ASN A N 1
ATOM 1473 C CA . ASN A 1 187 ? -40.368 -6.491 25.812 1.00 30.81 187 ASN A CA 1
ATOM 1474 C C . ASN A 1 187 ? -39.977 -7.184 27.135 1.00 30.81 187 ASN A C 1
ATOM 1476 O O . ASN A 1 187 ? -40.757 -7.216 28.084 1.00 30.81 187 ASN A O 1
ATOM 1480 N N . SER A 1 188 ? -38.761 -7.723 27.241 1.00 34.69 188 SER A N 1
ATOM 1481 C CA . SER A 1 188 ? -38.232 -8.195 28.530 1.00 34.69 188 SER A CA 1
ATOM 1482 C C . SER A 1 188 ? -36.844 -7.625 28.799 1.00 34.69 188 SER A C 1
ATOM 1484 O O . SER A 1 188 ? -35.926 -7.772 27.994 1.00 34.69 188 SER A O 1
ATOM 1486 N N . LYS A 1 189 ? -36.684 -6.958 29.950 1.00 38.97 189 LYS A N 1
ATOM 1487 C CA . LYS A 1 189 ? -35.399 -6.417 30.411 1.00 38.97 189 LYS A CA 1
ATOM 1488 C C . LYS A 1 189 ? -34.431 -7.586 30.670 1.00 38.97 189 LYS A C 1
ATOM 1490 O O . LYS A 1 189 ? -34.733 -8.411 31.528 1.00 38.97 189 LYS A O 1
ATOM 1495 N N . PRO A 1 190 ? -33.265 -7.659 30.010 1.00 37.81 190 PRO A N 1
ATOM 1496 C CA . PRO A 1 190 ? -32.297 -8.725 30.266 1.00 37.81 190 PRO A CA 1
ATOM 1497 C C . PRO A 1 190 ? -31.699 -8.598 31.675 1.00 37.81 190 PRO A C 1
ATOM 1499 O O . PRO A 1 190 ? -31.110 -7.563 32.025 1.00 37.81 190 PRO A O 1
ATOM 1502 N N . VAL A 1 191 ? -31.835 -9.670 32.457 1.00 40.56 191 VAL A N 1
ATOM 1503 C CA . VAL A 1 191 ? -31.266 -9.846 33.799 1.00 40.56 191 VAL A CA 1
ATOM 1504 C C . VAL A 1 191 ? -29.848 -10.415 33.668 1.00 40.56 191 VAL A C 1
ATOM 1506 O O . VAL A 1 191 ? -29.627 -11.386 32.951 1.00 40.56 191 VAL A O 1
ATOM 1509 N N . ILE A 1 192 ? -28.874 -9.801 34.350 1.00 42.66 192 ILE A N 1
ATOM 1510 C CA . ILE A 1 192 ? -27.483 -10.283 34.419 1.00 42.66 192 ILE A CA 1
ATOM 1511 C C . ILE A 1 192 ? -27.275 -10.898 35.807 1.00 42.66 192 ILE A C 1
ATOM 1513 O O . ILE A 1 192 ? -27.159 -10.159 36.788 1.00 42.66 192 ILE A O 1
ATOM 1517 N N . ARG A 1 193 ? -27.225 -12.232 35.894 1.00 44.25 193 ARG A N 1
ATOM 1518 C CA . ARG A 1 193 ? -26.930 -12.985 37.127 1.00 44.25 193 ARG A CA 1
ATOM 1519 C C . ARG A 1 193 ? -25.526 -13.587 37.061 1.00 44.25 193 ARG A C 1
ATOM 1521 O O . ARG A 1 193 ? -25.194 -14.274 36.102 1.00 44.25 193 ARG A O 1
ATOM 1528 N N . LYS A 1 194 ? -24.716 -13.341 38.096 1.00 42.53 194 LYS A N 1
ATOM 1529 C CA . LYS A 1 194 ? -23.398 -13.962 38.295 1.00 42.53 194 LYS A CA 1
ATOM 1530 C C . LYS A 1 194 ? -23.590 -15.218 39.148 1.00 42.53 194 LYS A C 1
ATOM 1532 O O . LYS A 1 194 ? -24.053 -15.106 40.279 1.00 42.53 194 LYS A O 1
ATOM 1537 N N . LYS A 1 195 ? -23.245 -16.391 38.620 1.00 47.62 195 LYS A N 1
ATOM 1538 C CA . LYS A 1 195 ? -23.106 -17.634 39.389 1.00 47.62 195 LYS A CA 1
ATOM 1539 C C . LYS A 1 195 ? -21.696 -18.170 39.165 1.00 47.62 195 LYS A C 1
ATOM 1541 O O . LYS A 1 195 ? -21.224 -18.199 38.035 1.00 47.62 195 LYS A O 1
ATOM 1546 N N . SER A 1 196 ? -21.004 -18.536 40.238 1.00 38.34 196 SER A N 1
ATOM 1547 C CA . SER A 1 196 ? -19.744 -19.271 40.154 1.00 38.34 196 SER A CA 1
ATOM 1548 C C . SER A 1 196 ? -20.064 -20.762 40.209 1.00 38.34 196 SER A C 1
ATOM 1550 O O . SER A 1 196 ? -20.267 -21.303 41.294 1.00 38.34 196 SER A O 1
ATOM 1552 N N . SER A 1 197 ? -20.152 -21.426 39.060 1.00 39.03 197 SER A N 1
ATOM 1553 C CA . SER A 1 197 ? -20.256 -22.884 39.021 1.00 39.03 197 SER A CA 1
ATOM 1554 C C . SER A 1 197 ? -18.885 -23.485 39.350 1.00 39.03 197 SER A C 1
ATOM 1556 O O . SER A 1 197 ? -17.932 -23.352 38.580 1.00 39.03 197 SER A O 1
ATOM 1558 N N . HIS A 1 198 ? -18.765 -24.100 40.526 1.00 35.69 198 HIS A N 1
ATOM 1559 C CA . HIS A 1 198 ? -17.654 -24.988 40.858 1.00 35.69 198 HIS A CA 1
ATOM 1560 C C . HIS A 1 198 ? -17.921 -26.338 40.193 1.00 35.69 198 HIS A C 1
ATOM 1562 O O . HIS A 1 198 ? -18.761 -27.101 40.656 1.00 35.69 198 HIS A O 1
ATOM 1568 N N . SER A 1 199 ? -17.231 -26.613 39.092 1.00 34.59 199 SER A N 1
ATOM 1569 C CA . SER A 1 199 ? -17.119 -27.960 38.541 1.00 34.59 199 SER A CA 1
ATOM 1570 C C . SER A 1 199 ? -15.654 -28.377 38.644 1.00 34.59 199 SER A C 1
ATOM 1572 O O . SER A 1 199 ? -14.866 -28.112 37.734 1.00 34.59 199 SER A O 1
ATOM 1574 N N . ASP A 1 200 ? -15.282 -28.974 39.776 1.00 29.98 200 ASP A N 1
ATOM 1575 C CA . ASP A 1 200 ? -14.030 -29.717 39.907 1.00 29.98 200 ASP A CA 1
ATOM 1576 C C . ASP A 1 200 ? -14.201 -31.027 39.127 1.00 29.98 200 ASP A C 1
ATOM 1578 O O . ASP A 1 200 ? -14.614 -32.052 39.661 1.00 29.98 200 ASP A O 1
ATOM 1582 N N . VAL A 1 201 ? -13.985 -30.961 37.812 1.00 32.47 201 VAL A N 1
ATOM 1583 C CA . VAL A 1 201 ? -13.880 -32.156 36.972 1.00 32.47 201 VAL A CA 1
ATOM 1584 C C . VAL A 1 201 ? -12.420 -32.587 37.018 1.00 32.47 201 VAL A C 1
ATOM 1586 O O . VAL A 1 201 ? -11.563 -32.024 36.335 1.00 32.47 201 VAL A O 1
ATOM 1589 N N . ASP A 1 202 ? -12.151 -33.541 37.901 1.00 27.64 202 ASP A N 1
ATOM 1590 C CA . ASP A 1 202 ? -10.832 -34.095 38.178 1.00 27.64 202 ASP A CA 1
ATOM 1591 C C . ASP A 1 202 ? -10.360 -34.952 36.987 1.00 27.64 202 ASP A C 1
ATOM 1593 O O . ASP A 1 202 ? -10.795 -36.087 36.788 1.00 27.64 202 ASP A O 1
ATOM 1597 N N . PHE A 1 203 ? -9.496 -34.391 36.135 1.00 32.41 203 PHE A N 1
ATOM 1598 C CA . PHE A 1 203 ? -8.803 -35.146 35.090 1.00 32.41 203 PHE A CA 1
ATOM 1599 C C . PHE A 1 203 ? -7.500 -35.709 35.665 1.00 32.41 203 PHE A C 1
ATOM 1601 O O . PHE A 1 203 ? -6.488 -35.013 35.776 1.00 32.41 203 PHE A O 1
ATOM 1608 N N . GLY A 1 204 ? -7.546 -36.994 36.023 1.00 29.84 204 GLY A N 1
ATOM 1609 C CA . GLY A 1 204 ? -6.438 -37.756 36.590 1.00 29.84 204 GLY A CA 1
ATOM 1610 C C . GLY A 1 204 ? -5.127 -37.647 35.800 1.00 29.84 204 GLY A C 1
ATOM 1611 O O . GLY A 1 204 ? -5.071 -37.833 34.583 1.00 29.84 204 GLY A O 1
ATOM 1612 N N . ARG A 1 205 ? -4.054 -37.363 36.547 1.00 31.00 205 ARG A N 1
ATOM 1613 C CA . ARG A 1 205 ? -2.652 -37.344 36.113 1.00 31.00 205 ARG A CA 1
ATOM 1614 C C . ARG A 1 205 ? -2.159 -38.745 35.744 1.00 31.00 205 ARG A C 1
ATOM 1616 O O . ARG A 1 205 ? -2.215 -39.655 36.566 1.00 31.00 205 ARG A O 1
ATOM 1623 N N . TYR A 1 206 ? -1.532 -38.862 34.575 1.00 30.56 206 TYR A N 1
ATOM 1624 C CA . TYR A 1 206 ? -0.502 -39.873 34.326 1.00 30.56 206 TYR A CA 1
ATOM 1625 C C . TYR A 1 206 ? 0.824 -39.447 34.986 1.00 30.56 206 TYR A C 1
ATOM 1627 O O . TYR A 1 206 ? 1.134 -38.256 35.049 1.00 30.56 206 TYR A O 1
ATOM 1635 N N . GLY A 1 207 ? 1.548 -40.442 35.516 1.00 30.31 207 GLY A N 1
ATOM 1636 C CA . GLY A 1 207 ? 2.748 -40.342 36.362 1.00 30.31 207 GLY A CA 1
ATOM 1637 C C . GLY A 1 207 ? 3.884 -39.480 35.798 1.00 30.31 207 GLY A C 1
ATOM 1638 O O . GLY A 1 207 ? 3.938 -39.171 34.618 1.00 30.31 207 GLY A O 1
ATOM 1639 N N . GLY A 1 208 ? 4.834 -39.003 36.594 1.00 29.55 208 GLY A N 1
ATOM 1640 C CA . GLY A 1 208 ? 5.445 -39.639 37.752 1.00 29.55 208 GLY A CA 1
ATOM 1641 C C . GLY A 1 208 ? 6.928 -39.789 37.434 1.00 29.55 208 GLY A C 1
ATOM 1642 O O . GLY A 1 208 ? 7.283 -40.645 36.639 1.00 29.55 208 GLY A O 1
ATOM 1643 N N . LEU A 1 209 ? 7.774 -38.939 38.018 1.00 32.41 209 LEU A N 1
ATOM 1644 C CA . LEU A 1 209 ? 9.209 -39.172 38.192 1.00 32.41 209 LEU A CA 1
ATOM 1645 C C . LEU A 1 209 ? 9.705 -38.217 39.282 1.00 32.41 209 LEU A C 1
ATOM 1647 O O . LEU A 1 209 ? 9.628 -36.995 39.159 1.00 32.41 209 LEU A O 1
ATOM 1651 N N . LYS A 1 210 ? 10.124 -38.828 40.390 1.00 34.72 210 LYS A N 1
ATOM 1652 C CA . LYS A 1 210 ? 10.759 -38.201 41.546 1.00 34.72 210 LYS A CA 1
ATOM 1653 C C . LYS A 1 210 ? 12.208 -37.859 41.202 1.00 34.72 210 LYS A C 1
ATOM 1655 O O . LYS A 1 210 ? 12.889 -38.674 40.586 1.00 34.72 210 LYS A O 1
ATOM 1660 N N . SER A 1 211 ? 12.701 -36.742 41.720 1.00 33.91 211 SER A N 1
ATOM 1661 C CA . SER A 1 211 ? 14.093 -36.657 42.163 1.00 33.91 211 SER A CA 1
ATOM 1662 C C . SER A 1 211 ? 14.187 -35.677 43.325 1.00 33.91 211 SER A C 1
ATOM 1664 O O . SER A 1 211 ? 13.928 -34.482 43.172 1.00 33.91 211 SER A O 1
ATOM 1666 N N . ASP A 1 212 ? 14.525 -36.240 44.478 1.00 34.97 212 ASP A N 1
ATOM 1667 C CA . ASP A 1 212 ? 14.885 -35.563 45.713 1.00 34.97 212 ASP A CA 1
ATOM 1668 C C . ASP A 1 212 ? 16.138 -34.696 45.531 1.00 34.97 212 ASP A C 1
ATOM 1670 O O . ASP A 1 212 ? 17.010 -34.990 44.713 1.00 34.97 212 ASP A O 1
ATOM 1674 N N . GLY A 1 213 ? 16.240 -33.624 46.315 1.00 32.47 213 GLY A N 1
ATOM 1675 C CA . GLY A 1 213 ? 17.391 -32.727 46.265 1.00 32.47 213 GLY A CA 1
ATOM 1676 C C . GLY A 1 213 ? 17.325 -31.607 47.290 1.00 32.47 213 GLY A C 1
ATOM 1677 O O . GLY A 1 213 ? 17.256 -30.433 46.944 1.00 32.47 213 GLY A O 1
ATOM 1678 N N . THR A 1 214 ? 17.317 -31.983 48.565 1.00 37.59 214 THR A N 1
ATOM 1679 C CA . THR A 1 214 ? 17.560 -31.114 49.721 1.00 37.59 214 THR A CA 1
ATOM 1680 C C . THR A 1 214 ? 18.907 -30.394 49.616 1.00 37.59 214 THR A C 1
ATOM 1682 O O . THR A 1 214 ? 19.932 -31.039 49.409 1.00 37.59 214 THR A O 1
ATOM 1685 N N . GLY A 1 215 ? 18.931 -29.079 49.844 1.00 31.53 215 GLY A N 1
ATOM 1686 C CA . GLY A 1 215 ? 20.172 -28.300 49.879 1.00 31.53 215 GLY A CA 1
ATOM 1687 C C . GLY A 1 215 ? 19.987 -26.929 50.520 1.00 31.53 215 GLY A C 1
ATOM 1688 O O . GLY A 1 215 ? 19.856 -25.919 49.839 1.00 31.53 215 GLY A O 1
ATOM 1689 N N . ARG A 1 216 ? 19.944 -26.914 51.852 1.00 37.78 216 ARG A N 1
ATOM 1690 C CA . ARG A 1 216 ? 19.922 -25.734 52.723 1.00 37.78 216 ARG A CA 1
ATOM 1691 C C . ARG A 1 216 ? 21.375 -25.299 52.951 1.00 37.78 216 ARG A C 1
ATOM 1693 O O . ARG A 1 216 ? 22.123 -26.096 53.500 1.00 37.78 216 ARG A O 1
ATOM 1700 N N . SER A 1 217 ? 21.777 -24.072 52.602 1.00 35.16 217 SER A N 1
ATOM 1701 C CA . SER A 1 217 ? 22.965 -23.467 53.231 1.00 35.16 217 SER A CA 1
ATOM 1702 C C . SER A 1 217 ? 22.996 -21.938 53.157 1.00 35.16 217 SER A C 1
ATOM 1704 O O . SER A 1 217 ? 23.144 -21.337 52.100 1.00 35.16 217 SER A O 1
ATOM 1706 N N . THR A 1 218 ? 22.818 -21.361 54.346 1.00 34.19 218 THR A N 1
ATOM 1707 C CA . THR A 1 218 ? 23.633 -20.322 55.000 1.00 34.19 218 THR A CA 1
ATOM 1708 C C . THR A 1 218 ? 24.135 -19.112 54.212 1.00 34.19 218 THR A C 1
ATOM 1710 O O . THR A 1 218 ? 25.000 -19.190 53.343 1.00 34.19 218 THR A O 1
ATOM 1713 N N . ALA A 1 219 ? 23.672 -17.966 54.708 1.00 39.47 219 ALA A N 1
ATOM 1714 C CA . ALA A 1 219 ? 24.212 -16.634 54.530 1.00 39.47 219 ALA A CA 1
ATOM 1715 C C . ALA A 1 219 ? 25.723 -16.551 54.811 1.00 39.47 219 ALA A C 1
ATOM 1717 O O . ALA A 1 219 ? 26.209 -17.035 55.831 1.00 39.47 219 ALA A O 1
ATOM 1718 N N . SER A 1 220 ? 26.433 -15.849 53.930 1.00 36.25 220 SER A N 1
ATOM 1719 C CA . SER A 1 220 ? 27.752 -15.281 54.190 1.00 36.25 220 SER A CA 1
ATOM 1720 C C . SER A 1 220 ? 27.762 -13.854 53.650 1.00 36.25 220 SER A C 1
ATOM 1722 O O . SER A 1 220 ? 27.557 -13.605 52.462 1.00 36.25 220 SER A O 1
ATOM 1724 N N . SER A 1 221 ? 27.911 -12.914 54.576 1.00 40.31 221 SER A N 1
ATOM 1725 C CA . SER A 1 221 ? 28.057 -11.483 54.360 1.00 40.31 221 SER A CA 1
ATOM 1726 C C . SER A 1 221 ? 29.448 -11.173 53.811 1.00 40.31 221 SER A C 1
ATOM 1728 O O . SER A 1 221 ? 30.446 -11.401 54.495 1.00 40.31 221 SER A O 1
ATOM 1730 N N . GLN A 1 222 ? 29.512 -10.587 52.616 1.00 36.75 222 GLN A N 1
ATOM 1731 C CA . GLN A 1 222 ? 30.715 -9.938 52.099 1.00 36.75 222 GLN A CA 1
ATOM 1732 C C . GLN A 1 222 ? 30.412 -8.536 51.547 1.00 36.75 222 GLN A C 1
ATOM 1734 O O . GLN A 1 222 ? 29.269 -8.244 51.186 1.00 36.75 222 GLN A O 1
ATOM 1739 N N . PRO A 1 223 ? 31.416 -7.639 51.568 1.00 37.41 223 PRO A N 1
ATOM 1740 C CA . PRO A 1 223 ? 31.206 -6.203 51.643 1.00 37.41 223 PRO A CA 1
ATOM 1741 C C . PRO A 1 223 ? 30.892 -5.562 50.290 1.00 37.41 223 PRO A C 1
ATOM 1743 O O . PRO A 1 223 ? 31.322 -5.988 49.219 1.00 37.41 223 PRO A O 1
ATOM 1746 N N . TYR A 1 224 ? 30.134 -4.478 50.388 1.00 33.62 224 TYR A N 1
ATOM 1747 C CA . TYR A 1 224 ? 29.588 -3.667 49.312 1.00 33.62 224 TYR A CA 1
ATOM 1748 C C . TYR A 1 224 ? 30.692 -2.975 48.490 1.00 33.62 224 TYR A C 1
ATOM 1750 O O . TYR A 1 224 ? 31.130 -1.873 48.814 1.00 33.62 224 TYR A O 1
ATOM 1758 N N . GLN A 1 225 ? 31.126 -3.597 47.389 1.00 36.00 225 GLN A N 1
ATOM 1759 C CA . GLN A 1 225 ? 31.846 -2.901 46.320 1.00 36.00 225 GLN A CA 1
ATOM 1760 C C . GLN A 1 225 ? 30.856 -2.385 45.273 1.00 36.00 225 GLN A C 1
ATOM 1762 O O . GLN A 1 225 ? 30.177 -3.139 44.573 1.00 36.00 225 GLN A O 1
ATOM 1767 N N . ARG A 1 226 ? 30.793 -1.057 45.173 1.00 37.59 226 ARG A N 1
ATOM 1768 C CA . ARG A 1 226 ? 29.965 -0.275 44.252 1.00 37.59 226 ARG A CA 1
ATOM 1769 C C . ARG A 1 226 ? 30.409 -0.507 42.800 1.00 37.59 226 ARG A C 1
ATOM 1771 O O . ARG A 1 226 ? 31.143 0.293 42.230 1.00 37.59 226 ARG A O 1
ATOM 1778 N N . ARG A 1 227 ? 29.952 -1.604 42.187 1.00 35.62 227 ARG A N 1
ATOM 1779 C CA . ARG A 1 227 ? 30.001 -1.806 40.731 1.00 35.62 227 ARG A CA 1
ATOM 1780 C C . ARG A 1 227 ? 29.036 -0.827 40.070 1.00 35.62 227 ARG A C 1
ATOM 1782 O O . ARG A 1 227 ? 27.826 -0.921 40.255 1.00 35.62 227 ARG A O 1
ATOM 1789 N N . GLN A 1 228 ? 29.579 0.092 39.277 1.00 39.06 228 GLN A N 1
ATOM 1790 C CA . GLN A 1 228 ? 28.810 0.841 38.290 1.00 39.06 228 GLN A CA 1
ATOM 1791 C C . GLN A 1 228 ? 28.239 -0.168 37.285 1.00 39.06 228 GLN A C 1
ATOM 1793 O O . GLN A 1 228 ? 28.953 -0.704 36.438 1.00 39.06 228 GLN A O 1
ATOM 1798 N N . SER A 1 229 ? 26.958 -0.495 37.435 1.00 35.44 229 SER A N 1
ATOM 1799 C CA . SER A 1 229 ? 26.219 -1.331 36.502 1.00 35.44 229 SER A CA 1
ATOM 1800 C C . SER A 1 229 ? 26.069 -0.582 35.181 1.00 35.44 229 SER A C 1
ATOM 1802 O O . SER A 1 229 ? 25.260 0.332 35.033 1.00 35.44 229 SER A O 1
ATOM 1804 N N . ALA A 1 230 ? 26.875 -0.983 34.200 1.00 41.91 230 ALA A N 1
ATOM 1805 C CA . ALA A 1 230 ? 26.628 -0.675 32.804 1.00 41.91 230 ALA A CA 1
ATOM 1806 C C . ALA A 1 230 ? 25.196 -1.111 32.454 1.00 41.91 230 ALA A C 1
ATOM 1808 O O . ALA A 1 230 ? 24.849 -2.290 32.555 1.00 41.91 230 ALA A O 1
ATOM 1809 N N . LEU A 1 231 ? 24.365 -0.142 32.069 1.00 42.31 231 LEU A N 1
ATOM 1810 C CA . LEU A 1 231 ? 23.029 -0.376 31.531 1.00 42.31 231 LEU A CA 1
ATOM 1811 C C . LEU A 1 231 ? 23.108 -1.441 30.421 1.00 42.31 231 LEU A C 1
ATOM 1813 O O . LEU A 1 231 ? 23.917 -1.294 29.496 1.00 42.31 231 LEU A O 1
ATOM 1817 N N . PRO A 1 232 ? 22.292 -2.509 30.477 1.00 37.84 232 PRO A N 1
ATOM 1818 C CA . PRO A 1 232 ? 22.280 -3.517 29.432 1.00 37.84 232 PRO A CA 1
ATOM 1819 C C . PRO A 1 232 ? 21.876 -2.846 28.119 1.00 37.84 232 PRO A C 1
ATOM 1821 O O . PRO A 1 232 ? 20.779 -2.301 27.991 1.00 37.84 232 PRO A O 1
ATOM 1824 N N . LYS A 1 233 ? 22.784 -2.871 27.135 1.00 39.59 233 LYS A N 1
ATOM 1825 C CA . LYS A 1 233 ? 22.502 -2.456 25.759 1.00 39.59 233 LYS A CA 1
ATOM 1826 C C . LYS A 1 233 ? 21.280 -3.242 25.286 1.00 39.59 233 LYS A C 1
ATOM 1828 O O . LYS A 1 233 ? 21.366 -4.447 25.059 1.00 39.59 233 LYS A O 1
ATOM 1833 N N . SER A 1 234 ? 20.147 -2.550 25.179 1.00 36.69 234 SER A N 1
ATOM 1834 C CA . SER A 1 234 ? 18.904 -3.072 24.619 1.00 36.69 234 SER A CA 1
ATOM 1835 C C . SER A 1 234 ? 19.203 -3.653 23.238 1.00 36.69 234 SER A C 1
ATOM 1837 O O . SER A 1 234 ? 19.474 -2.924 22.279 1.00 36.69 234 SER A O 1
ATOM 1839 N N . LYS A 1 235 ? 19.235 -4.987 23.153 1.00 38.50 235 LYS A N 1
ATOM 1840 C CA . LYS A 1 235 ? 19.319 -5.708 21.887 1.00 38.50 235 LYS A CA 1
ATOM 1841 C C . LYS A 1 235 ? 18.030 -5.389 21.141 1.00 38.50 235 LYS A C 1
ATOM 1843 O O . LYS A 1 235 ? 16.969 -5.894 21.500 1.00 38.50 235 LYS A O 1
ATOM 1848 N N . ARG A 1 236 ? 18.120 -4.514 20.133 1.00 37.47 236 ARG A N 1
ATOM 1849 C CA . ARG A 1 236 ? 17.020 -4.277 19.194 1.00 37.47 236 ARG A CA 1
ATOM 1850 C C . ARG A 1 236 ? 16.521 -5.647 18.712 1.00 37.47 236 ARG A C 1
ATOM 1852 O O . ARG A 1 236 ? 17.361 -6.470 18.337 1.00 37.47 236 ARG A O 1
ATOM 1859 N N . PRO A 1 237 ? 15.206 -5.920 18.755 1.00 39.72 237 PRO A N 1
ATOM 1860 C CA . PRO A 1 237 ? 14.675 -7.184 18.270 1.00 39.72 237 PRO A CA 1
ATOM 1861 C C . PRO A 1 237 ? 15.127 -7.392 16.816 1.00 39.72 237 PRO A C 1
ATOM 1863 O O . PRO A 1 237 ? 15.176 -6.415 16.059 1.00 39.72 237 PRO A O 1
ATOM 1866 N N . PRO A 1 238 ? 15.508 -8.623 16.429 1.00 41.38 238 PRO A N 1
ATOM 1867 C CA . PRO A 1 238 ? 16.001 -8.901 15.089 1.00 41.38 238 PRO A CA 1
ATOM 1868 C C . PRO A 1 238 ? 14.986 -8.416 14.051 1.00 41.38 238 PRO A C 1
ATOM 1870 O O . PRO A 1 238 ? 13.778 -8.613 14.211 1.00 41.38 238 PRO A O 1
ATOM 1873 N N . LEU A 1 239 ? 15.497 -7.743 13.014 1.00 45.12 239 LEU A N 1
ATOM 1874 C CA . LEU A 1 239 ? 14.723 -7.255 11.875 1.00 45.12 239 LEU A CA 1
ATOM 1875 C C . LEU A 1 239 ? 13.760 -8.360 11.410 1.00 45.12 239 LEU A C 1
ATOM 1877 O O . LEU A 1 239 ? 14.175 -9.501 11.204 1.00 45.12 239 LEU A O 1
ATOM 1881 N N . ARG A 1 240 ? 12.472 -8.014 11.288 1.00 45.62 240 ARG A N 1
ATOM 1882 C CA . ARG A 1 240 ? 11.391 -8.909 10.847 1.00 45.62 240 ARG A CA 1
ATOM 1883 C C . ARG A 1 240 ? 11.863 -9.740 9.646 1.00 45.62 240 ARG A C 1
ATOM 1885 O O . ARG A 1 240 ? 12.357 -9.163 8.680 1.00 45.62 240 ARG A O 1
ATOM 1892 N N . LYS A 1 241 ? 11.723 -11.073 9.726 1.00 52.53 241 LYS A N 1
ATOM 1893 C CA . LYS A 1 241 ? 12.100 -12.014 8.654 1.00 52.53 241 LYS A CA 1
ATOM 1894 C C . LYS A 1 241 ? 11.575 -11.488 7.313 1.00 52.53 241 LYS A C 1
ATOM 1896 O O . LYS A 1 241 ? 10.392 -11.160 7.210 1.00 52.53 241 LYS A O 1
ATOM 1901 N N . SER A 1 242 ? 12.465 -11.372 6.326 1.00 59.19 242 SER A N 1
ATOM 1902 C CA . SER A 1 242 ? 12.124 -10.934 4.972 1.00 59.19 242 SER A CA 1
ATOM 1903 C C . SER A 1 242 ? 10.978 -11.778 4.419 1.00 59.19 242 SER A C 1
ATOM 1905 O O . SER A 1 242 ? 10.916 -12.977 4.695 1.00 59.19 242 SER A O 1
ATOM 1907 N N . LEU A 1 243 ? 10.095 -11.163 3.628 1.00 63.44 243 LEU A N 1
ATOM 1908 C CA . LEU A 1 243 ? 9.040 -11.862 2.896 1.00 63.44 243 LEU A CA 1
ATOM 1909 C C . LEU A 1 243 ? 9.628 -13.110 2.211 1.00 63.44 243 LEU A C 1
ATOM 1911 O O . LEU A 1 243 ? 10.564 -12.989 1.420 1.00 63.44 243 LEU A O 1
ATOM 1915 N N . ASP A 1 244 ? 9.103 -14.298 2.518 1.00 80.69 244 ASP A N 1
ATOM 1916 C CA . ASP A 1 244 ? 9.509 -15.522 1.826 1.00 80.69 244 ASP A CA 1
ATOM 1917 C C . ASP A 1 244 ? 8.971 -15.475 0.390 1.00 80.69 244 ASP A C 1
ATOM 1919 O O . ASP A 1 244 ? 7.802 -15.768 0.117 1.00 80.69 244 ASP A O 1
ATOM 1923 N N . TYR A 1 245 ? 9.829 -15.045 -0.536 1.00 80.38 245 TYR A N 1
ATOM 1924 C CA . TYR A 1 245 ? 9.470 -14.869 -1.938 1.00 80.38 245 TYR A CA 1
ATOM 1925 C C . TYR A 1 245 ? 9.050 -16.190 -2.599 1.00 80.38 245 TYR A C 1
ATOM 1927 O O . TYR A 1 245 ? 8.247 -16.157 -3.532 1.00 80.38 245 TYR A O 1
ATOM 1935 N N . ASN A 1 246 ? 9.538 -17.345 -2.122 1.00 82.31 246 ASN A N 1
ATOM 1936 C CA . ASN A 1 246 ? 9.134 -18.646 -2.661 1.00 82.31 246 ASN A CA 1
ATOM 1937 C C . ASN A 1 246 ? 7.662 -18.914 -2.351 1.00 82.31 246 ASN A C 1
ATOM 1939 O O . ASN A 1 246 ? 6.920 -19.350 -3.229 1.00 82.31 246 ASN A O 1
ATOM 1943 N N . ARG A 1 247 ? 7.221 -18.553 -1.143 1.00 84.25 247 ARG A N 1
ATOM 1944 C CA . ARG A 1 247 ? 5.821 -18.673 -0.731 1.00 84.25 247 ARG A CA 1
ATOM 1945 C C . ARG A 1 247 ? 4.904 -17.690 -1.455 1.00 84.25 247 ARG A C 1
ATOM 1947 O O . ARG A 1 247 ? 3.785 -18.045 -1.803 1.00 84.25 247 ARG A O 1
ATOM 1954 N N . PHE A 1 248 ? 5.361 -16.464 -1.717 1.00 85.50 248 PHE A N 1
ATOM 1955 C CA . PHE A 1 248 ? 4.590 -15.529 -2.547 1.00 85.50 248 PHE A CA 1
ATOM 1956 C C . PHE A 1 248 ? 4.438 -16.050 -3.985 1.00 85.50 248 PHE A C 1
ATOM 1958 O O . PHE A 1 248 ? 3.363 -15.964 -4.571 1.00 85.50 248 PHE A O 1
ATOM 1965 N N . MET A 1 249 ? 5.501 -16.634 -4.546 1.00 86.81 249 MET A N 1
ATOM 1966 C CA . MET A 1 249 ? 5.491 -17.191 -5.901 1.00 86.81 249 MET A CA 1
ATOM 1967 C C . MET A 1 249 ? 4.684 -18.486 -6.029 1.00 86.81 249 MET A C 1
ATOM 1969 O O . MET A 1 249 ? 4.246 -18.790 -7.139 1.00 86.81 249 MET A O 1
ATOM 1973 N N . SER A 1 250 ? 4.477 -19.214 -4.928 1.00 88.88 250 SER A N 1
ATOM 1974 C CA . SER A 1 250 ? 3.634 -20.412 -4.874 1.00 88.88 250 SER A CA 1
ATOM 1975 C C . SER A 1 250 ? 2.142 -20.102 -4.723 1.00 88.88 250 SER A C 1
ATOM 1977 O O . SER A 1 250 ? 1.337 -21.030 -4.701 1.00 88.88 250 SER A O 1
ATOM 1979 N N . LEU A 1 251 ? 1.755 -18.828 -4.573 1.00 87.94 251 LEU A N 1
ATOM 1980 C CA . LEU A 1 251 ? 0.346 -18.451 -4.528 1.00 87.94 251 LEU A CA 1
ATOM 1981 C C . LEU A 1 251 ? -0.322 -18.720 -5.888 1.00 87.94 251 LEU A C 1
ATOM 1983 O O . LEU A 1 251 ? 0.286 -18.448 -6.931 1.00 87.94 251 LEU A O 1
ATOM 1987 N N 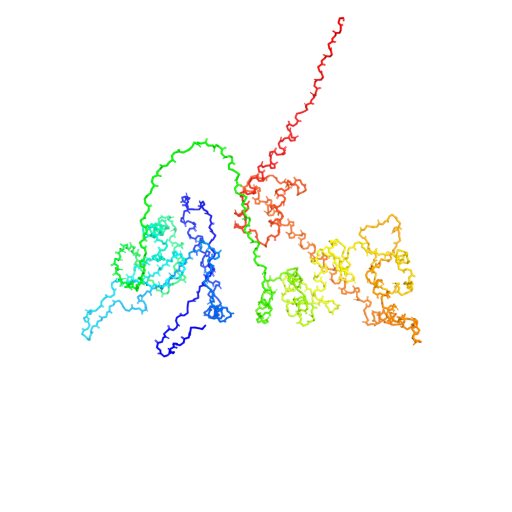. PRO A 1 252 ? -1.587 -19.174 -5.893 1.00 92.81 252 PRO A N 1
ATOM 1988 C CA . PRO A 1 252 ? -2.404 -19.198 -7.099 1.00 92.81 252 PRO A CA 1
ATOM 1989 C C . PRO A 1 252 ? -2.426 -17.831 -7.808 1.00 92.81 252 PRO A C 1
ATOM 1991 O O . PRO A 1 252 ? -2.366 -16.768 -7.176 1.00 92.81 252 PRO A O 1
ATOM 1994 N N . ALA A 1 253 ? -2.466 -17.848 -9.143 1.00 87.88 253 ALA A N 1
ATOM 1995 C CA . ALA A 1 253 ? -2.305 -16.645 -9.963 1.00 87.88 253 ALA A CA 1
ATOM 1996 C C . ALA A 1 253 ? -3.412 -15.596 -9.736 1.00 87.88 253 ALA A C 1
ATOM 1998 O O . ALA A 1 253 ? -3.152 -14.395 -9.829 1.00 87.88 253 ALA A O 1
ATOM 1999 N N . ASP A 1 254 ? -4.622 -16.040 -9.409 1.00 88.56 254 ASP A N 1
ATOM 2000 C CA . ASP A 1 254 ? -5.788 -15.229 -9.054 1.00 88.56 254 ASP A CA 1
ATOM 2001 C C . ASP A 1 254 ? -5.605 -14.506 -7.709 1.00 88.56 254 ASP A C 1
ATOM 2003 O O . ASP A 1 254 ? -5.894 -13.311 -7.604 1.00 88.56 254 ASP A O 1
ATOM 2007 N N . ILE A 1 255 ? -5.034 -15.175 -6.702 1.00 90.50 255 ILE A N 1
ATOM 2008 C CA . ILE A 1 255 ? -4.696 -14.553 -5.413 1.00 90.50 255 ILE A CA 1
ATOM 2009 C C . ILE A 1 255 ? -3.611 -13.497 -5.605 1.00 90.50 255 ILE A C 1
ATOM 2011 O O . ILE A 1 255 ? -3.742 -12.373 -5.113 1.00 90.50 255 ILE A O 1
ATOM 2015 N N . MET A 1 256 ? -2.570 -13.813 -6.381 1.00 88.75 256 MET A N 1
ATOM 2016 C CA . MET A 1 256 ? -1.549 -12.831 -6.746 1.00 88.75 256 MET A CA 1
ATOM 2017 C C . MET A 1 256 ? -2.150 -11.619 -7.464 1.00 88.75 256 MET A C 1
ATOM 2019 O O . MET A 1 256 ? -1.807 -10.484 -7.132 1.00 88.75 256 MET A O 1
ATOM 2023 N N . LEU A 1 257 ? -3.052 -11.840 -8.426 1.00 88.50 257 LEU A N 1
ATOM 2024 C CA . LEU A 1 257 ? -3.745 -10.772 -9.145 1.00 88.50 257 LEU A CA 1
ATOM 2025 C C . LEU A 1 257 ? -4.560 -9.896 -8.187 1.00 88.50 257 LEU A C 1
ATOM 2027 O O . LEU A 1 257 ? -4.489 -8.670 -8.270 1.00 88.50 257 LEU A O 1
ATOM 2031 N N . ARG A 1 258 ? -5.279 -10.509 -7.239 1.00 86.88 258 ARG A N 1
ATOM 2032 C CA . ARG A 1 258 ? -6.059 -9.793 -6.226 1.00 86.88 258 ARG A CA 1
ATOM 2033 C C . ARG A 1 258 ? -5.171 -8.942 -5.323 1.00 86.88 258 ARG A C 1
ATOM 2035 O O . ARG A 1 258 ? -5.535 -7.802 -5.063 1.00 86.88 258 ARG A O 1
ATOM 2042 N N . ILE A 1 259 ? -4.004 -9.446 -4.911 1.00 87.81 259 ILE A N 1
ATOM 2043 C CA . ILE A 1 259 ? -3.006 -8.670 -4.156 1.00 87.81 259 ILE A CA 1
ATOM 2044 C C . ILE A 1 259 ? -2.486 -7.503 -5.004 1.00 87.81 259 ILE A C 1
ATOM 2046 O O . ILE A 1 259 ? -2.511 -6.362 -4.549 1.00 87.81 259 ILE A O 1
ATOM 2050 N N . CYS A 1 260 ? -2.071 -7.761 -6.250 1.00 87.00 260 CYS A N 1
ATOM 2051 C CA . CYS A 1 260 ? -1.528 -6.735 -7.147 1.00 87.00 260 CYS A CA 1
ATOM 2052 C C . CYS A 1 260 ? -2.538 -5.617 -7.443 1.00 87.00 260 CYS A C 1
ATOM 2054 O O . CYS A 1 260 ? -2.139 -4.463 -7.578 1.00 87.00 260 CYS A O 1
ATOM 2056 N N . ARG A 1 261 ? -3.846 -5.920 -7.451 1.00 87.56 261 ARG A N 1
ATOM 2057 C CA . ARG A 1 261 ? -4.919 -4.920 -7.590 1.00 87.56 261 ARG A CA 1
ATOM 2058 C C . ARG A 1 261 ? -4.955 -3.891 -6.458 1.00 87.56 261 ARG A C 1
ATOM 2060 O O . ARG A 1 261 ? -5.562 -2.847 -6.636 1.00 87.56 261 ARG A O 1
ATOM 2067 N N . PHE A 1 262 ? -4.344 -4.171 -5.309 1.00 86.44 262 PHE A N 1
ATOM 2068 C CA . PHE A 1 262 ? -4.231 -3.219 -4.199 1.00 86.44 262 PHE A CA 1
ATOM 2069 C C . PHE A 1 262 ? -2.857 -2.542 -4.128 1.00 86.44 262 PHE A C 1
ATOM 2071 O O . PHE A 1 262 ? -2.651 -1.664 -3.292 1.00 86.44 262 PHE A O 1
ATOM 2078 N N . LEU A 1 263 ? -1.912 -2.932 -4.987 1.00 90.19 263 LEU A N 1
ATOM 2079 C CA . LEU A 1 263 ? -0.586 -2.330 -5.041 1.00 90.19 263 LEU A CA 1
ATOM 2080 C C . LEU A 1 263 ? -0.591 -1.137 -5.995 1.00 90.19 263 LEU A C 1
ATOM 2082 O O . LEU A 1 263 ? -1.024 -1.245 -7.140 1.00 90.19 263 LEU A O 1
ATOM 2086 N N . TYR A 1 264 ? -0.051 -0.011 -5.534 1.00 90.12 264 TYR A N 1
ATOM 2087 C CA . TYR A 1 264 ? 0.237 1.147 -6.380 1.00 90.12 264 TYR A CA 1
ATOM 2088 C C . TYR A 1 264 ? 1.439 0.828 -7.302 1.00 90.12 264 TYR A C 1
ATOM 2090 O O . TYR A 1 264 ? 2.271 0.001 -6.911 1.00 90.12 264 TYR A O 1
ATOM 2098 N N . PRO A 1 265 ? 1.594 1.449 -8.496 1.00 93.06 265 PRO A N 1
ATOM 2099 C CA . PRO A 1 265 ? 2.622 1.039 -9.461 1.00 93.06 265 PRO A CA 1
ATOM 2100 C C . PRO A 1 265 ? 4.037 0.961 -8.879 1.00 93.06 265 PRO A C 1
ATOM 2102 O O . PRO A 1 265 ? 4.745 -0.011 -9.125 1.00 93.06 265 PRO A O 1
ATOM 2105 N N . TRP A 1 266 ? 4.424 1.927 -8.040 1.00 91.81 266 TRP A N 1
ATOM 2106 C CA . TRP A 1 266 ? 5.724 1.924 -7.354 1.00 91.81 266 TRP A CA 1
ATOM 2107 C C . TRP A 1 266 ? 5.935 0.702 -6.444 1.00 91.81 266 TRP A C 1
ATOM 2109 O O . TRP A 1 266 ? 7.031 0.154 -6.397 1.00 91.81 266 TRP A O 1
ATOM 2119 N N . SER A 1 267 ? 4.891 0.226 -5.759 1.00 91.94 267 SER A N 1
ATOM 2120 C CA . SER A 1 267 ? 4.958 -0.933 -4.868 1.00 91.94 267 SER A CA 1
ATOM 2121 C C . SER A 1 267 ? 5.090 -2.217 -5.671 1.00 91.94 267 SER A C 1
ATOM 2123 O O . SER A 1 267 ? 5.823 -3.114 -5.267 1.00 91.94 267 SER A O 1
ATOM 2125 N N . LEU A 1 268 ? 4.417 -2.300 -6.822 1.00 94.00 268 LEU A N 1
ATOM 2126 C CA . LEU A 1 268 ? 4.542 -3.440 -7.726 1.00 94.00 268 LEU A CA 1
ATOM 2127 C C . LEU A 1 268 ? 5.933 -3.487 -8.381 1.00 94.00 268 LEU A C 1
ATOM 2129 O O . LEU A 1 268 ? 6.516 -4.563 -8.499 1.00 94.00 268 LEU A O 1
ATOM 2133 N N . LEU A 1 269 ? 6.508 -2.329 -8.724 1.00 93.81 269 LEU A N 1
ATOM 2134 C CA . LEU A 1 269 ? 7.897 -2.214 -9.185 1.00 93.81 269 LEU A CA 1
ATOM 2135 C C . LEU A 1 269 ? 8.896 -2.628 -8.101 1.00 93.81 269 LEU A C 1
ATOM 2137 O O . LEU A 1 269 ? 9.784 -3.440 -8.365 1.00 93.81 269 LEU A O 1
ATOM 2141 N N . ALA A 1 270 ? 8.724 -2.125 -6.876 1.00 91.06 270 ALA A N 1
ATOM 2142 C CA . ALA A 1 270 ? 9.548 -2.508 -5.735 1.00 91.06 270 ALA A CA 1
ATOM 2143 C C . ALA A 1 270 ? 9.465 -4.021 -5.483 1.00 91.06 270 ALA A C 1
ATOM 2145 O O . ALA A 1 270 ? 10.496 -4.683 -5.375 1.00 91.06 270 ALA A O 1
ATOM 2146 N N . LEU A 1 271 ? 8.255 -4.592 -5.496 1.00 91.25 271 LEU A N 1
ATOM 2147 C CA . LEU A 1 271 ? 8.030 -6.032 -5.370 1.00 91.25 271 LEU A CA 1
ATOM 2148 C C . LEU A 1 271 ? 8.744 -6.813 -6.478 1.00 91.25 271 LEU A C 1
ATOM 2150 O O . LEU A 1 271 ? 9.456 -7.774 -6.187 1.00 91.25 271 LEU A O 1
ATOM 2154 N N . ALA A 1 272 ? 8.614 -6.379 -7.734 1.00 92.75 272 ALA A N 1
ATOM 2155 C CA . ALA A 1 272 ? 9.299 -6.993 -8.865 1.00 92.75 272 ALA A CA 1
ATOM 2156 C C . ALA A 1 272 ? 10.828 -6.977 -8.698 1.00 92.75 272 ALA A C 1
ATOM 2158 O O . ALA A 1 272 ? 11.498 -7.880 -9.186 1.00 92.75 272 ALA A O 1
ATOM 2159 N N . ARG A 1 273 ? 11.399 -5.998 -7.989 1.00 88.56 273 ARG A N 1
ATOM 2160 C CA . ARG A 1 273 ? 12.851 -5.889 -7.761 1.00 88.56 273 ARG A CA 1
ATOM 2161 C C . ARG A 1 273 ? 13.380 -6.722 -6.604 1.00 88.56 273 ARG A C 1
ATOM 2163 O O . ARG A 1 273 ? 14.578 -6.974 -6.566 1.00 88.56 273 ARG A O 1
ATOM 2170 N N . THR A 1 274 ? 12.519 -7.190 -5.706 1.00 88.56 274 THR A N 1
ATOM 2171 C CA . THR A 1 274 ? 12.962 -7.973 -4.539 1.00 88.56 274 THR A CA 1
ATOM 2172 C C . THR A 1 274 ? 13.641 -9.299 -4.901 1.00 88.56 274 THR A C 1
ATOM 2174 O O . THR A 1 274 ? 14.416 -9.817 -4.103 1.00 88.56 274 THR A O 1
ATOM 2177 N N . SER A 1 275 ? 13.394 -9.861 -6.094 1.00 89.44 275 SER A N 1
ATOM 2178 C CA . SER A 1 275 ? 14.142 -11.018 -6.603 1.00 89.44 275 SER A CA 1
ATOM 2179 C C . SER A 1 275 ? 14.192 -11.057 -8.131 1.00 89.44 275 SER A C 1
ATOM 2181 O O . SER A 1 275 ? 13.289 -10.571 -8.814 1.00 89.44 275 SER A O 1
ATOM 2183 N N . SER A 1 276 ? 15.212 -11.718 -8.686 1.00 88.38 276 SER A N 1
ATOM 2184 C CA . SER A 1 276 ? 15.333 -11.950 -10.133 1.00 88.38 276 SER A CA 1
ATOM 2185 C C . SER A 1 276 ? 14.143 -12.733 -10.707 1.00 88.38 276 SER A C 1
ATOM 2187 O O . SER A 1 276 ? 13.686 -12.435 -11.810 1.00 88.38 276 SER A O 1
ATOM 2189 N N . ARG A 1 277 ? 13.584 -13.683 -9.941 1.00 89.75 277 ARG A N 1
ATOM 2190 C CA . ARG A 1 277 ? 12.382 -14.453 -10.312 1.00 89.75 277 ARG A CA 1
ATOM 2191 C C . ARG A 1 277 ? 11.126 -13.586 -10.365 1.00 89.75 277 ARG A C 1
ATOM 2193 O O . ARG A 1 277 ? 10.373 -13.681 -11.332 1.00 89.75 277 ARG A O 1
ATOM 2200 N N . LEU A 1 278 ? 10.908 -12.731 -9.363 1.00 91.38 278 LEU A N 1
ATOM 2201 C CA . LEU A 1 278 ? 9.781 -11.791 -9.359 1.00 91.38 278 LEU A CA 1
ATOM 2202 C C . LEU A 1 278 ? 9.913 -10.787 -10.500 1.00 91.38 278 LEU A C 1
ATOM 2204 O O . LEU A 1 278 ? 8.936 -10.548 -11.206 1.00 91.38 278 LEU A O 1
ATOM 2208 N N . ARG A 1 279 ? 11.126 -10.290 -10.760 1.00 91.69 279 ARG A N 1
ATOM 2209 C CA . ARG A 1 279 ? 11.406 -9.418 -11.904 1.00 91.69 279 ARG A CA 1
ATOM 2210 C C . ARG A 1 279 ? 11.060 -10.114 -13.213 1.00 91.69 279 ARG A C 1
ATOM 2212 O O . ARG A 1 279 ? 10.338 -9.552 -14.027 1.00 91.69 279 ARG A O 1
ATOM 2219 N N . ALA A 1 280 ? 11.526 -11.348 -13.400 1.00 90.38 280 ALA A N 1
ATOM 2220 C CA . ALA A 1 280 ? 11.243 -12.134 -14.595 1.00 90.38 280 ALA A CA 1
ATOM 2221 C C . ALA A 1 280 ? 9.748 -12.448 -14.762 1.00 90.38 280 ALA A C 1
ATOM 2223 O O . ALA A 1 280 ? 9.289 -12.583 -15.891 1.00 90.38 280 ALA A O 1
ATOM 2224 N N . LYS A 1 281 ? 8.984 -12.555 -13.669 1.00 91.44 281 LYS A N 1
ATOM 2225 C CA . LYS A 1 281 ? 7.530 -12.748 -13.719 1.00 91.44 281 LYS A CA 1
ATOM 2226 C C . LYS A 1 281 ? 6.817 -11.442 -14.067 1.00 91.44 281 LYS A C 1
ATOM 2228 O O . LYS A 1 281 ? 6.097 -11.406 -15.055 1.00 91.44 281 LYS A O 1
ATOM 2233 N N . PHE A 1 282 ? 7.053 -10.371 -13.311 1.00 93.62 282 PHE A N 1
ATOM 2234 C CA . PHE A 1 282 ? 6.336 -9.099 -13.446 1.00 93.62 282 PHE A CA 1
ATOM 2235 C C . PHE A 1 282 ? 6.815 -8.206 -14.592 1.00 93.62 282 PHE A C 1
ATOM 2237 O O . PHE A 1 282 ? 6.085 -7.308 -14.964 1.00 93.62 282 PHE A O 1
ATOM 2244 N N . MET A 1 283 ? 7.998 -8.398 -15.173 1.00 91.19 283 MET A N 1
ATOM 2245 C CA . MET A 1 283 ? 8.463 -7.542 -16.279 1.00 91.19 283 MET A CA 1
ATOM 2246 C C . MET A 1 283 ? 8.216 -8.137 -17.674 1.00 91.19 283 MET A C 1
ATOM 2248 O O . MET A 1 283 ? 8.520 -7.485 -18.669 1.00 91.19 283 MET A O 1
ATOM 2252 N N . LYS A 1 284 ? 7.679 -9.362 -17.776 1.00 90.19 284 LYS A N 1
ATOM 2253 C CA . LYS A 1 284 ? 7.327 -9.993 -19.063 1.00 90.19 284 LYS A CA 1
ATOM 2254 C C . LYS A 1 284 ? 5.963 -9.538 -19.570 1.00 90.19 284 LYS A C 1
ATOM 2256 O O . LYS A 1 284 ? 5.099 -9.175 -18.788 1.00 90.19 284 LYS A O 1
ATOM 2261 N N . GLU A 1 285 ? 5.705 -9.662 -20.863 1.00 86.62 285 GLU A N 1
ATOM 2262 C CA . GLU A 1 285 ? 4.407 -9.300 -21.454 1.00 86.62 285 GLU A CA 1
ATOM 2263 C C . GLU A 1 285 ? 3.221 -10.083 -20.859 1.00 86.62 285 GLU A C 1
ATOM 2265 O O . GLU A 1 285 ? 2.166 -9.510 -20.592 1.00 86.62 285 GLU A O 1
ATOM 2270 N N . VAL A 1 286 ? 3.429 -11.358 -20.505 1.00 88.25 286 VAL A N 1
ATOM 2271 C CA . VAL A 1 286 ? 2.422 -12.206 -19.829 1.00 88.25 286 VAL A CA 1
ATOM 2272 C C . VAL A 1 286 ? 1.944 -11.648 -18.481 1.00 88.25 286 VAL A C 1
ATOM 2274 O O . VAL A 1 286 ? 0.918 -12.072 -17.958 1.00 88.25 286 VAL A O 1
ATOM 2277 N N . SER A 1 287 ? 2.667 -10.679 -17.915 1.00 91.69 287 SER A N 1
ATOM 2278 C CA . SER A 1 287 ? 2.308 -9.991 -16.674 1.00 91.69 287 SER A CA 1
ATOM 2279 C C . SER A 1 287 ? 1.247 -8.902 -16.844 1.00 91.69 287 SER A C 1
ATOM 2281 O O . SER A 1 287 ? 0.810 -8.324 -15.844 1.00 91.69 287 SER A O 1
ATOM 2283 N N . LYS A 1 288 ? 0.818 -8.609 -18.084 1.00 92.44 288 LYS A N 1
ATOM 2284 C CA . LYS A 1 288 ? -0.148 -7.546 -18.405 1.00 92.44 288 LYS A CA 1
ATOM 2285 C C . LYS A 1 288 ? -1.391 -7.541 -17.495 1.00 92.44 288 LYS A C 1
ATOM 2287 O O . LYS A 1 288 ? -1.769 -6.449 -17.073 1.00 92.44 288 LYS A O 1
ATOM 2292 N N . PRO A 1 289 ? -2.001 -8.681 -17.102 1.00 92.94 289 PRO A N 1
ATOM 2293 C CA . PRO A 1 289 ? -3.135 -8.674 -16.174 1.00 92.94 289 PRO A CA 1
ATOM 2294 C C . PRO A 1 289 ? -2.823 -8.041 -14.808 1.00 92.94 289 PRO A C 1
ATOM 2296 O O . PRO A 1 289 ? -3.639 -7.277 -14.292 1.00 92.94 289 PRO A O 1
ATOM 2299 N N . TRP A 1 290 ? -1.638 -8.300 -14.241 1.00 92.81 290 TRP A N 1
ATOM 2300 C CA . TRP A 1 290 ? -1.233 -7.742 -12.945 1.00 92.81 290 TRP A CA 1
ATOM 2301 C C . TRP A 1 290 ? -1.047 -6.226 -13.028 1.00 92.81 290 TRP A C 1
ATOM 2303 O O . TRP A 1 290 ? -1.527 -5.499 -12.162 1.00 92.81 290 TRP A O 1
ATOM 2313 N N . TRP A 1 291 ? -0.439 -5.739 -14.110 1.00 93.50 291 TRP A N 1
ATOM 2314 C CA . TRP A 1 291 ? -0.263 -4.305 -14.342 1.00 93.50 291 TRP A CA 1
ATOM 2315 C C . TRP A 1 291 ? -1.556 -3.590 -14.700 1.00 93.50 291 TRP A C 1
ATOM 2317 O O . TRP A 1 291 ? -1.767 -2.469 -14.252 1.00 93.50 291 TRP A O 1
ATOM 2327 N N . ASN A 1 292 ? -2.456 -4.239 -15.440 1.00 90.88 292 ASN A N 1
ATOM 2328 C CA . ASN A 1 292 ? -3.787 -3.708 -15.717 1.00 90.88 292 ASN A CA 1
ATOM 2329 C C . ASN A 1 292 ? -4.575 -3.464 -14.428 1.00 90.88 292 ASN A C 1
ATOM 2331 O O . ASN A 1 292 ? -5.251 -2.447 -14.317 1.00 90.88 292 ASN A O 1
ATOM 2335 N N . ALA A 1 293 ? -4.462 -4.356 -13.441 1.00 88.31 293 ALA A N 1
ATOM 2336 C CA . ALA A 1 293 ? -5.107 -4.175 -12.145 1.00 88.31 293 ALA A CA 1
ATOM 2337 C C . ALA A 1 293 ? -4.619 -2.893 -11.443 1.00 88.31 293 ALA A C 1
ATOM 2339 O O . ALA A 1 293 ? -5.425 -2.114 -10.938 1.00 88.31 293 ALA A O 1
ATOM 2340 N N . THR A 1 294 ? -3.311 -2.643 -11.478 1.00 88.69 294 THR A N 1
ATOM 2341 C CA . THR A 1 294 ? -2.682 -1.446 -10.906 1.00 88.69 294 THR A CA 1
ATOM 2342 C C . THR A 1 294 ? -2.947 -0.178 -11.730 1.00 88.69 294 THR A C 1
ATOM 2344 O O . THR A 1 294 ? -3.116 0.902 -11.169 1.00 88.69 294 THR A O 1
ATOM 2347 N N . ARG A 1 295 ? -3.053 -0.302 -13.057 1.00 90.31 295 ARG A N 1
ATOM 2348 C CA . ARG A 1 295 ? -3.381 0.777 -14.002 1.00 90.31 295 ARG A CA 1
ATOM 2349 C C . ARG A 1 295 ? -4.716 1.448 -13.685 1.00 90.31 295 ARG A C 1
ATOM 2351 O O . ARG A 1 295 ? -4.809 2.672 -13.741 1.00 90.31 295 ARG A O 1
ATOM 2358 N N . TYR A 1 296 ? -5.729 0.665 -13.310 1.00 85.94 296 TYR A N 1
ATOM 2359 C CA . TYR A 1 296 ? -7.038 1.204 -12.929 1.00 85.94 296 TYR A CA 1
ATOM 2360 C C . TYR A 1 296 ? -6.984 2.083 -11.675 1.00 85.94 296 TYR A C 1
ATOM 2362 O O . TYR A 1 296 ? -7.754 3.032 -11.578 1.00 85.94 296 TYR A O 1
ATOM 2370 N N . LEU A 1 297 ? -6.060 1.820 -10.742 1.00 84.00 297 LEU A N 1
ATOM 2371 C CA . LEU A 1 297 ? -5.899 2.647 -9.542 1.00 84.00 297 LEU A CA 1
ATOM 2372 C C . LEU A 1 297 ? -5.322 4.033 -9.850 1.00 84.00 297 LEU A C 1
ATOM 2374 O O . LEU A 1 297 ? -5.589 4.981 -9.117 1.00 84.00 297 LEU A O 1
ATOM 2378 N N . THR A 1 298 ? -4.502 4.149 -10.896 1.00 85.62 298 THR A N 1
ATOM 2379 C CA . THR A 1 298 ? -3.806 5.396 -11.246 1.00 85.62 298 THR A CA 1
ATOM 2380 C C . THR A 1 298 ? -4.427 6.144 -12.414 1.00 85.62 298 THR A C 1
ATOM 2382 O O . THR A 1 298 ? -3.989 7.250 -12.717 1.00 85.62 298 THR A O 1
ATOM 2385 N N . GLY A 1 299 ? -5.421 5.558 -13.086 1.00 89.12 299 GLY A N 1
ATOM 2386 C CA . GLY A 1 299 ? -6.024 6.139 -14.286 1.00 89.12 299 GLY A CA 1
ATOM 2387 C C . GLY A 1 299 ? -5.065 6.202 -15.479 1.00 89.12 299 GLY A C 1
ATOM 2388 O O . GLY A 1 299 ? -5.293 6.970 -16.409 1.00 89.12 299 GLY A O 1
ATOM 2389 N N . MET A 1 300 ? -3.981 5.420 -15.459 1.00 89.81 300 MET A N 1
ATOM 2390 C CA . MET A 1 300 ? -3.009 5.401 -16.551 1.00 89.81 300 MET A CA 1
ATOM 2391 C C . MET A 1 300 ? -3.631 4.789 -17.826 1.00 89.81 300 MET A C 1
ATOM 2393 O O . MET A 1 300 ? -4.303 3.751 -17.761 1.00 89.81 300 MET A O 1
ATOM 2397 N N . PRO A 1 301 ? -3.416 5.380 -19.012 1.00 90.12 301 PRO A N 1
ATOM 2398 C CA . PRO A 1 301 ? -3.886 4.797 -20.268 1.00 90.12 301 PRO A CA 1
ATOM 2399 C C . PRO A 1 301 ? -3.098 3.521 -20.635 1.00 90.12 301 PRO A C 1
ATOM 2401 O O . PRO A 1 301 ? -2.001 3.281 -20.131 1.00 90.12 301 PRO A O 1
ATOM 2404 N N . ASP A 1 302 ? -3.676 2.663 -21.485 1.00 89.00 302 ASP A N 1
ATOM 2405 C CA . ASP A 1 302 ? -2.966 1.508 -22.068 1.00 89.00 302 ASP A CA 1
ATOM 2406 C C . ASP A 1 302 ? -2.204 1.988 -23.310 1.00 89.00 302 ASP A C 1
ATOM 2408 O O . ASP A 1 302 ? -2.773 2.085 -24.400 1.00 89.00 302 ASP A O 1
ATOM 2412 N N . TRP A 1 303 ? -0.935 2.365 -23.139 1.00 86.50 303 TRP A N 1
ATOM 2413 C CA . TRP A 1 303 ? -0.097 2.813 -24.251 1.00 86.50 303 TRP A CA 1
ATOM 2414 C C . TRP A 1 303 ? 0.265 1.629 -25.148 1.00 86.50 303 TRP A C 1
ATOM 2416 O O . TRP A 1 303 ? 0.961 0.708 -24.728 1.00 86.50 303 TRP A O 1
ATOM 2426 N N . LYS A 1 304 ? -0.142 1.676 -26.420 1.00 82.81 304 LYS A N 1
ATOM 2427 C CA . LYS A 1 304 ? 0.116 0.585 -27.380 1.00 82.81 304 LYS A CA 1
ATOM 2428 C C . LYS A 1 304 ? 1.604 0.324 -27.633 1.00 82.81 304 LYS A C 1
ATOM 2430 O O . LYS A 1 304 ? 1.973 -0.778 -28.015 1.00 82.81 304 LYS A O 1
ATOM 2435 N N . THR A 1 305 ? 2.451 1.331 -27.451 1.00 79.56 305 THR A N 1
ATOM 2436 C CA . THR A 1 305 ? 3.867 1.300 -27.853 1.00 79.56 305 THR A CA 1
ATOM 2437 C C . THR A 1 305 ? 4.842 1.263 -26.674 1.00 79.56 305 THR A C 1
ATOM 2439 O O . THR A 1 305 ? 6.043 1.1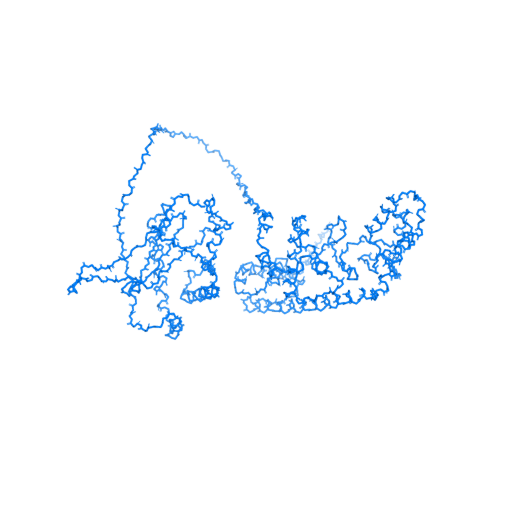05 -26.885 1.00 79.56 305 THR A O 1
ATOM 2442 N N . VAL A 1 306 ? 4.359 1.431 -25.438 1.00 84.94 306 VAL A N 1
ATOM 2443 C CA . VAL A 1 306 ? 5.194 1.414 -24.233 1.00 84.94 306 VAL A CA 1
ATOM 2444 C C . VAL A 1 306 ? 4.611 0.405 -23.266 1.00 84.94 306 VAL A C 1
ATOM 2446 O O . VAL A 1 306 ? 3.492 0.563 -22.785 1.00 84.94 306 VAL A O 1
ATOM 2449 N N . ALA A 1 307 ? 5.396 -0.619 -22.938 1.00 88.50 307 ALA A N 1
ATOM 2450 C CA . ALA A 1 307 ? 4.993 -1.587 -21.935 1.00 88.50 307 ALA A CA 1
ATOM 2451 C C . ALA A 1 307 ? 4.733 -0.870 -20.600 1.00 88.50 307 ALA A C 1
ATOM 2453 O O . ALA A 1 307 ? 5.579 -0.119 -20.105 1.00 88.50 307 ALA A O 1
ATOM 2454 N N . PHE A 1 308 ? 3.578 -1.138 -19.988 1.00 90.38 308 PHE A N 1
ATOM 2455 C CA . PHE A 1 308 ? 3.176 -0.513 -18.727 1.00 90.38 308 PHE A CA 1
ATOM 2456 C C . PHE A 1 308 ? 4.253 -0.541 -17.625 1.00 90.38 308 PHE A C 1
ATOM 2458 O O . PHE A 1 308 ? 4.453 0.496 -16.994 1.00 90.38 308 PHE A O 1
ATOM 2465 N N . PRO A 1 309 ? 4.998 -1.646 -17.398 1.00 92.62 309 PRO A N 1
ATOM 2466 C CA . PRO A 1 309 ? 6.037 -1.675 -16.370 1.00 92.62 309 PRO A CA 1
ATOM 2467 C C . PRO A 1 309 ? 7.136 -0.643 -16.625 1.00 92.62 309 PRO A C 1
ATOM 2469 O O . PRO A 1 309 ? 7.616 -0.011 -15.692 1.00 92.62 309 PRO A O 1
ATOM 2472 N N . GLN A 1 310 ? 7.511 -0.435 -17.891 1.00 90.62 310 GLN A N 1
ATOM 2473 C CA . GLN A 1 310 ? 8.522 0.546 -18.276 1.00 90.62 310 GLN A CA 1
ATOM 2474 C C . GLN A 1 310 ? 8.016 1.975 -18.053 1.00 90.62 310 GLN A C 1
ATOM 2476 O O . GLN A 1 310 ? 8.724 2.802 -17.474 1.00 90.62 310 GLN A O 1
ATOM 2481 N N . ALA A 1 311 ? 6.779 2.264 -18.462 1.00 91.69 311 ALA A N 1
ATOM 2482 C CA . ALA A 1 311 ? 6.171 3.565 -18.212 1.00 91.69 311 ALA A CA 1
ATOM 2483 C C . ALA A 1 311 ? 6.033 3.830 -16.705 1.00 91.69 311 ALA A C 1
ATOM 2485 O O . ALA A 1 311 ? 6.453 4.877 -16.224 1.00 91.69 311 ALA A O 1
ATOM 2486 N N . ALA A 1 312 ? 5.545 2.860 -15.928 1.00 92.50 312 ALA A N 1
ATOM 2487 C CA . ALA A 1 312 ? 5.461 2.973 -14.478 1.00 92.50 312 ALA A CA 1
ATOM 2488 C C . ALA A 1 312 ? 6.843 3.216 -13.850 1.00 92.50 312 ALA A C 1
ATOM 2490 O O . ALA A 1 312 ? 6.997 4.116 -13.028 1.00 92.50 312 ALA A O 1
ATOM 2491 N N . ALA A 1 313 ? 7.863 2.465 -14.269 1.00 91.94 313 ALA A N 1
ATOM 2492 C CA . ALA A 1 313 ? 9.220 2.639 -13.769 1.00 91.94 313 ALA A CA 1
ATOM 2493 C C . ALA A 1 313 ? 9.724 4.066 -14.036 1.00 91.94 313 ALA A C 1
ATOM 2495 O O . ALA A 1 313 ? 10.279 4.716 -13.159 1.00 91.94 313 ALA A O 1
ATOM 2496 N N . THR A 1 314 ? 9.444 4.598 -15.226 1.00 90.69 314 THR A N 1
ATOM 2497 C CA . THR A 1 314 ? 9.758 5.987 -15.592 1.00 90.69 314 THR A CA 1
ATOM 2498 C C . THR A 1 314 ? 9.071 6.987 -14.673 1.00 90.69 314 THR A C 1
ATOM 2500 O O . THR A 1 314 ? 9.717 7.878 -14.132 1.00 90.69 314 THR A O 1
ATOM 2503 N N . LEU A 1 315 ? 7.759 6.858 -14.479 1.00 90.62 315 LEU A N 1
ATOM 2504 C CA . LEU A 1 315 ? 6.973 7.870 -13.778 1.00 90.62 315 LEU A CA 1
ATOM 2505 C C . LEU A 1 315 ? 7.188 7.849 -12.261 1.00 90.62 315 LEU A C 1
ATOM 2507 O O . LEU A 1 315 ? 7.241 8.913 -11.643 1.00 90.62 315 LEU A O 1
ATOM 2511 N N . TYR A 1 316 ? 7.304 6.662 -11.665 1.00 89.94 316 TYR A N 1
ATOM 2512 C CA . TYR A 1 316 ? 7.200 6.484 -10.215 1.00 89.94 316 TYR A CA 1
ATOM 2513 C C . TYR A 1 316 ? 8.514 6.180 -9.506 1.00 89.94 316 TYR A C 1
ATOM 2515 O O . TYR A 1 316 ? 8.591 6.380 -8.296 1.00 89.94 316 TYR A O 1
ATOM 2523 N N . GLU A 1 317 ? 9.531 5.677 -10.202 1.00 89.38 317 GLU A N 1
ATOM 2524 C CA . GLU A 1 317 ? 10.813 5.422 -9.549 1.00 89.38 317 GLU A CA 1
ATOM 2525 C C . GLU A 1 317 ? 11.618 6.704 -9.433 1.00 89.38 317 GLU A C 1
ATOM 2527 O O . GLU A 1 317 ? 11.433 7.644 -10.197 1.00 89.38 317 GLU A O 1
ATOM 2532 N N . LEU A 1 318 ? 12.529 6.733 -8.469 1.00 88.19 318 LEU A N 1
ATOM 2533 C CA . LEU A 1 318 ? 13.520 7.798 -8.347 1.00 88.19 318 LEU A CA 1
ATOM 2534 C C . LEU A 1 318 ? 14.909 7.316 -8.752 1.00 88.19 318 LEU A C 1
ATOM 2536 O O . LEU A 1 318 ? 15.811 8.128 -8.873 1.00 88.19 318 LEU A O 1
ATOM 2540 N N . GLU A 1 319 ? 15.093 6.014 -8.955 1.00 85.94 319 GLU A N 1
ATOM 2541 C CA . GLU A 1 319 ? 16.381 5.410 -9.284 1.00 85.94 319 GLU A CA 1
ATOM 2542 C C . GLU A 1 319 ? 16.684 5.531 -10.780 1.00 85.94 319 GLU A C 1
ATOM 2544 O O . GLU A 1 319 ? 15.795 5.477 -11.636 1.00 85.94 319 GLU A O 1
ATOM 2549 N N . CYS A 1 320 ? 17.968 5.667 -11.095 1.00 85.19 320 CYS A N 1
ATOM 2550 C CA . CYS A 1 320 ? 18.480 5.511 -12.441 1.00 85.19 320 CYS A CA 1
ATOM 2551 C C . CYS A 1 320 ? 18.167 4.104 -12.970 1.00 85.19 320 CYS A C 1
ATOM 2553 O O . CYS A 1 320 ? 18.313 3.101 -12.280 1.00 85.19 320 CYS A O 1
ATOM 2555 N N . GLN A 1 321 ? 17.764 4.026 -14.234 1.00 84.38 321 GLN A N 1
ATOM 2556 C CA . GLN A 1 321 ? 17.496 2.771 -14.939 1.00 84.38 321 GLN A CA 1
ATOM 2557 C C . GLN A 1 321 ? 18.655 2.364 -15.857 1.00 84.38 321 GLN A C 1
ATOM 2559 O O . GLN A 1 321 ? 18.529 1.440 -16.665 1.00 84.38 321 GLN A O 1
ATOM 2564 N N . GLY A 1 322 ? 19.785 3.066 -15.745 1.00 77.50 322 GLY A N 1
ATOM 2565 C CA . GLY A 1 322 ? 21.053 2.662 -16.330 1.00 77.50 322 GLY A CA 1
ATOM 2566 C C . GLY A 1 322 ? 21.535 1.349 -15.718 1.00 77.50 322 GLY A C 1
ATOM 2567 O O . GLY A 1 322 ? 21.287 1.048 -14.551 1.00 77.50 322 GLY A O 1
ATOM 2568 N N . SER A 1 323 ? 22.228 0.546 -16.523 1.00 69.44 323 SER A N 1
ATOM 2569 C CA . SER A 1 323 ? 22.832 -0.693 -16.033 1.00 69.44 323 SER A CA 1
ATOM 2570 C C . SER A 1 323 ? 23.802 -0.385 -14.891 1.00 69.44 323 SER A C 1
ATOM 2572 O O . SER A 1 323 ? 24.634 0.505 -15.038 1.00 69.44 323 SER A O 1
ATOM 2574 N N . LEU A 1 324 ? 23.703 -1.130 -13.783 1.00 67.94 324 LEU A N 1
ATOM 2575 C CA . LEU A 1 324 ? 24.583 -1.021 -12.606 1.00 67.94 324 LEU A CA 1
ATOM 2576 C C . LEU A 1 324 ? 24.565 0.345 -11.889 1.00 67.94 324 LEU A C 1
ATOM 2578 O O . LEU A 1 324 ? 25.445 0.613 -11.078 1.00 67.94 324 LEU A O 1
ATOM 2582 N N . CYS A 1 325 ? 23.570 1.199 -12.145 1.00 73.50 325 CYS A N 1
ATOM 2583 C CA . CYS A 1 325 ? 23.447 2.484 -11.465 1.00 73.50 325 CYS A CA 1
ATOM 2584 C C . CYS A 1 325 ? 22.339 2.430 -10.408 1.00 73.50 325 CYS A C 1
ATOM 2586 O O . CYS A 1 325 ? 21.171 2.249 -10.739 1.00 73.50 325 CYS A O 1
ATOM 2588 N N . SER A 1 326 ? 22.707 2.603 -9.139 1.00 77.06 326 SER A N 1
ATOM 2589 C CA . SER A 1 326 ? 21.772 2.721 -8.010 1.00 77.06 326 SER A CA 1
ATOM 2590 C C . SER A 1 326 ? 21.535 4.171 -7.581 1.00 77.06 326 SER A C 1
ATOM 2592 O O . SER A 1 326 ? 20.904 4.418 -6.556 1.00 77.06 326 SER A O 1
ATOM 2594 N N . GLU A 1 327 ? 22.080 5.140 -8.318 1.00 81.44 327 GLU A N 1
ATOM 2595 C CA . GLU A 1 327 ? 21.923 6.554 -7.991 1.00 81.44 327 GLU A CA 1
ATOM 2596 C C . GLU A 1 327 ? 20.495 7.023 -8.255 1.00 81.44 327 GLU A C 1
ATOM 2598 O O . GLU A 1 327 ? 19.820 6.560 -9.180 1.00 81.44 327 GLU A O 1
ATOM 2603 N N . GLN A 1 328 ? 20.040 7.988 -7.460 1.00 83.75 328 GLN A N 1
ATOM 2604 C CA . GLN A 1 328 ? 18.780 8.661 -7.730 1.00 83.75 328 GLN A CA 1
ATOM 2605 C C . GLN A 1 328 ? 18.927 9.571 -8.956 1.00 83.75 328 GLN A C 1
ATOM 2607 O O . GLN A 1 328 ? 19.901 10.304 -9.105 1.00 83.75 328 GLN A O 1
ATOM 2612 N N . SER A 1 329 ? 17.937 9.532 -9.839 1.00 81.00 329 SER A N 1
ATOM 2613 C CA . SER A 1 329 ? 17.829 10.368 -11.022 1.00 81.00 329 SER A CA 1
ATOM 2614 C C . SER A 1 329 ? 16.593 11.260 -10.936 1.00 81.00 329 SER A C 1
ATOM 2616 O O . SER A 1 329 ? 15.443 10.804 -10.940 1.00 81.00 329 SER A O 1
ATOM 2618 N N . SER A 1 330 ? 16.838 12.569 -10.939 1.00 75.69 330 SER A N 1
ATOM 2619 C CA . SER A 1 330 ? 15.814 13.590 -11.166 1.00 75.69 330 SER A CA 1
ATOM 2620 C C . SER A 1 330 ? 15.437 13.731 -12.647 1.00 75.69 330 SER A C 1
ATOM 2622 O O . SER A 1 330 ? 14.394 14.310 -12.953 1.00 75.69 330 SER A O 1
ATOM 2624 N N . ASN A 1 331 ? 16.236 13.177 -13.566 1.00 77.56 331 ASN A N 1
ATOM 2625 C CA . ASN A 1 331 ? 16.037 13.341 -15.001 1.00 77.56 331 ASN A CA 1
ATOM 2626 C C . ASN A 1 331 ? 15.083 12.306 -15.575 1.00 77.56 331 ASN A C 1
ATOM 2628 O O . ASN A 1 331 ? 15.371 11.108 -15.651 1.00 77.56 331 ASN A O 1
ATOM 2632 N N . LEU A 1 332 ? 13.974 12.821 -16.085 1.00 82.00 332 LEU A N 1
ATOM 2633 C CA . LEU A 1 332 ? 12.957 12.043 -16.757 1.00 82.00 332 LEU A CA 1
ATOM 2634 C C . LEU A 1 332 ? 13.148 12.139 -18.274 1.00 82.00 332 LEU A C 1
ATOM 2636 O O . LEU A 1 332 ? 12.723 13.107 -18.901 1.00 82.00 332 LEU A O 1
ATOM 2640 N N . ALA A 1 333 ? 13.766 11.126 -18.882 1.00 81.75 333 ALA A N 1
ATOM 2641 C CA . ALA A 1 333 ? 13.838 11.008 -20.335 1.00 81.75 333 ALA A CA 1
ATOM 2642 C C . ALA A 1 333 ? 12.535 10.378 -20.852 1.00 81.75 333 ALA A C 1
ATOM 2644 O O . ALA A 1 333 ? 12.486 9.198 -21.212 1.00 81.75 333 ALA A O 1
ATOM 2645 N N . LEU A 1 334 ? 11.450 11.161 -20.838 1.00 78.75 334 LEU A N 1
ATOM 2646 C CA . LEU A 1 334 ? 10.102 10.716 -21.219 1.00 78.75 334 LEU A CA 1
ATOM 2647 C C . LEU A 1 334 ? 10.063 10.098 -22.622 1.00 78.75 334 LEU A C 1
ATOM 2649 O O . LEU A 1 334 ? 9.406 9.078 -22.821 1.00 78.75 334 LEU A O 1
ATOM 2653 N N . HIS A 1 335 ? 10.838 10.641 -23.564 1.00 73.31 335 HIS A N 1
ATOM 2654 C CA . HIS A 1 335 ? 10.962 10.131 -24.935 1.00 73.31 335 HIS A CA 1
ATOM 2655 C C . HIS A 1 335 ? 11.606 8.739 -25.028 1.00 73.31 335 HIS A C 1
ATOM 2657 O O . HIS A 1 335 ? 11.433 8.036 -26.022 1.00 73.31 335 HIS A O 1
ATOM 2663 N N . LEU A 1 336 ? 12.331 8.319 -23.991 1.00 74.19 336 LEU A N 1
ATOM 2664 C CA . LEU A 1 336 ? 12.883 6.967 -23.862 1.00 74.19 336 LEU A CA 1
ATOM 2665 C C . LEU A 1 336 ? 12.058 6.099 -22.912 1.00 74.19 336 LEU A C 1
ATOM 2667 O O . LEU A 1 336 ? 12.340 4.906 -22.787 1.00 74.19 336 LEU A O 1
ATOM 2671 N N . CYS A 1 337 ? 11.061 6.690 -22.242 1.00 84.31 337 CYS A N 1
ATOM 2672 C CA . CYS A 1 337 ? 10.378 6.104 -21.098 1.00 84.31 337 CYS A CA 1
ATOM 2673 C C . CYS A 1 337 ? 11.401 5.493 -20.141 1.00 84.31 337 CYS A C 1
ATOM 2675 O O . CYS A 1 337 ? 11.349 4.285 -19.875 1.00 84.31 337 CYS A O 1
ATOM 2677 N N . ARG A 1 338 ? 12.379 6.316 -19.723 1.00 85.81 338 ARG A N 1
ATOM 2678 C CA . ARG A 1 338 ? 13.400 5.932 -18.750 1.00 85.81 338 ARG A CA 1
ATOM 2679 C C . ARG A 1 338 ? 13.891 7.084 -17.869 1.00 85.81 338 ARG A C 1
ATOM 2681 O O . ARG A 1 338 ? 13.782 8.253 -18.238 1.00 85.81 338 ARG A O 1
ATOM 2688 N N . ARG A 1 339 ? 14.472 6.737 -16.717 1.00 85.81 339 ARG A N 1
ATOM 2689 C CA . ARG A 1 339 ? 15.229 7.651 -15.842 1.00 85.81 339 ARG A CA 1
ATOM 2690 C C . ARG A 1 339 ? 16.716 7.371 -15.918 1.00 85.81 339 ARG A C 1
ATOM 2692 O O . ARG A 1 339 ? 17.121 6.212 -15.880 1.00 85.81 339 ARG A O 1
ATOM 2699 N N . TYR A 1 340 ? 17.526 8.420 -15.978 1.00 81.75 340 TYR A N 1
ATOM 2700 C CA . TYR A 1 340 ? 18.975 8.287 -16.104 1.00 81.75 340 TYR A CA 1
ATOM 2701 C C . TYR A 1 340 ? 19.706 9.248 -15.180 1.00 81.75 340 TYR A C 1
ATOM 2703 O O . TYR A 1 340 ? 19.360 10.426 -15.098 1.00 81.75 340 TYR A O 1
ATOM 2711 N N . CYS A 1 341 ? 20.704 8.744 -14.462 1.00 77.31 341 CYS A N 1
ATOM 2712 C CA . CYS A 1 341 ? 21.664 9.577 -13.755 1.00 77.31 341 CYS A CA 1
ATOM 2713 C C . CYS A 1 341 ? 22.396 10.485 -14.768 1.00 77.31 341 CYS A C 1
ATOM 2715 O O . CYS A 1 341 ? 22.351 10.225 -15.976 1.00 77.31 341 CYS A O 1
ATOM 2717 N N . PRO A 1 342 ? 23.066 11.551 -14.310 1.00 69.25 342 PRO A N 1
ATOM 2718 C CA . PRO A 1 342 ? 23.775 12.497 -15.172 1.00 69.25 342 PRO A CA 1
ATOM 2719 C C . PRO A 1 342 ? 24.919 11.913 -16.023 1.00 69.25 342 PRO A C 1
ATOM 2721 O O . PRO A 1 342 ? 25.542 12.685 -16.741 1.00 69.25 342 PRO A O 1
ATOM 2724 N N . ASN A 1 343 ? 25.174 10.595 -16.016 1.00 77.06 343 ASN A N 1
ATOM 2725 C CA . ASN A 1 343 ? 26.176 9.912 -16.855 1.00 77.06 343 ASN A CA 1
ATOM 2726 C C . ASN A 1 343 ? 25.738 9.804 -18.329 1.00 77.06 343 ASN A C 1
ATOM 2728 O O . ASN A 1 343 ? 25.752 8.732 -18.947 1.00 77.06 343 ASN A O 1
ATOM 2732 N N . LEU A 1 344 ? 25.284 10.926 -18.867 1.00 85.38 344 LEU A N 1
ATOM 2733 C CA . LEU A 1 344 ? 25.009 11.134 -20.269 1.00 85.38 344 LEU A CA 1
ATOM 2734 C C . LEU A 1 344 ? 26.215 11.861 -20.850 1.00 85.38 344 LEU A C 1
ATOM 2736 O O . LEU A 1 344 ? 26.610 12.900 -20.330 1.00 85.38 344 LEU A O 1
ATOM 2740 N N . LEU A 1 345 ? 26.777 11.293 -21.906 1.00 89.75 345 LEU A N 1
ATOM 2741 C CA . LEU A 1 345 ? 27.953 11.821 -22.580 1.00 89.75 345 LEU A CA 1
ATOM 2742 C C . LEU A 1 345 ? 27.492 12.579 -23.820 1.00 89.75 345 LEU A C 1
ATOM 2744 O O . LEU A 1 345 ? 26.677 12.055 -24.586 1.00 89.75 345 LEU A O 1
ATOM 2748 N N . ASP A 1 346 ? 27.972 13.797 -24.034 1.00 92.44 346 ASP A N 1
ATOM 2749 C CA . ASP A 1 346 ? 27.848 14.407 -25.359 1.00 92.44 346 ASP A CA 1
ATOM 2750 C C . ASP A 1 346 ? 28.720 13.663 -26.389 1.00 92.44 346 ASP A C 1
ATOM 2752 O O . ASP A 1 346 ? 29.450 12.729 -26.062 1.00 92.44 346 ASP A O 1
ATOM 2756 N N . LEU A 1 347 ? 28.601 14.013 -27.671 1.00 93.56 347 LEU A N 1
ATOM 2757 C CA . LEU A 1 347 ? 29.332 13.292 -28.714 1.00 93.56 347 LEU A CA 1
ATOM 2758 C C . LEU A 1 347 ? 30.856 13.378 -28.533 1.00 93.56 347 LEU A C 1
ATOM 2760 O O . LEU A 1 347 ? 31.537 12.394 -28.802 1.00 93.56 347 LEU A O 1
ATOM 2764 N N . GLU A 1 348 ? 31.377 14.519 -28.086 1.00 93.06 348 GLU A N 1
ATOM 2765 C CA . GLU A 1 348 ? 32.813 14.729 -27.885 1.00 93.06 348 GLU A CA 1
ATOM 2766 C C . GLU A 1 348 ? 33.315 13.879 -26.714 1.00 93.06 348 GLU A C 1
ATOM 2768 O O . GLU A 1 348 ? 34.282 13.134 -26.862 1.00 93.06 348 GLU A O 1
ATOM 2773 N N . GLU A 1 349 ? 32.579 13.879 -25.601 1.00 94.12 349 GLU A N 1
ATOM 2774 C CA . GLU A 1 349 ? 32.825 13.014 -24.445 1.00 94.12 349 GLU A CA 1
ATOM 2775 C C . GLU A 1 349 ? 32.755 11.526 -24.824 1.00 94.12 349 GLU A C 1
ATOM 2777 O O . GLU A 1 349 ? 33.580 10.732 -24.369 1.00 94.12 349 GLU A O 1
ATOM 2782 N N . VAL A 1 350 ? 31.813 11.130 -25.694 1.00 95.31 350 VAL A N 1
ATOM 2783 C CA . VAL A 1 350 ? 31.751 9.755 -26.214 1.00 95.31 350 VAL A CA 1
ATOM 2784 C C . VAL A 1 350 ? 32.991 9.418 -27.038 1.00 95.31 350 VAL A C 1
ATOM 2786 O O . VAL A 1 350 ? 33.545 8.340 -26.851 1.00 95.31 350 VAL A O 1
ATOM 2789 N N . MET A 1 351 ? 33.435 10.301 -27.936 1.00 96.12 351 MET A N 1
ATOM 2790 C CA . MET A 1 351 ? 34.630 10.054 -28.754 1.00 96.12 351 MET A CA 1
ATOM 2791 C C . MET A 1 351 ? 35.909 10.021 -27.906 1.00 96.12 351 MET A C 1
ATOM 2793 O O . MET A 1 351 ? 36.818 9.251 -28.205 1.00 96.12 351 MET A O 1
ATOM 2797 N N . GLN A 1 352 ? 35.971 10.808 -26.829 1.00 95.38 352 GLN A N 1
ATOM 2798 C CA . GLN A 1 352 ? 37.093 10.806 -25.894 1.00 95.38 352 GLN A CA 1
ATOM 2799 C C . GLN A 1 352 ? 37.133 9.528 -25.046 1.00 95.38 352 GLN A C 1
ATOM 2801 O O . GLN A 1 352 ? 38.195 8.929 -24.881 1.00 95.38 352 GLN A O 1
ATOM 2806 N N . GLU A 1 353 ? 35.993 9.109 -24.491 1.00 95.56 353 GLU A N 1
ATOM 2807 C CA . GLU A 1 353 ? 35.927 7.948 -23.599 1.00 95.56 353 GLU A CA 1
ATOM 2808 C C . GLU A 1 353 ? 35.884 6.610 -24.360 1.00 95.56 353 GLU A C 1
ATOM 2810 O O . GLU A 1 353 ? 36.400 5.597 -23.885 1.00 95.56 353 GLU A O 1
ATOM 2815 N N . PHE A 1 354 ? 35.304 6.598 -25.560 1.00 95.56 354 PHE A N 1
ATOM 2816 C CA . PHE A 1 354 ? 35.159 5.421 -26.414 1.00 95.56 354 PHE A CA 1
ATOM 2817 C C . PHE A 1 354 ? 35.731 5.691 -27.815 1.00 95.56 354 PHE A C 1
ATOM 2819 O O . PHE A 1 354 ? 34.982 5.666 -28.793 1.00 95.56 354 PHE A O 1
ATOM 2826 N N . PRO A 1 355 ? 37.055 5.881 -27.960 1.00 95.31 355 PRO A N 1
ATOM 2827 C CA . PRO A 1 355 ? 37.672 6.232 -29.245 1.00 95.31 355 PRO A CA 1
ATOM 2828 C C . PRO A 1 355 ? 37.510 5.148 -30.325 1.00 95.31 355 PRO A C 1
ATOM 2830 O O . PRO A 1 355 ? 37.626 5.427 -31.515 1.00 95.31 355 PRO A O 1
ATOM 2833 N N . ALA A 1 356 ? 37.214 3.904 -29.932 1.00 89.94 356 ALA A N 1
ATOM 2834 C CA . ALA A 1 356 ? 36.907 2.812 -30.856 1.00 89.94 356 ALA A CA 1
ATOM 2835 C C . ALA A 1 356 ? 35.477 2.878 -31.437 1.00 89.94 356 ALA A C 1
ATOM 2837 O O . ALA A 1 356 ? 35.181 2.207 -32.431 1.00 89.94 356 ALA A O 1
ATOM 2838 N N . ALA A 1 357 ? 34.578 3.665 -30.834 1.00 92.69 357 ALA A N 1
ATOM 2839 C CA . ALA A 1 357 ? 33.198 3.793 -31.280 1.00 92.69 357 ALA A CA 1
ATOM 2840 C C . ALA A 1 357 ? 33.127 4.641 -32.568 1.00 92.69 357 ALA A C 1
ATOM 2842 O O . ALA A 1 357 ? 33.526 5.802 -32.559 1.00 92.69 357 ALA A O 1
ATOM 2843 N N . PRO A 1 358 ? 32.586 4.114 -33.681 1.00 91.19 358 PRO A N 1
ATOM 2844 C CA . PRO A 1 358 ? 32.393 4.896 -34.896 1.00 91.19 358 PRO A CA 1
ATOM 2845 C C . PRO A 1 358 ? 31.363 6.012 -34.664 1.00 91.19 358 PRO A C 1
ATOM 2847 O O . PRO A 1 358 ? 30.233 5.740 -34.248 1.00 91.19 358 PRO A O 1
ATOM 2850 N N . GLU A 1 359 ? 31.737 7.261 -34.956 1.00 93.62 359 GLU A N 1
ATOM 2851 C CA . GLU A 1 359 ? 30.905 8.451 -34.721 1.00 93.62 359 GLU A CA 1
ATOM 2852 C C . GLU A 1 359 ? 29.530 8.363 -35.409 1.00 93.62 359 GLU A C 1
ATOM 2854 O O . GLU A 1 359 ? 28.504 8.743 -34.838 1.00 93.62 359 GLU A O 1
ATOM 2859 N N . ASP A 1 360 ? 29.488 7.829 -36.630 1.00 87.81 360 ASP A N 1
ATOM 2860 C CA . ASP A 1 360 ? 28.269 7.621 -37.409 1.00 87.81 360 ASP A CA 1
ATOM 2861 C C . ASP A 1 360 ? 27.306 6.645 -36.719 1.00 87.81 360 ASP A C 1
ATOM 2863 O O . ASP A 1 360 ? 26.105 6.919 -36.648 1.00 87.81 360 ASP A O 1
ATOM 2867 N N . LEU A 1 361 ? 27.822 5.566 -36.120 1.00 87.25 361 LEU A N 1
ATOM 2868 C CA . LEU A 1 361 ? 27.006 4.615 -35.361 1.00 87.25 361 LEU A CA 1
ATOM 2869 C C . LEU A 1 361 ? 26.567 5.174 -34.004 1.00 87.25 361 LEU A C 1
ATOM 2871 O O . LEU A 1 361 ? 25.442 4.916 -33.575 1.00 87.25 361 LEU A O 1
ATOM 2875 N N . VAL A 1 362 ? 27.405 5.975 -33.340 1.00 91.06 362 VAL A N 1
ATOM 2876 C CA . VAL A 1 362 ? 27.026 6.658 -32.091 1.00 91.06 362 VAL A CA 1
ATOM 2877 C C . VAL A 1 362 ? 25.880 7.633 -32.343 1.00 91.06 362 VAL A C 1
ATOM 2879 O O . VAL A 1 362 ? 24.892 7.614 -31.611 1.00 91.06 362 VAL A O 1
ATOM 2882 N N . LYS A 1 363 ? 25.930 8.414 -33.430 1.00 89.69 363 LYS A N 1
ATOM 2883 C CA . LYS A 1 363 ? 24.816 9.287 -33.850 1.00 89.69 363 LYS A CA 1
ATOM 2884 C C . LYS A 1 363 ? 23.524 8.516 -34.125 1.00 89.69 363 LYS A C 1
ATOM 2886 O O . LYS A 1 363 ? 22.447 9.127 -34.125 1.00 89.69 363 LYS A O 1
ATOM 2891 N N . CYS A 1 364 ? 23.617 7.202 -34.342 1.00 82.31 364 CYS A N 1
ATOM 2892 C CA . CYS A 1 364 ? 22.467 6.330 -34.495 1.00 82.31 364 CYS A CA 1
ATOM 2893 C C . CYS A 1 364 ? 21.860 5.827 -33.167 1.00 82.31 364 CYS A C 1
ATOM 2895 O O . CYS A 1 364 ? 20.733 5.316 -33.167 1.00 82.31 364 CYS A O 1
ATOM 2897 N N . LEU A 1 365 ? 22.555 5.976 -32.039 1.00 84.44 365 LEU A N 1
ATOM 2898 C CA . LEU A 1 365 ? 22.064 5.545 -30.732 1.00 84.44 365 LEU A CA 1
ATOM 2899 C C . LEU A 1 365 ? 20.909 6.427 -30.223 1.00 84.44 365 LEU A C 1
ATOM 2901 O O . LEU A 1 365 ? 20.762 7.581 -30.640 1.00 84.44 365 LEU A O 1
ATOM 2905 N N . PRO A 1 366 ? 20.070 5.910 -29.303 1.00 80.88 366 PRO A N 1
ATOM 2906 C CA . PRO A 1 366 ? 19.110 6.736 -28.585 1.00 80.88 366 PRO A CA 1
ATOM 2907 C C . PRO A 1 366 ? 19.828 7.856 -27.823 1.00 80.88 366 PRO A C 1
ATOM 2909 O O . PRO A 1 366 ? 20.817 7.615 -27.134 1.00 80.88 366 PRO A O 1
ATOM 2912 N N . TRP A 1 367 ? 19.307 9.075 -27.927 1.00 85.19 367 TRP A N 1
ATOM 2913 C CA . TRP A 1 367 ? 19.885 10.261 -27.299 1.00 85.19 367 TRP A CA 1
ATOM 2914 C C . TRP A 1 367 ? 18.809 11.104 -26.615 1.00 85.19 367 TRP A C 1
ATOM 2916 O O . TRP A 1 367 ? 17.614 10.932 -26.859 1.00 85.19 367 TRP A O 1
ATOM 2926 N N . THR A 1 368 ? 19.225 12.018 -25.745 1.00 79.38 368 THR A N 1
ATOM 2927 C CA . THR A 1 368 ? 18.385 13.031 -25.090 1.00 79.38 368 THR A CA 1
ATOM 2928 C C . THR A 1 368 ? 18.967 14.421 -25.322 1.00 79.38 368 THR A C 1
ATOM 2930 O O . THR A 1 368 ? 20.176 14.560 -25.476 1.00 79.38 368 THR A O 1
ATOM 2933 N N . SER A 1 369 ? 18.123 15.452 -25.380 1.00 81.38 369 SER A N 1
ATOM 2934 C CA . SER A 1 369 ? 18.560 16.855 -25.469 1.00 81.38 369 SER A CA 1
ATOM 2935 C C . SER A 1 369 ? 18.821 17.489 -24.100 1.00 81.38 369 SER A C 1
ATOM 2937 O O . SER A 1 369 ? 19.033 18.693 -24.017 1.00 81.38 369 SER A O 1
ATOM 2939 N N . TYR A 1 370 ? 18.714 16.713 -23.020 1.00 74.38 370 TYR A N 1
ATOM 2940 C CA . TYR A 1 370 ? 18.766 17.212 -21.650 1.00 74.38 370 TYR A CA 1
ATOM 2941 C C . TYR A 1 370 ? 19.762 16.412 -20.809 1.00 74.38 370 TYR A C 1
ATOM 2943 O O . TYR A 1 370 ? 19.684 15.179 -20.791 1.00 74.38 370 TYR A O 1
ATOM 2951 N N . ARG A 1 371 ? 20.632 17.113 -20.068 1.00 78.12 371 ARG A N 1
ATOM 2952 C CA . ARG A 1 371 ? 21.464 16.568 -18.983 1.00 78.12 371 ARG A CA 1
ATOM 2953 C C . ARG A 1 371 ? 21.231 17.346 -17.684 1.00 78.12 371 ARG A C 1
ATOM 2955 O O . ARG A 1 371 ? 20.852 18.509 -17.735 1.00 78.12 371 ARG A O 1
ATOM 2962 N N . THR A 1 372 ? 21.416 16.706 -16.522 1.00 66.50 372 THR A N 1
ATOM 2963 C CA . THR A 1 372 ? 21.049 17.299 -15.210 1.00 66.50 372 THR A CA 1
ATOM 2964 C C . THR A 1 372 ? 21.884 18.526 -14.878 1.00 66.50 372 THR A C 1
ATOM 2966 O O . THR A 1 372 ? 21.374 19.489 -14.319 1.00 66.50 372 THR A O 1
ATOM 2969 N N . TYR A 1 373 ? 23.171 18.453 -15.208 1.00 73.12 373 TYR A N 1
ATOM 2970 C CA . TYR A 1 373 ? 24.160 19.477 -14.921 1.00 73.12 373 TYR A CA 1
ATOM 2971 C C . TYR A 1 373 ? 24.717 19.947 -16.253 1.00 73.12 373 TYR A C 1
ATOM 2973 O O . TYR A 1 373 ? 25.697 19.369 -16.731 1.00 73.12 373 TYR A O 1
ATOM 2981 N N . PRO A 1 374 ? 24.050 20.909 -16.911 1.00 67.44 374 PRO A N 1
ATOM 2982 C CA . PRO A 1 374 ? 24.623 21.485 -18.100 1.00 67.44 374 PRO A CA 1
ATOM 2983 C C . PRO A 1 374 ? 25.951 22.156 -17.722 1.00 67.44 374 PRO A C 1
ATOM 2985 O O . PRO A 1 374 ? 25.991 22.951 -16.783 1.00 67.44 374 PRO A O 1
ATOM 2988 N N . ARG A 1 375 ? 27.047 21.805 -18.400 1.00 78.88 375 ARG A N 1
ATOM 2989 C CA . ARG A 1 375 ? 28.292 22.577 -18.293 1.00 78.88 375 ARG A CA 1
ATOM 2990 C C . ARG A 1 375 ? 28.077 23.908 -19.000 1.00 78.88 375 ARG A C 1
ATOM 2992 O O . ARG A 1 375 ? 27.263 24.007 -19.915 1.00 78.88 375 ARG A O 1
ATOM 2999 N N . GLU A 1 376 ? 28.853 24.916 -18.621 1.00 76.69 376 GLU A N 1
ATOM 3000 C CA . GLU A 1 376 ? 28.816 26.244 -19.251 1.00 76.69 376 GLU A CA 1
ATOM 3001 C C . GLU A 1 376 ? 29.021 26.187 -20.779 1.00 76.69 376 GLU A C 1
ATOM 3003 O O . GLU A 1 376 ? 28.540 27.054 -21.505 1.00 76.69 376 GLU A O 1
ATOM 3008 N N . SER A 1 377 ? 29.652 25.123 -21.290 1.00 73.19 377 SER A N 1
ATOM 3009 C CA . SER A 1 377 ? 29.832 24.859 -22.719 1.00 73.19 377 SER A CA 1
ATOM 3010 C C . SER A 1 377 ? 28.597 24.302 -23.455 1.00 73.19 377 SER A C 1
ATOM 3012 O O . SER A 1 377 ? 28.612 24.251 -24.684 1.00 73.19 377 SER A O 1
ATOM 3014 N N . ASP A 1 378 ? 27.497 23.948 -22.776 1.00 73.38 378 ASP A N 1
ATOM 3015 C CA . ASP A 1 378 ? 26.293 23.331 -23.382 1.00 73.38 378 ASP A CA 1
ATOM 3016 C C . ASP A 1 378 ? 25.364 24.287 -24.127 1.00 73.38 378 ASP A C 1
ATOM 3018 O O . ASP A 1 378 ? 24.167 24.047 -24.288 1.00 73.38 378 ASP A O 1
ATOM 3022 N N . THR A 1 379 ? 25.888 25.391 -24.629 1.00 58.81 379 THR A N 1
ATOM 3023 C CA . THR A 1 379 ? 25.086 26.453 -25.246 1.00 58.81 379 THR A CA 1
ATOM 3024 C C . THR A 1 379 ? 24.453 26.059 -26.592 1.00 58.81 379 THR A C 1
ATOM 3026 O O . THR A 1 379 ? 23.763 26.864 -27.218 1.00 58.81 379 THR A O 1
ATOM 3029 N N . LYS A 1 380 ? 24.610 24.806 -27.043 1.00 68.12 380 LYS A N 1
ATOM 3030 C CA . LYS A 1 380 ? 24.002 24.258 -28.266 1.00 68.12 380 LYS A CA 1
ATOM 3031 C C . LYS A 1 380 ? 23.051 23.105 -27.946 1.00 68.12 380 LYS A C 1
ATOM 3033 O O . LYS A 1 380 ? 23.150 22.469 -26.907 1.00 68.12 380 LYS A O 1
ATOM 3038 N N . LYS A 1 381 ? 22.121 22.825 -28.872 1.00 72.88 381 LYS A N 1
ATOM 3039 C CA . LYS A 1 381 ? 21.223 21.648 -28.872 1.00 72.88 381 LYS A CA 1
ATOM 3040 C C . LYS A 1 381 ? 22.036 20.346 -28.990 1.00 72.88 381 LYS A C 1
ATOM 3042 O O . LYS A 1 381 ? 21.976 19.661 -30.012 1.00 72.88 381 LYS A O 1
ATOM 3047 N N . SER A 1 382 ? 22.833 20.044 -27.975 1.00 82.06 382 SER A N 1
ATOM 3048 C CA . SER A 1 382 ? 23.707 18.886 -27.914 1.00 82.06 382 SER A CA 1
ATOM 3049 C C . SER A 1 382 ? 22.872 17.625 -27.732 1.00 82.06 382 SER A C 1
ATOM 3051 O O . SER A 1 382 ? 21.830 17.619 -27.070 1.00 82.06 382 SER A O 1
ATOM 3053 N N . ARG A 1 383 ? 23.307 16.551 -28.390 1.00 89.62 383 ARG A N 1
ATOM 3054 C CA . ARG A 1 383 ? 22.751 15.215 -28.193 1.00 89.62 383 ARG A CA 1
ATOM 3055 C C . ARG A 1 383 ? 23.587 14.532 -27.133 1.00 89.62 383 ARG A C 1
ATOM 3057 O O . ARG A 1 383 ? 24.794 14.410 -27.316 1.00 89.62 383 ARG A O 1
ATOM 3064 N N . PHE A 1 384 ? 22.936 14.070 -26.078 1.00 88.19 384 PHE A N 1
ATOM 3065 C CA . PHE A 1 384 ? 23.589 13.300 -25.037 1.00 88.19 384 PHE A CA 1
ATOM 3066 C C . PHE A 1 384 ? 23.198 11.830 -25.153 1.00 88.19 384 PHE A C 1
ATOM 3068 O O . PHE A 1 384 ? 22.015 11.492 -25.276 1.00 88.19 384 PHE A O 1
ATOM 3075 N N . TYR A 1 385 ? 24.198 10.964 -25.120 1.00 89.50 385 TYR A N 1
ATOM 3076 C CA . TYR A 1 385 ? 24.089 9.524 -25.274 1.00 89.50 385 TYR A CA 1
ATOM 3077 C C . TYR A 1 385 ? 24.297 8.847 -23.929 1.00 89.50 385 TYR A C 1
ATOM 3079 O O . TYR A 1 385 ? 25.079 9.290 -23.087 1.00 89.50 385 TYR A O 1
ATOM 3087 N N . LEU A 1 386 ? 23.600 7.738 -23.716 1.00 86.19 386 LEU A N 1
ATOM 3088 C CA . LEU A 1 386 ? 23.809 6.949 -22.516 1.00 86.19 386 LEU A CA 1
ATOM 3089 C C . LEU A 1 386 ? 25.116 6.167 -22.636 1.00 86.19 386 LEU A C 1
ATOM 3091 O O . LEU A 1 386 ? 25.254 5.330 -23.530 1.00 86.19 386 LEU A O 1
ATOM 3095 N N . LYS A 1 387 ? 26.028 6.361 -21.680 1.00 89.12 387 LYS A N 1
ATOM 3096 C CA . LYS A 1 387 ? 27.317 5.658 -21.630 1.00 89.12 387 LYS A CA 1
ATOM 3097 C C . LYS A 1 387 ? 27.189 4.140 -21.806 1.00 89.12 387 LYS A C 1
ATOM 3099 O O . LYS A 1 387 ? 27.937 3.539 -22.566 1.00 89.12 387 LYS A O 1
ATOM 3104 N N . SER A 1 388 ? 26.195 3.510 -21.172 1.00 84.50 388 SER A N 1
ATOM 3105 C CA . SER A 1 388 ? 25.984 2.061 -21.300 1.00 84.50 388 SER A CA 1
ATOM 3106 C C . SER A 1 388 ? 25.523 1.622 -22.690 1.00 84.50 388 SER A C 1
ATOM 3108 O O . SER A 1 388 ? 25.763 0.483 -23.074 1.00 84.50 388 SER A O 1
ATOM 3110 N N . ASP A 1 389 ? 24.817 2.481 -23.428 1.00 85.94 389 ASP A N 1
ATOM 3111 C CA . ASP A 1 389 ? 24.376 2.156 -24.789 1.00 85.94 389 ASP A CA 1
ATOM 3112 C C . ASP A 1 389 ? 25.546 2.278 -25.772 1.00 85.94 389 ASP A C 1
ATOM 3114 O O . ASP A 1 389 ? 25.696 1.419 -26.639 1.00 85.94 389 ASP A O 1
ATOM 3118 N N . VAL A 1 390 ? 26.430 3.260 -25.565 1.00 91.94 390 VAL A N 1
ATOM 3119 C CA . VAL A 1 390 ? 27.720 3.348 -26.267 1.00 91.94 390 VAL A CA 1
ATOM 3120 C C . VAL A 1 390 ? 28.589 2.131 -25.946 1.00 91.94 390 VAL A C 1
ATOM 3122 O O . VAL A 1 390 ? 29.080 1.471 -26.853 1.00 91.94 390 VAL A O 1
ATOM 3125 N N . GLN A 1 391 ? 28.718 1.758 -24.672 1.00 91.62 391 GLN A N 1
ATOM 3126 C CA . GLN A 1 391 ? 29.509 0.593 -24.272 1.00 91.62 391 GLN A CA 1
ATOM 3127 C C . GLN A 1 391 ? 28.984 -0.706 -24.903 1.00 91.62 391 GLN A C 1
ATOM 3129 O O . GLN A 1 391 ? 29.776 -1.525 -25.357 1.00 91.62 391 GLN A O 1
ATOM 3134 N N . LYS A 1 392 ? 27.660 -0.895 -24.979 1.00 87.00 392 LYS A N 1
ATOM 3135 C CA . LYS A 1 392 ? 27.054 -2.045 -25.676 1.00 87.00 392 LYS A CA 1
ATOM 3136 C C . LYS A 1 392 ? 27.315 -2.022 -27.178 1.00 87.00 392 LYS A C 1
ATOM 3138 O O . LYS A 1 392 ? 27.486 -3.086 -27.765 1.00 87.00 392 LYS A O 1
ATOM 3143 N N . LEU A 1 393 ? 27.319 -0.839 -27.798 1.00 88.69 393 LEU A N 1
ATOM 3144 C CA . LEU A 1 393 ? 27.711 -0.687 -29.197 1.00 88.69 393 LEU A CA 1
ATOM 3145 C C . LEU A 1 393 ? 29.158 -1.153 -29.388 1.00 88.69 393 LEU A C 1
ATOM 3147 O O . LEU A 1 393 ? 29.393 -1.987 -30.256 1.00 88.69 393 LEU A O 1
ATOM 3151 N N . CYS A 1 394 ? 30.087 -0.698 -28.542 1.00 91.06 394 CYS A N 1
ATOM 3152 C CA . CYS A 1 394 ? 31.485 -1.133 -28.575 1.00 91.06 394 CYS A CA 1
ATOM 3153 C C . CYS A 1 394 ? 31.619 -2.644 -28.358 1.00 91.06 394 CYS A C 1
ATOM 3155 O O . CYS A 1 394 ? 32.168 -3.322 -29.209 1.00 91.06 394 CYS A O 1
ATOM 3157 N N . GLN A 1 395 ? 31.005 -3.201 -27.309 1.00 89.12 395 GLN A N 1
ATOM 3158 C CA . GLN A 1 395 ? 31.025 -4.647 -27.045 1.00 89.12 395 GLN A CA 1
ATOM 3159 C C . GLN A 1 395 ? 30.495 -5.467 -28.224 1.00 89.12 395 GLN A C 1
ATOM 3161 O O . GLN A 1 395 ? 31.004 -6.546 -28.512 1.00 89.12 395 GLN A O 1
ATOM 3166 N N . ARG A 1 396 ? 29.458 -4.972 -28.910 1.00 84.69 396 ARG A N 1
ATOM 3167 C CA . ARG A 1 396 ? 28.908 -5.635 -30.093 1.00 84.69 396 ARG A CA 1
ATOM 3168 C C . ARG A 1 396 ? 29.842 -5.517 -31.295 1.00 84.69 396 ARG A C 1
ATOM 3170 O O . ARG A 1 396 ? 29.907 -6.462 -32.068 1.00 84.69 396 ARG A O 1
ATOM 3177 N N . LEU A 1 397 ? 30.546 -4.398 -31.450 1.00 85.06 397 LEU A N 1
ATOM 3178 C CA . LEU A 1 397 ? 31.589 -4.235 -32.465 1.00 85.06 397 LEU A CA 1
ATOM 3179 C C . LEU A 1 397 ? 32.775 -5.169 -32.197 1.00 85.06 397 LEU A C 1
ATOM 3181 O O . LEU A 1 397 ? 33.217 -5.843 -33.119 1.00 85.06 397 LEU A O 1
ATOM 3185 N N . ASP A 1 398 ? 33.217 -5.275 -30.945 1.00 86.19 398 ASP A N 1
ATOM 3186 C CA . ASP A 1 398 ? 34.318 -6.152 -30.534 1.00 86.19 398 ASP A CA 1
ATOM 3187 C C . ASP A 1 398 ? 33.957 -7.632 -30.730 1.00 86.19 398 ASP A C 1
ATOM 3189 O O . ASP A 1 398 ? 34.747 -8.408 -31.264 1.00 86.19 398 ASP A O 1
ATOM 3193 N N . ALA A 1 399 ? 32.732 -8.028 -30.358 1.00 83.62 399 ALA A N 1
ATOM 3194 C CA . ALA A 1 399 ? 32.236 -9.397 -30.516 1.00 83.62 399 ALA A CA 1
ATOM 3195 C C . ALA A 1 399 ? 32.053 -9.823 -31.981 1.00 83.62 399 ALA A C 1
ATOM 3197 O O . ALA A 1 399 ? 32.019 -11.017 -32.270 1.00 83.62 399 ALA A O 1
ATOM 3198 N N . LEU A 1 400 ? 31.924 -8.867 -32.905 1.00 77.31 400 LEU A N 1
ATOM 3199 C CA . LEU A 1 400 ? 31.904 -9.145 -34.341 1.00 77.31 400 LEU A CA 1
ATOM 3200 C C . LEU A 1 400 ? 33.307 -9.448 -34.901 1.00 77.31 400 LEU A C 1
ATOM 3202 O O . LEU A 1 400 ? 33.403 -9.896 -36.043 1.00 77.31 400 LEU A O 1
ATOM 3206 N N . GLY A 1 401 ? 34.364 -9.250 -34.101 1.00 73.50 401 GLY A N 1
ATOM 3207 C CA . GLY A 1 401 ? 35.755 -9.489 -34.474 1.00 73.50 401 GLY A CA 1
ATOM 3208 C C . GLY A 1 401 ? 36.245 -8.599 -35.628 1.00 73.50 401 GLY A C 1
ATOM 3209 O O . GLY A 1 401 ? 35.530 -7.702 -36.090 1.00 73.50 401 GLY A O 1
ATOM 3210 N N . PRO A 1 402 ? 37.467 -8.841 -36.141 1.00 65.12 402 PRO A N 1
ATOM 3211 C CA . PRO A 1 402 ? 37.838 -8.415 -37.482 1.00 65.12 402 PRO A CA 1
ATOM 3212 C C . PRO A 1 402 ? 36.948 -9.207 -38.439 1.00 65.12 402 PRO A C 1
ATOM 3214 O O . PRO A 1 402 ? 37.227 -10.359 -38.739 1.00 65.12 402 PRO A O 1
ATOM 3217 N N . LEU A 1 403 ? 35.812 -8.611 -38.796 1.00 54.12 403 LEU A N 1
ATOM 3218 C CA . LEU A 1 403 ? 34.739 -9.225 -39.571 1.00 54.12 403 LEU A CA 1
ATOM 3219 C C . LEU A 1 403 ? 35.298 -10.107 -40.699 1.00 54.12 403 LEU A C 1
ATOM 3221 O O . LEU A 1 403 ? 35.951 -9.591 -41.608 1.00 54.12 403 LEU A O 1
ATOM 3225 N N . ASP A 1 404 ? 34.965 -11.402 -40.669 1.00 51.41 404 ASP A N 1
ATOM 3226 C CA . ASP A 1 404 ? 35.059 -12.334 -41.802 1.00 51.41 404 ASP A CA 1
ATOM 3227 C C . ASP A 1 404 ? 34.124 -11.857 -42.931 1.00 51.41 404 ASP A C 1
ATOM 3229 O O . ASP A 1 404 ? 33.048 -12.398 -43.185 1.00 51.41 404 ASP A O 1
ATOM 3233 N N . GLY A 1 405 ? 34.476 -10.742 -43.566 1.00 59.31 405 GLY A N 1
ATOM 3234 C CA . GLY A 1 405 ? 33.837 -10.232 -44.771 1.00 59.31 405 GLY A CA 1
ATOM 3235 C C . GLY A 1 405 ? 32.453 -9.595 -44.620 1.00 59.31 405 GLY A C 1
ATOM 3236 O O . GLY A 1 405 ? 31.975 -9.056 -45.613 1.00 59.31 405 GLY A O 1
ATOM 3237 N N . LYS A 1 406 ? 31.800 -9.568 -43.446 1.00 60.66 406 LYS A N 1
ATOM 3238 C CA . LYS A 1 406 ? 30.603 -8.718 -43.260 1.00 60.66 406 LYS A CA 1
ATOM 3239 C C . LYS A 1 406 ? 31.046 -7.256 -43.135 1.00 60.66 406 LYS A C 1
ATOM 3241 O O . LYS A 1 406 ? 31.633 -6.897 -42.122 1.00 60.66 406 LYS A O 1
ATOM 3246 N N . PRO A 1 407 ? 30.833 -6.376 -44.125 1.00 67.31 407 PRO A N 1
ATOM 3247 C CA . PRO A 1 407 ? 31.347 -5.016 -44.053 1.00 67.31 407 PRO A CA 1
ATOM 3248 C C . PRO A 1 407 ? 30.699 -4.254 -42.889 1.00 67.31 407 PRO A C 1
ATOM 3250 O O . PRO A 1 407 ? 29.498 -4.345 -42.669 1.00 67.31 407 PRO A O 1
ATOM 3253 N N . ARG A 1 408 ? 31.467 -3.403 -42.196 1.00 67.75 408 ARG A N 1
ATOM 3254 C CA . ARG A 1 408 ? 30.990 -2.419 -41.189 1.00 67.75 408 ARG A CA 1
ATOM 3255 C C . ARG A 1 408 ? 29.752 -1.627 -41.665 1.00 67.75 408 ARG A C 1
ATOM 3257 O O . ARG A 1 408 ? 28.917 -1.212 -40.863 1.00 67.75 408 ARG A O 1
ATOM 3264 N N . ARG A 1 409 ? 29.605 -1.485 -42.991 1.00 68.44 409 ARG A N 1
ATOM 3265 C CA . ARG A 1 409 ? 28.431 -0.930 -43.688 1.00 68.44 409 ARG A CA 1
ATOM 3266 C C . ARG A 1 409 ? 27.125 -1.675 -43.399 1.00 68.44 409 ARG A C 1
ATOM 3268 O O . ARG A 1 409 ? 26.078 -1.042 -43.434 1.00 68.44 409 ARG A O 1
ATOM 3275 N N . ASP A 1 410 ? 27.157 -2.971 -43.121 1.00 73.75 410 ASP A N 1
ATOM 3276 C CA . ASP A 1 410 ? 25.961 -3.772 -42.855 1.00 73.75 410 ASP A CA 1
ATOM 3277 C C . ASP A 1 410 ? 25.438 -3.545 -41.443 1.00 73.75 410 ASP A C 1
ATOM 3279 O O . ASP A 1 410 ? 24.235 -3.399 -41.279 1.00 73.75 410 ASP A O 1
ATOM 3283 N N . LEU A 1 411 ? 26.312 -3.357 -40.448 1.00 71.75 411 LEU A N 1
ATOM 3284 C CA . LEU A 1 411 ? 25.883 -2.932 -39.112 1.00 71.75 411 LEU A CA 1
ATOM 3285 C C . LEU A 1 411 ? 25.330 -1.500 -39.133 1.00 71.75 411 LEU A C 1
ATOM 3287 O O . LEU A 1 411 ? 24.310 -1.213 -38.510 1.00 71.75 411 LEU A O 1
ATOM 3291 N N . GLY A 1 412 ? 25.966 -0.608 -39.899 1.00 71.94 412 GLY A N 1
ATOM 3292 C CA . GLY A 1 412 ? 25.436 0.729 -40.164 1.00 71.94 412 GLY A CA 1
ATOM 3293 C C . GLY A 1 412 ? 24.084 0.685 -40.872 1.00 71.94 412 GLY A C 1
ATOM 3294 O O . GLY A 1 412 ? 23.184 1.438 -40.504 1.00 71.94 412 GLY A O 1
ATOM 3295 N N . ARG A 1 413 ? 23.897 -0.234 -41.830 1.00 75.56 413 ARG A N 1
ATOM 3296 C CA . ARG A 1 413 ? 22.609 -0.480 -42.491 1.00 75.56 413 ARG A CA 1
ATOM 3297 C C . ARG A 1 413 ? 21.588 -1.121 -41.565 1.00 75.56 413 ARG A C 1
ATOM 3299 O O . ARG A 1 413 ? 20.448 -0.710 -41.651 1.00 75.56 413 ARG A O 1
ATOM 3306 N N . GLU A 1 414 ? 21.951 -2.031 -40.667 1.00 74.75 414 GLU A N 1
ATOM 3307 C CA . GLU A 1 414 ? 21.050 -2.607 -39.661 1.00 74.75 414 GLU A CA 1
ATOM 3308 C C . GLU A 1 414 ? 20.607 -1.552 -38.648 1.00 74.75 414 GLU A C 1
ATOM 3310 O O . GLU A 1 414 ? 19.422 -1.442 -38.360 1.00 74.75 414 GLU A O 1
ATOM 3315 N N . LEU A 1 415 ? 21.527 -0.727 -38.140 1.00 72.25 415 LEU A N 1
ATOM 3316 C CA . LEU A 1 415 ? 21.200 0.371 -37.228 1.00 72.25 415 LEU A CA 1
ATOM 3317 C C . LEU A 1 415 ? 20.383 1.452 -37.934 1.00 72.25 415 LEU A C 1
ATOM 3319 O O . LEU A 1 415 ? 19.389 1.927 -37.389 1.00 72.25 415 LEU A O 1
ATOM 3323 N N . SER A 1 416 ? 20.749 1.801 -39.167 1.00 72.69 416 SER A N 1
ATOM 3324 C CA . SER A 1 416 ? 19.986 2.736 -39.993 1.00 72.69 416 SER A CA 1
ATOM 3325 C C . SER A 1 416 ? 18.635 2.161 -40.391 1.00 72.69 416 SER A C 1
ATOM 3327 O O . SER A 1 416 ? 17.671 2.909 -40.414 1.00 72.69 416 SER A O 1
ATOM 3329 N N . ALA A 1 417 ? 18.525 0.859 -40.661 1.00 72.31 417 ALA A N 1
ATOM 3330 C CA . ALA A 1 417 ? 17.275 0.167 -40.949 1.00 72.31 417 ALA A CA 1
ATOM 3331 C C . ALA A 1 417 ? 16.417 0.082 -39.695 1.00 72.31 417 ALA A C 1
ATOM 3333 O O . ALA A 1 417 ? 15.248 0.395 -39.780 1.00 72.31 417 ALA A O 1
ATOM 3334 N N . PHE A 1 418 ? 16.982 -0.192 -38.522 1.00 64.75 418 PHE A N 1
ATOM 3335 C CA . PHE A 1 418 ? 16.279 -0.138 -37.242 1.00 64.75 418 PHE A CA 1
ATOM 3336 C C . PHE A 1 418 ? 15.770 1.280 -36.943 1.00 64.75 418 PHE A C 1
ATOM 3338 O O . PHE A 1 418 ? 14.637 1.478 -36.502 1.00 64.75 418 PHE A O 1
ATOM 3345 N N . GLN A 1 419 ? 16.572 2.307 -37.245 1.00 66.00 419 GLN A N 1
ATOM 3346 C CA . GLN A 1 419 ? 16.129 3.700 -37.198 1.00 66.00 419 GLN A CA 1
ATOM 3347 C C . GLN A 1 419 ? 15.078 4.020 -38.261 1.00 66.00 419 GLN A C 1
ATOM 3349 O O . GLN A 1 419 ? 14.166 4.800 -37.999 1.00 66.00 419 GLN A O 1
ATOM 3354 N N . LEU A 1 420 ? 15.210 3.468 -39.464 1.00 64.50 420 LEU A N 1
ATOM 3355 C CA . LEU A 1 420 ? 14.328 3.719 -40.593 1.00 64.50 420 LEU A CA 1
ATOM 3356 C C . LEU A 1 420 ? 13.018 2.955 -40.451 1.00 64.50 420 LEU A C 1
ATOM 3358 O O . LEU A 1 420 ? 12.010 3.474 -40.875 1.00 64.50 420 LEU A O 1
ATOM 3362 N N . GLU A 1 421 ? 12.999 1.793 -39.819 1.00 61.38 421 GLU A N 1
ATOM 3363 C CA . GLU A 1 421 ? 11.832 1.000 -39.439 1.00 61.38 421 GLU A CA 1
ATOM 3364 C C . GLU A 1 421 ? 11.104 1.704 -38.291 1.00 61.38 421 GLU A C 1
ATOM 3366 O O . GLU A 1 421 ? 9.896 1.931 -38.372 1.00 61.38 421 GLU A O 1
ATOM 3371 N N . ARG A 1 422 ? 11.860 2.259 -37.327 1.00 55.97 422 ARG A N 1
ATOM 3372 C CA . ARG A 1 422 ? 11.341 3.276 -36.401 1.00 55.97 422 ARG A CA 1
ATOM 3373 C C . ARG A 1 422 ? 10.809 4.520 -37.115 1.00 55.97 422 ARG A C 1
ATOM 3375 O O . ARG A 1 422 ? 9.875 5.124 -36.615 1.00 55.97 422 ARG A O 1
ATOM 3382 N N . LYS A 1 423 ? 11.346 4.935 -38.265 1.00 55.16 423 LYS A N 1
ATOM 3383 C CA . LYS A 1 423 ? 10.806 6.082 -39.022 1.00 55.16 423 LYS A CA 1
ATOM 3384 C C . LYS A 1 423 ? 9.612 5.707 -39.926 1.00 55.16 423 LYS A C 1
ATOM 3386 O O . LYS A 1 423 ? 8.676 6.488 -40.039 1.00 55.16 423 LYS A O 1
ATOM 3391 N N . ARG A 1 424 ? 9.625 4.534 -40.566 1.00 50.91 424 ARG A N 1
ATOM 3392 C CA . ARG A 1 424 ? 8.696 4.076 -41.619 1.00 50.91 424 ARG A CA 1
ATOM 3393 C C . ARG A 1 424 ? 7.450 3.405 -41.062 1.00 50.91 424 ARG A C 1
ATOM 3395 O O . ARG A 1 424 ? 6.395 3.566 -41.658 1.00 50.91 424 ARG A O 1
ATOM 3402 N N . GLY A 1 425 ? 7.521 2.736 -39.911 1.00 49.41 425 GLY A N 1
ATOM 3403 C CA . GLY A 1 425 ? 6.345 2.145 -39.260 1.00 49.41 425 GLY A CA 1
ATOM 3404 C C . GLY A 1 425 ? 5.365 3.169 -38.668 1.00 49.41 425 GLY A C 1
ATOM 3405 O O . GLY A 1 425 ? 4.686 2.858 -37.700 1.00 49.41 425 GLY A O 1
ATOM 3406 N N . GLY A 1 426 ? 5.367 4.431 -39.119 1.00 38.78 426 GLY A N 1
ATOM 3407 C CA . GLY A 1 426 ? 4.672 5.530 -38.434 1.00 38.78 426 GLY A CA 1
ATOM 3408 C C . GLY A 1 426 ? 5.226 5.834 -37.029 1.00 38.78 426 GLY A C 1
ATOM 3409 O O . GLY A 1 426 ? 4.737 6.728 -36.343 1.00 38.78 426 GLY A O 1
ATOM 3410 N N . HIS A 1 427 ? 6.297 5.151 -36.608 1.00 43.88 427 HIS A N 1
ATOM 3411 C CA . HIS A 1 427 ? 6.986 5.309 -35.323 1.00 43.88 427 HIS A CA 1
ATOM 3412 C C . HIS A 1 427 ? 7.890 6.560 -35.248 1.00 43.88 427 HIS A C 1
ATOM 3414 O O . HIS A 1 427 ? 8.587 6.769 -34.251 1.00 43.88 427 HIS A O 1
ATOM 3420 N N . ILE A 1 428 ? 7.769 7.484 -36.213 1.00 41.97 428 ILE A N 1
ATOM 3421 C CA . ILE A 1 428 ? 8.010 8.922 -35.974 1.00 41.97 428 ILE A CA 1
ATOM 3422 C C . ILE A 1 428 ? 7.105 9.417 -34.820 1.00 41.97 428 ILE A C 1
ATOM 3424 O O . ILE A 1 428 ? 7.414 10.405 -34.160 1.00 41.97 428 ILE A O 1
ATOM 3428 N N . LEU A 1 429 ? 6.072 8.645 -34.453 1.00 40.59 429 LEU A N 1
ATOM 3429 C CA . LEU A 1 429 ? 5.303 8.764 -33.218 1.00 40.59 429 LEU A CA 1
ATOM 3430 C C . LEU A 1 429 ? 5.706 7.804 -32.080 1.00 40.59 429 LEU A C 1
ATOM 3432 O O . LEU A 1 429 ? 4.884 7.536 -31.208 1.00 40.59 429 LEU A O 1
ATOM 3436 N N . ASN A 1 430 ? 6.985 7.439 -31.931 1.00 46.44 430 ASN A N 1
ATOM 3437 C CA . ASN A 1 430 ? 7.488 7.356 -30.553 1.00 46.44 430 ASN A CA 1
ATOM 3438 C C . ASN A 1 430 ? 7.500 8.740 -29.891 1.00 46.44 430 ASN A C 1
ATOM 3440 O O . ASN A 1 430 ? 7.550 8.793 -28.674 1.00 46.44 430 ASN A O 1
ATOM 3444 N N . PHE A 1 431 ? 7.338 9.844 -30.636 1.00 50.34 431 PHE A N 1
ATOM 3445 C CA . PHE A 1 431 ? 6.847 11.098 -30.062 1.00 50.34 431 PHE A CA 1
ATOM 3446 C C . PHE A 1 431 ? 5.377 11.025 -29.641 1.00 50.34 431 PHE A C 1
ATOM 3448 O O . PHE A 1 431 ? 5.047 11.630 -28.644 1.00 50.34 431 PHE A O 1
ATOM 3455 N N . GLY A 1 432 ? 4.488 10.304 -30.331 1.00 54.31 432 GLY A N 1
ATOM 3456 C CA . GLY A 1 432 ? 3.060 10.254 -29.990 1.00 54.31 432 GLY A CA 1
ATOM 3457 C C . GLY A 1 432 ? 2.816 9.598 -28.638 1.00 54.31 432 GLY A C 1
ATOM 3458 O O . GLY A 1 432 ? 2.252 10.218 -27.747 1.00 54.31 432 GLY A O 1
ATOM 3459 N N . SER A 1 433 ? 3.340 8.394 -28.434 1.00 62.84 433 SER A N 1
ATOM 3460 C CA . SER A 1 433 ? 3.165 7.695 -27.161 1.00 62.84 433 SER A CA 1
ATOM 3461 C C . SER A 1 433 ? 3.986 8.271 -26.020 1.00 62.84 433 SER A C 1
ATOM 3463 O O . SER A 1 433 ? 3.546 8.257 -24.879 1.00 62.84 433 SER A O 1
ATOM 3465 N N . THR A 1 434 ? 5.180 8.798 -26.293 1.00 71.31 434 THR A N 1
ATOM 3466 C CA . THR A 1 434 ? 5.950 9.478 -25.244 1.00 71.31 434 THR A CA 1
ATOM 3467 C C . THR A 1 434 ? 5.351 10.838 -24.927 1.00 71.31 434 THR A C 1
ATOM 3469 O O . THR A 1 434 ? 5.393 11.237 -23.771 1.00 71.31 434 THR A O 1
ATOM 3472 N N . LYS A 1 435 ? 4.695 11.495 -25.894 1.00 79.69 435 LYS A N 1
ATOM 3473 C CA . LYS A 1 435 ? 3.835 12.658 -25.664 1.00 79.69 435 LYS A CA 1
ATOM 3474 C C . LYS A 1 435 ? 2.587 12.269 -24.886 1.00 79.69 435 LYS A C 1
ATOM 3476 O O . LYS A 1 435 ? 2.205 13.027 -24.015 1.00 79.69 435 LYS A O 1
ATOM 3481 N N . GLU A 1 436 ? 1.985 11.103 -25.104 1.00 85.00 436 GLU A N 1
ATOM 3482 C CA . GLU A 1 436 ? 0.888 10.605 -24.261 1.00 85.00 436 GLU A CA 1
ATOM 3483 C C . GLU A 1 436 ? 1.360 10.332 -22.826 1.00 85.00 436 GLU A C 1
ATOM 3485 O O . GLU A 1 436 ? 0.698 10.756 -21.883 1.00 85.00 436 GLU A O 1
ATOM 3490 N N . VAL A 1 437 ? 2.515 9.679 -22.642 1.00 86.62 437 VAL A N 1
ATOM 3491 C CA . VAL A 1 437 ? 3.135 9.470 -21.319 1.00 86.62 437 VAL A CA 1
ATOM 3492 C C . VAL A 1 437 ? 3.494 10.812 -20.678 1.00 86.62 437 VAL A C 1
ATOM 3494 O O . VAL A 1 437 ? 3.263 10.995 -19.488 1.00 86.62 437 VAL A O 1
ATOM 3497 N N . GLN A 1 438 ? 4.015 11.765 -21.452 1.00 86.06 438 GLN A N 1
ATOM 3498 C CA . GLN A 1 438 ? 4.352 13.111 -20.997 1.00 86.06 438 GLN A CA 1
ATOM 3499 C C . GLN A 1 438 ? 3.110 13.904 -20.597 1.00 86.06 438 GLN A C 1
ATOM 3501 O O . GLN A 1 438 ? 3.077 14.461 -19.508 1.00 86.06 438 GLN A O 1
ATOM 3506 N N . VAL A 1 439 ? 2.083 13.935 -21.444 1.00 89.56 439 VAL A N 1
ATOM 3507 C CA . VAL A 1 439 ? 0.808 14.608 -21.175 1.00 89.56 439 VAL A CA 1
ATOM 3508 C C . VAL A 1 439 ? 0.170 14.001 -19.934 1.00 89.56 439 VAL A C 1
ATOM 3510 O O . VAL A 1 439 ? -0.231 14.743 -19.039 1.00 89.56 439 VAL A O 1
ATOM 3513 N N . PHE A 1 440 ? 0.138 12.668 -19.833 1.00 91.94 440 PHE A N 1
ATOM 3514 C CA . PHE A 1 440 ? -0.327 11.984 -18.633 1.00 91.94 440 PHE A CA 1
ATOM 3515 C C . PHE A 1 440 ? 0.505 12.384 -17.411 1.00 91.94 440 PHE A C 1
ATOM 3517 O O . PHE A 1 440 ? -0.066 12.758 -16.395 1.00 91.94 440 PHE A O 1
ATOM 3524 N N . TYR A 1 441 ? 1.837 12.360 -17.502 1.00 90.12 441 TYR A N 1
ATOM 3525 C CA . TYR A 1 441 ? 2.727 12.737 -16.404 1.00 90.12 441 TYR A CA 1
ATOM 3526 C C . TYR A 1 441 ? 2.508 14.179 -15.951 1.00 90.12 441 TYR A C 1
ATOM 3528 O O . TYR A 1 441 ? 2.417 14.442 -14.759 1.00 90.12 441 TYR A O 1
ATOM 3536 N N . GLU A 1 442 ? 2.384 15.125 -16.878 1.00 90.38 442 GLU A N 1
ATOM 3537 C CA . GLU A 1 442 ? 2.119 16.527 -16.566 1.00 90.38 442 GLU A CA 1
ATOM 3538 C C . GLU A 1 442 ? 0.744 16.710 -15.911 1.00 90.38 442 GLU A C 1
ATOM 3540 O O . GLU A 1 442 ? 0.609 17.486 -14.960 1.00 90.38 442 GLU A O 1
ATOM 3545 N N . GLN A 1 443 ? -0.277 15.995 -16.390 1.00 92.31 443 GLN A N 1
ATOM 3546 C CA . GLN A 1 443 ? -1.618 15.998 -15.805 1.00 92.31 443 GLN A CA 1
ATOM 3547 C C . GLN A 1 443 ? -1.627 15.381 -14.405 1.00 92.31 443 GLN A C 1
ATOM 3549 O O . GLN A 1 443 ? -2.131 16.002 -13.470 1.00 92.31 443 GLN A O 1
ATOM 3554 N N . ASP A 1 444 ? -1.033 14.206 -14.239 1.00 89.12 444 ASP A N 1
ATOM 3555 C CA . ASP A 1 444 ? -0.895 13.509 -12.963 1.00 89.12 444 ASP A CA 1
ATOM 3556 C C . ASP A 1 444 ? -0.066 14.341 -11.970 1.00 89.12 444 ASP A C 1
ATOM 3558 O O . ASP A 1 444 ? -0.486 14.531 -10.830 1.00 89.12 444 ASP A O 1
ATOM 3562 N N . LEU A 1 445 ? 1.031 14.969 -12.402 1.00 88.19 445 LEU A N 1
ATOM 3563 C CA . LEU A 1 445 ? 1.820 15.878 -11.570 1.00 88.19 445 LEU A CA 1
ATOM 3564 C C . LEU A 1 445 ? 0.988 17.086 -11.116 1.00 88.19 445 LEU A C 1
ATOM 3566 O O . LEU A 1 445 ? 1.050 17.475 -9.947 1.00 88.19 445 LEU A O 1
ATOM 3570 N N . LYS A 1 446 ? 0.181 17.678 -12.009 1.00 92.44 446 LYS A N 1
ATOM 3571 C CA . LYS A 1 446 ? -0.758 18.760 -11.659 1.00 92.44 446 LYS A CA 1
ATOM 3572 C C . LYS A 1 446 ? -1.813 18.279 -10.661 1.00 92.44 446 LYS A C 1
ATOM 3574 O O . LYS A 1 446 ? -2.074 18.977 -9.681 1.00 92.44 446 LYS A O 1
ATOM 3579 N N . GLN A 1 447 ? -2.384 17.092 -10.863 1.00 90.44 447 GLN A N 1
ATOM 3580 C CA . GLN A 1 447 ? -3.373 16.502 -9.959 1.00 90.44 447 GLN A CA 1
ATOM 3581 C C . GLN A 1 447 ? -2.776 16.201 -8.583 1.00 90.44 447 GLN A C 1
ATOM 3583 O O . GLN A 1 447 ? -3.364 16.592 -7.578 1.00 90.44 447 GLN A O 1
ATOM 3588 N N . ARG A 1 448 ? -1.580 15.607 -8.513 1.00 87.12 448 ARG A N 1
ATOM 3589 C CA . ARG A 1 448 ? -0.864 15.358 -7.253 1.00 87.12 448 ARG A CA 1
ATOM 3590 C C . ARG A 1 448 ? -0.506 16.649 -6.543 1.00 87.12 448 ARG A C 1
ATOM 3592 O O . ARG A 1 448 ? -0.715 16.740 -5.340 1.00 87.12 448 ARG A O 1
ATOM 3599 N N . LYS A 1 449 ? -0.042 17.679 -7.260 1.00 90.38 449 LYS A N 1
ATOM 3600 C CA . LYS A 1 449 ? 0.188 19.013 -6.680 1.00 90.38 449 LYS A CA 1
ATOM 3601 C C . LYS A 1 449 ? -1.105 19.609 -6.119 1.00 90.38 449 LYS A C 1
ATOM 3603 O O . LYS A 1 449 ? -1.092 20.111 -4.998 1.00 90.38 449 LYS A O 1
ATOM 3608 N N . LYS A 1 450 ? -2.225 19.514 -6.849 1.00 93.81 450 LYS A N 1
ATOM 3609 C CA . LYS A 1 450 ? -3.546 19.973 -6.385 1.00 93.81 450 LYS A CA 1
ATOM 3610 C C . LYS A 1 450 ? -4.006 19.199 -5.148 1.00 93.81 450 LYS A C 1
ATOM 3612 O O . LYS A 1 450 ? -4.414 19.822 -4.174 1.00 93.81 450 LYS A O 1
ATOM 3617 N N . HIS A 1 451 ? -3.900 17.870 -5.166 1.00 90.38 451 HIS A N 1
ATOM 3618 C CA . HIS A 1 451 ? -4.262 17.005 -4.045 1.00 90.38 451 HIS A CA 1
ATOM 3619 C C . HIS A 1 451 ? -3.389 17.288 -2.821 1.00 90.38 451 HIS A C 1
ATOM 3621 O O . HIS A 1 451 ? -3.917 17.517 -1.741 1.00 90.38 451 HIS A O 1
ATOM 3627 N N . ARG A 1 452 ? -2.065 17.374 -2.996 1.00 92.44 452 ARG A N 1
ATOM 3628 C CA . ARG A 1 452 ? -1.112 17.698 -1.927 1.00 92.44 452 ARG A CA 1
ATOM 3629 C C . ARG A 1 452 ? -1.373 19.084 -1.343 1.00 92.44 452 ARG A C 1
ATOM 3631 O O . ARG A 1 452 ? -1.359 19.222 -0.128 1.00 92.44 452 ARG A O 1
ATOM 3638 N N . LYS A 1 453 ? -1.675 20.091 -2.175 1.00 94.25 453 LYS A N 1
ATOM 3639 C CA . LYS A 1 453 ? -2.053 21.441 -1.719 1.00 94.25 453 LYS A CA 1
ATOM 3640 C C . LYS A 1 453 ? -3.367 21.432 -0.939 1.00 94.25 453 LYS A C 1
ATOM 3642 O O . LYS A 1 453 ? -3.444 22.026 0.128 1.00 94.25 453 LYS A O 1
ATOM 3647 N N . HIS A 1 454 ? -4.390 20.751 -1.452 1.00 95.75 454 HIS A N 1
ATOM 3648 C CA . HIS A 1 454 ? -5.668 20.613 -0.754 1.00 95.75 454 HIS A CA 1
ATOM 3649 C C . HIS A 1 454 ? -5.482 19.933 0.605 1.00 95.75 454 HIS A C 1
ATOM 3651 O O . HIS A 1 454 ? -5.942 20.439 1.621 1.00 95.75 454 HIS A O 1
ATOM 3657 N N . ARG A 1 455 ? -4.725 18.837 0.624 1.00 95.06 455 ARG A N 1
ATOM 3658 C CA . ARG A 1 455 ? -4.418 18.072 1.827 1.00 95.06 455 ARG A CA 1
ATOM 3659 C C . ARG A 1 455 ? -3.601 18.865 2.840 1.00 95.06 455 ARG A C 1
ATOM 3661 O O . ARG A 1 455 ? -3.892 18.804 4.028 1.00 95.06 455 ARG A O 1
ATOM 3668 N N . TRP A 1 456 ? -2.618 19.631 2.374 1.00 95.81 456 TRP A N 1
ATOM 3669 C CA . TRP A 1 456 ? -1.877 20.584 3.194 1.00 95.81 456 TRP A CA 1
ATOM 3670 C C . TRP A 1 456 ? -2.824 21.580 3.861 1.00 95.81 456 TRP A C 1
ATOM 3672 O O . TRP A 1 456 ? -2.795 21.696 5.078 1.00 95.81 456 TRP A O 1
ATOM 3682 N N . ASN A 1 457 ? -3.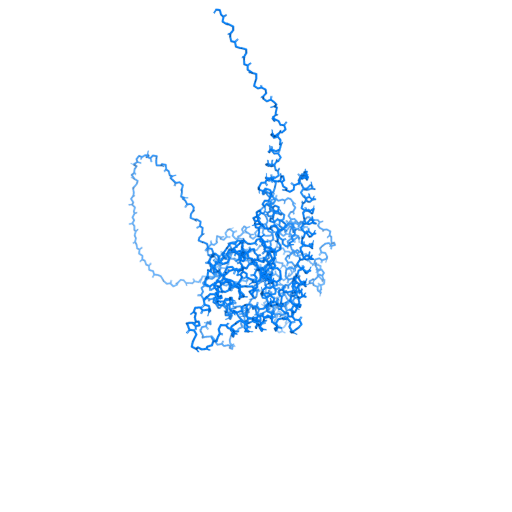734 22.203 3.107 1.00 95.88 457 ASN A N 1
ATOM 3683 C CA . ASN A 1 457 ? -4.722 23.122 3.675 1.00 95.88 457 ASN A CA 1
ATOM 3684 C C . ASN A 1 457 ? -5.604 22.440 4.732 1.00 95.88 457 ASN A C 1
ATOM 3686 O O . ASN A 1 457 ? -5.790 22.994 5.807 1.00 95.88 457 ASN A O 1
ATOM 3690 N N . THR A 1 458 ? -6.069 21.210 4.483 1.00 96.56 458 THR A N 1
ATOM 3691 C CA . THR A 1 458 ? -6.820 20.435 5.485 1.00 96.56 458 THR A CA 1
ATOM 3692 C C . THR A 1 458 ? -6.009 20.211 6.762 1.00 96.56 458 THR A C 1
ATOM 3694 O O . THR A 1 458 ? -6.542 20.337 7.861 1.00 96.56 458 THR A O 1
ATOM 3697 N N . ILE A 1 459 ? -4.719 19.889 6.635 1.00 96.44 459 ILE A N 1
ATOM 3698 C CA . ILE A 1 459 ? -3.823 19.718 7.783 1.00 96.44 459 ILE A CA 1
ATOM 3699 C C . ILE A 1 459 ? -3.679 21.038 8.552 1.00 96.44 459 ILE A C 1
ATOM 3701 O O . ILE A 1 459 ? -3.810 21.029 9.775 1.00 96.44 459 ILE A O 1
ATOM 3705 N N . LEU A 1 460 ? -3.481 22.162 7.854 1.00 95.44 460 LEU A N 1
ATOM 3706 C CA . LEU A 1 460 ? -3.403 23.490 8.470 1.00 95.44 460 LEU A CA 1
ATOM 3707 C C . LEU A 1 460 ? -4.689 23.855 9.213 1.00 95.44 460 LEU A C 1
ATOM 3709 O O . LEU A 1 460 ? -4.617 24.315 10.349 1.00 95.44 460 LEU A O 1
ATOM 3713 N N . ASP A 1 461 ? -5.852 23.611 8.610 1.00 96.31 461 ASP A N 1
ATOM 3714 C CA . ASP A 1 461 ? -7.151 23.902 9.218 1.00 96.31 461 ASP A CA 1
ATOM 3715 C C . ASP A 1 461 ? -7.363 23.080 10.491 1.00 96.31 461 ASP A C 1
ATOM 3717 O O . ASP A 1 461 ? -7.761 23.616 11.525 1.00 96.31 461 ASP A O 1
ATOM 3721 N N . VAL A 1 462 ? -7.042 21.782 10.456 1.00 95.31 462 VAL A N 1
ATOM 3722 C CA . VAL A 1 462 ? -7.100 20.922 11.647 1.00 95.31 462 VAL A CA 1
ATOM 3723 C C . VAL A 1 462 ? -6.127 21.421 12.712 1.00 95.31 462 VAL A C 1
ATOM 3725 O O . VAL A 1 462 ? -6.501 21.498 13.884 1.00 95.31 462 VAL A O 1
ATOM 3728 N N . MET A 1 463 ? -4.907 21.796 12.320 1.00 95.12 463 MET A N 1
ATOM 3729 C CA . MET A 1 463 ? -3.900 22.271 13.263 1.00 95.12 463 MET A CA 1
ATOM 3730 C C . MET A 1 463 ? -4.299 23.577 13.950 1.00 95.12 463 MET A C 1
ATOM 3732 O O . MET A 1 463 ? -4.185 23.704 15.172 1.00 95.12 463 MET A O 1
ATOM 3736 N N . LYS A 1 464 ? -4.828 24.518 13.167 1.00 95.06 464 LYS A N 1
ATOM 3737 C CA . LYS A 1 464 ? -5.360 25.793 13.639 1.00 95.06 464 LYS A CA 1
ATOM 3738 C C . LYS A 1 464 ? -6.545 25.583 14.579 1.00 95.06 464 LYS A C 1
ATOM 3740 O O . LYS A 1 464 ? -6.536 26.094 15.694 1.00 95.06 464 LYS A O 1
ATOM 3745 N N . ASN A 1 465 ? -7.532 24.789 14.166 1.00 95.69 465 ASN A N 1
ATOM 3746 C CA . ASN A 1 465 ? -8.776 24.613 14.917 1.00 95.69 465 ASN A CA 1
ATOM 3747 C C . ASN A 1 465 ? -8.593 23.798 16.205 1.00 95.69 465 ASN A C 1
ATOM 3749 O O . ASN A 1 465 ? -9.274 24.064 17.191 1.00 95.69 465 ASN A O 1
ATOM 3753 N N . ARG A 1 466 ? -7.697 22.799 16.221 1.00 94.69 466 ARG A N 1
ATOM 3754 C CA . ARG A 1 466 ? -7.510 21.923 17.394 1.00 94.69 466 ARG A CA 1
ATOM 3755 C C . ARG A 1 466 ? -6.462 22.420 18.379 1.00 94.69 466 ARG A C 1
ATOM 3757 O O . ARG A 1 466 ? -6.608 22.167 19.572 1.00 94.69 466 ARG A O 1
ATOM 3764 N N . TRP A 1 467 ? -5.410 23.082 17.899 1.00 92.62 467 TRP A N 1
ATOM 3765 C CA . TRP A 1 467 ? -4.256 23.450 18.730 1.00 92.62 467 TRP A CA 1
ATOM 3766 C C . TRP A 1 467 ? -3.904 24.938 18.674 1.00 92.62 467 TRP A C 1
ATOM 3768 O O . TRP A 1 467 ? -2.876 25.328 19.221 1.00 92.62 467 TRP A O 1
ATOM 3778 N N . GLY A 1 468 ? -4.731 25.771 18.033 1.00 92.25 468 GLY A N 1
ATOM 3779 C CA . GLY A 1 468 ? -4.502 27.216 17.948 1.00 92.25 468 GLY A CA 1
ATOM 3780 C C . GLY A 1 468 ? -3.227 27.586 17.191 1.00 92.25 468 GLY A C 1
ATOM 3781 O O . GLY A 1 468 ? -2.668 28.654 17.415 1.00 92.25 468 GLY A O 1
ATOM 3782 N N . TRP A 1 469 ? -2.722 26.691 16.339 1.00 93.88 469 TRP A N 1
ATOM 3783 C CA . TRP A 1 469 ? -1.462 26.908 15.640 1.00 93.88 469 TRP A CA 1
ATOM 3784 C C . TRP A 1 469 ? -1.633 27.887 14.471 1.00 93.88 469 TRP A C 1
ATOM 3786 O O . TRP A 1 469 ? -2.550 27.754 13.656 1.00 93.88 469 TRP A O 1
ATOM 3796 N N . THR A 1 470 ? -0.734 28.866 14.380 1.00 92.88 470 THR A N 1
ATOM 3797 C CA . THR A 1 470 ? -0.708 29.854 13.296 1.00 92.88 470 THR A CA 1
ATOM 3798 C C . THR A 1 470 ? 0.038 29.286 12.096 1.00 92.88 470 THR A C 1
ATOM 3800 O O . THR A 1 470 ? 1.174 28.835 12.232 1.00 92.88 470 THR A O 1
ATOM 3803 N N . ALA A 1 471 ? -0.593 29.323 10.921 1.00 90.62 471 ALA A N 1
ATOM 3804 C CA . ALA A 1 471 ? -0.001 28.804 9.696 1.00 90.62 471 ALA A CA 1
ATOM 3805 C C . ALA A 1 471 ? 1.302 29.527 9.336 1.00 90.62 471 ALA A C 1
ATOM 3807 O O . ALA A 1 471 ? 1.363 30.755 9.324 1.00 90.62 471 ALA A O 1
ATOM 3808 N N . VAL A 1 472 ? 2.324 28.741 9.008 1.00 92.25 472 VAL A N 1
ATOM 3809 C CA . VAL A 1 472 ? 3.612 29.211 8.486 1.00 92.25 472 VAL A CA 1
ATOM 3810 C C . VAL A 1 472 ? 3.906 28.495 7.177 1.00 92.25 472 VAL A C 1
ATOM 3812 O O . VAL A 1 472 ? 3.380 27.404 6.921 1.00 92.25 472 VAL A O 1
ATOM 3815 N N . ASP A 1 473 ? 4.759 29.093 6.348 1.00 92.19 473 ASP A N 1
ATOM 3816 C CA . ASP A 1 473 ? 5.200 28.445 5.119 1.00 92.19 473 ASP A CA 1
ATOM 3817 C C . ASP A 1 473 ? 5.908 27.125 5.420 1.00 92.19 473 ASP A C 1
ATOM 3819 O O . ASP A 1 473 ? 6.691 27.011 6.363 1.00 92.19 473 ASP A O 1
ATOM 3823 N N . TYR A 1 474 ? 5.673 26.125 4.570 1.00 91.81 474 TYR A N 1
ATOM 3824 C CA . TYR A 1 474 ? 6.211 24.773 4.741 1.00 91.81 474 TYR A CA 1
ATOM 3825 C C . TYR A 1 474 ? 7.746 24.744 4.892 1.00 91.81 474 TYR A C 1
ATOM 3827 O O . TYR A 1 474 ? 8.288 23.931 5.638 1.00 91.81 474 TYR A O 1
ATOM 3835 N N . ASN A 1 475 ? 8.453 25.660 4.223 1.00 92.06 475 ASN A N 1
ATOM 3836 C CA . ASN A 1 475 ? 9.913 25.776 4.299 1.00 92.06 475 ASN A CA 1
ATOM 3837 C C . ASN A 1 475 ? 10.416 26.341 5.636 1.00 92.06 475 ASN A C 1
ATOM 3839 O O . ASN A 1 475 ? 11.600 26.220 5.928 1.00 92.06 475 ASN A O 1
ATOM 3843 N N . GLN A 1 476 ? 9.535 26.943 6.435 1.00 91.88 476 GLN A N 1
ATOM 3844 C CA . GLN A 1 476 ? 9.852 27.485 7.754 1.00 91.88 476 GLN A CA 1
ATOM 3845 C C . GLN A 1 476 ? 9.495 26.520 8.894 1.00 91.88 476 GLN A C 1
ATOM 3847 O O . GLN A 1 476 ? 9.574 26.908 10.057 1.00 91.88 476 GLN A O 1
ATOM 3852 N N . LEU A 1 477 ? 9.025 25.307 8.587 1.00 93.50 477 LEU A N 1
ATOM 3853 C CA . LEU A 1 477 ? 8.746 24.300 9.607 1.00 93.50 477 LEU A CA 1
ATOM 3854 C C . LEU A 1 477 ? 10.057 23.704 10.119 1.00 93.50 477 LEU A C 1
ATOM 3856 O O . LEU A 1 477 ? 10.886 23.251 9.323 1.00 93.50 477 LEU A O 1
ATOM 3860 N N . GLY A 1 478 ? 10.196 23.584 11.437 1.00 93.81 478 GLY A N 1
ATOM 3861 C CA . GLY A 1 478 ? 11.239 22.768 12.040 1.00 93.81 478 GLY A CA 1
ATOM 3862 C C . GLY A 1 478 ? 11.210 21.311 11.547 1.00 93.81 478 GLY A C 1
ATOM 3863 O O . GLY A 1 478 ? 10.159 20.775 11.173 1.00 93.81 478 GLY A O 1
ATOM 3864 N N . PRO A 1 479 ? 12.362 20.614 11.564 1.00 93.38 479 PRO A N 1
ATOM 3865 C CA . PRO A 1 479 ? 12.533 19.306 10.925 1.00 93.38 479 PRO A CA 1
ATOM 3866 C C . PRO A 1 479 ? 11.589 18.228 11.475 1.00 93.38 479 PRO A C 1
ATOM 3868 O O . PRO A 1 479 ? 11.100 17.380 10.726 1.00 93.38 479 PRO A O 1
ATOM 3871 N N . LYS A 1 480 ? 11.283 18.276 12.778 1.00 94.56 480 LYS A N 1
ATOM 3872 C CA . LYS A 1 480 ? 10.349 17.335 13.413 1.00 94.56 480 LYS A CA 1
ATOM 3873 C C . LYS A 1 480 ? 8.919 17.545 12.932 1.00 94.56 480 LYS A C 1
ATOM 3875 O O . LYS A 1 480 ? 8.272 16.585 12.526 1.00 94.56 480 LYS A O 1
ATOM 3880 N N . LEU A 1 481 ? 8.448 18.793 12.921 1.00 95.00 481 LEU A N 1
ATOM 3881 C CA . LEU A 1 481 ? 7.118 19.114 12.414 1.00 95.00 481 LEU A CA 1
ATOM 3882 C C . LEU A 1 481 ? 7.019 18.764 10.926 1.00 95.00 481 LEU A C 1
ATOM 3884 O O . LEU A 1 481 ? 6.069 18.105 10.520 1.00 95.00 481 LEU A O 1
ATOM 3888 N N . LYS A 1 482 ? 8.048 19.091 10.137 1.00 95.38 482 LYS A N 1
ATOM 3889 C CA . LYS A 1 482 ? 8.130 18.730 8.719 1.00 95.38 482 LYS A CA 1
ATOM 3890 C C . LYS A 1 482 ? 7.981 17.223 8.484 1.00 95.38 482 LYS A C 1
ATOM 3892 O O . LYS A 1 482 ? 7.188 16.836 7.635 1.00 95.38 482 LYS A O 1
ATOM 3897 N N . THR A 1 483 ? 8.651 16.389 9.283 1.00 95.12 483 THR A N 1
ATOM 3898 C CA . THR A 1 483 ? 8.552 14.918 9.197 1.00 95.12 483 THR A CA 1
ATOM 3899 C C . THR A 1 483 ? 7.123 14.423 9.464 1.00 95.12 483 THR A C 1
ATOM 3901 O O . THR A 1 483 ? 6.598 13.595 8.722 1.00 95.12 483 THR A O 1
ATOM 3904 N N . ILE A 1 484 ? 6.458 14.955 10.498 1.00 95.81 484 ILE A N 1
ATOM 3905 C CA . ILE A 1 484 ? 5.071 14.583 10.832 1.00 95.81 484 ILE A CA 1
ATOM 3906 C C . ILE A 1 484 ? 4.114 15.018 9.713 1.00 95.81 484 ILE A C 1
ATOM 3908 O O . ILE A 1 484 ? 3.227 14.263 9.317 1.00 95.81 484 ILE A O 1
ATOM 3912 N N . ILE A 1 485 ? 4.303 16.226 9.178 1.00 96.00 485 ILE A N 1
ATOM 3913 C CA . ILE A 1 485 ? 3.508 16.748 8.065 1.00 96.00 485 ILE A CA 1
ATOM 3914 C C . ILE A 1 485 ? 3.719 15.917 6.798 1.00 96.00 485 ILE A C 1
ATOM 3916 O O . ILE A 1 485 ? 2.742 15.608 6.125 1.00 96.00 485 ILE A O 1
ATOM 3920 N N . GLU A 1 486 ? 4.955 15.542 6.466 1.00 94.06 486 GLU A N 1
ATOM 3921 C CA . GLU A 1 486 ? 5.254 14.667 5.324 1.00 94.06 486 GLU A CA 1
ATOM 3922 C C . GLU A 1 486 ? 4.510 13.336 5.450 1.00 94.06 486 GLU A C 1
ATOM 3924 O O . GLU A 1 486 ? 3.786 12.956 4.532 1.00 94.06 486 GLU A O 1
ATOM 3929 N N . TYR A 1 487 ? 4.552 12.705 6.627 1.00 94.19 487 TYR A N 1
ATOM 3930 C CA . TYR A 1 487 ? 3.757 11.509 6.900 1.00 94.19 487 TYR A CA 1
ATOM 3931 C C . TYR A 1 487 ? 2.251 11.740 6.676 1.00 94.19 487 TYR A C 1
ATOM 3933 O O . TYR A 1 487 ? 1.592 10.959 5.989 1.00 94.19 487 TYR A O 1
ATOM 3941 N N . LEU A 1 488 ? 1.688 12.834 7.198 1.00 95.12 488 LEU A N 1
ATOM 3942 C CA . LEU A 1 488 ? 0.265 13.160 7.030 1.00 95.12 488 LEU A CA 1
ATOM 3943 C C . LEU A 1 488 ? -0.123 13.482 5.578 1.00 95.12 488 LEU A C 1
ATOM 3945 O O . LEU A 1 488 ? -1.267 13.236 5.174 1.00 95.12 488 LEU A O 1
ATOM 3949 N N . LEU A 1 489 ? 0.799 14.029 4.786 1.00 93.81 489 LEU A N 1
ATOM 3950 C CA . LEU A 1 489 ? 0.605 14.259 3.356 1.00 93.81 489 LEU A CA 1
ATOM 3951 C C . LEU A 1 489 ? 0.583 12.943 2.566 1.00 93.81 489 LEU A C 1
ATOM 3953 O O . LEU A 1 489 ? -0.150 12.866 1.580 1.00 93.81 489 LEU A O 1
ATOM 3957 N N . ASP A 1 490 ? 1.318 11.929 3.023 1.00 88.19 490 ASP A N 1
ATOM 3958 C CA . ASP A 1 490 ? 1.513 10.667 2.303 1.00 88.19 490 ASP A CA 1
ATOM 3959 C C . ASP A 1 490 ? 0.521 9.557 2.693 1.00 88.19 490 ASP A C 1
ATOM 3961 O O . ASP A 1 490 ? 0.268 8.650 1.896 1.00 88.19 490 ASP A O 1
ATOM 3965 N N . VAL A 1 491 ? -0.082 9.598 3.890 1.00 86.75 491 VAL A N 1
ATOM 3966 C CA . VAL A 1 491 ? -1.110 8.606 4.270 1.00 86.75 491 VAL A CA 1
ATOM 3967 C C . VAL A 1 491 ? -2.310 8.653 3.307 1.00 86.75 491 VAL A C 1
ATOM 3969 O O . VAL A 1 491 ? -2.669 9.723 2.835 1.00 86.75 491 VAL A O 1
ATOM 3972 N N . PRO A 1 492 ? -3.024 7.553 3.020 1.00 82.00 492 PRO A N 1
ATOM 3973 C CA . PRO A 1 492 ? -4.152 7.600 2.080 1.00 82.00 492 PRO A CA 1
ATOM 3974 C C . PRO A 1 492 ? -5.300 8.507 2.554 1.00 82.00 492 PRO A C 1
ATOM 3976 O O . PRO A 1 492 ? -5.808 9.329 1.794 1.00 82.00 492 PRO A O 1
ATOM 3979 N N . THR A 1 493 ? -5.654 8.436 3.840 1.00 89.38 493 THR A N 1
ATOM 3980 C CA . THR A 1 493 ? -6.797 9.154 4.433 1.00 89.38 493 THR A CA 1
ATOM 3981 C C . THR A 1 493 ? -6.430 9.801 5.766 1.00 89.38 493 THR A C 1
ATOM 3983 O O . THR A 1 493 ? -5.839 9.143 6.621 1.00 89.38 493 THR A O 1
ATOM 3986 N N . LEU A 1 494 ? -6.839 11.056 5.980 1.00 93.88 494 LEU A N 1
ATOM 3987 C CA . LEU A 1 494 ? -6.685 11.779 7.251 1.00 93.88 494 LEU A CA 1
ATOM 3988 C C . LEU A 1 494 ? -7.806 11.411 8.240 1.00 93.88 494 LEU A C 1
ATOM 3990 O O . LEU A 1 494 ? -8.651 12.239 8.569 1.00 93.88 494 LEU A O 1
ATOM 3994 N N . SER A 1 495 ? -7.852 10.152 8.678 1.00 93.94 495 SER A N 1
ATOM 3995 C CA . SER A 1 495 ? -8.845 9.705 9.663 1.00 93.94 495 SER A CA 1
ATOM 3996 C C . SER A 1 495 ? -8.499 10.188 11.077 1.00 93.94 495 SER A C 1
ATOM 3998 O O . SER A 1 495 ? -7.337 10.446 11.394 1.00 93.94 495 SER A O 1
ATOM 4000 N N . GLU A 1 496 ? -9.492 10.244 11.971 1.00 92.56 496 GLU A N 1
ATOM 4001 C CA . GLU A 1 496 ? -9.268 10.564 13.393 1.00 92.56 496 GLU A CA 1
ATOM 4002 C C . GLU A 1 496 ? -8.254 9.632 14.064 1.00 92.56 496 GLU A C 1
ATOM 4004 O O . GLU A 1 496 ? -7.520 10.046 14.958 1.00 92.56 496 GLU A O 1
ATOM 4009 N N . GLN A 1 497 ? -8.162 8.382 13.606 1.00 85.81 497 GLN A N 1
ATOM 4010 C CA . GLN A 1 497 ? -7.166 7.431 14.088 1.00 85.81 497 GLN A CA 1
ATOM 4011 C C . GLN A 1 497 ? -5.741 7.870 13.730 1.00 85.81 497 GLN A C 1
ATOM 4013 O O . GLN A 1 497 ? -4.856 7.821 14.584 1.00 85.81 497 GLN A O 1
ATOM 4018 N N . ILE A 1 498 ? -5.517 8.320 12.490 1.00 92.56 498 ILE A N 1
ATOM 4019 C CA . ILE A 1 498 ? -4.212 8.830 12.055 1.00 92.56 498 ILE A CA 1
ATOM 4020 C C . ILE A 1 498 ? -3.849 10.078 12.860 1.00 92.56 498 ILE A C 1
ATOM 4022 O O . ILE A 1 498 ? -2.750 10.142 13.411 1.00 92.56 498 ILE A O 1
ATOM 4026 N N . TRP A 1 499 ? -4.788 11.013 13.024 1.00 95.38 499 TRP A N 1
ATOM 4027 C CA . TRP A 1 499 ? -4.592 12.186 13.880 1.00 95.38 499 TRP A CA 1
ATOM 4028 C C . TRP A 1 499 ? -4.266 11.809 15.323 1.00 95.38 499 TRP A C 1
ATOM 4030 O O . TRP A 1 499 ? -3.333 12.354 15.906 1.00 95.38 499 TRP A O 1
ATOM 4040 N N . GLY A 1 500 ? -4.986 10.839 15.887 1.00 91.50 500 GLY A N 1
ATOM 4041 C CA . GLY A 1 500 ? -4.731 10.308 17.222 1.00 91.50 500 GLY A CA 1
ATOM 4042 C C . GLY A 1 500 ? -3.332 9.706 17.364 1.00 91.50 500 GLY A C 1
ATOM 4043 O O . GLY A 1 500 ? -2.689 9.924 18.389 1.00 91.50 500 GLY A O 1
ATOM 4044 N N . SER A 1 501 ? -2.844 9.012 16.329 1.00 92.56 501 SER A N 1
ATOM 4045 C CA . SER A 1 501 ? -1.517 8.382 16.326 1.00 92.56 501 SER A CA 1
ATOM 4046 C C . SER A 1 501 ? -0.367 9.391 16.365 1.00 92.56 501 SER A C 1
ATOM 4048 O O . SER A 1 501 ? 0.626 9.141 17.041 1.00 92.56 501 SER A O 1
ATOM 4050 N N . VAL A 1 502 ? -0.521 10.551 15.714 1.00 95.75 502 VAL A N 1
ATOM 4051 C CA . VAL A 1 502 ? 0.520 11.595 15.673 1.00 95.75 502 VAL A CA 1
ATOM 4052 C C . VAL A 1 502 ? 0.316 12.696 16.709 1.00 95.75 502 VAL A C 1
ATOM 4054 O O . VAL A 1 502 ? 1.204 13.518 16.897 1.00 95.75 502 VAL A O 1
ATOM 4057 N N . ARG A 1 503 ? -0.835 12.741 17.394 1.00 95.25 503 ARG A N 1
ATOM 4058 C CA . ARG A 1 503 ? -1.237 13.860 18.263 1.00 95.25 503 ARG A CA 1
ATOM 4059 C C . ARG A 1 503 ? -0.170 14.253 19.279 1.00 95.25 503 ARG A C 1
ATOM 4061 O O . ARG A 1 503 ? 0.118 15.435 19.417 1.00 95.25 503 ARG A O 1
ATOM 4068 N N . GLY A 1 504 ? 0.393 13.278 19.995 1.00 93.12 504 GLY A N 1
ATOM 4069 C CA . GLY A 1 504 ? 1.387 13.550 21.037 1.00 93.12 504 GLY A CA 1
ATOM 4070 C C . GLY A 1 504 ? 2.664 14.176 20.475 1.00 93.12 504 GLY A C 1
ATOM 4071 O O . GLY A 1 504 ? 3.155 15.165 21.014 1.00 93.12 504 GLY A O 1
ATOM 4072 N N . GLU A 1 505 ? 3.167 13.635 19.364 1.00 95.06 505 GLU A N 1
ATOM 4073 C CA . GLU A 1 505 ? 4.353 14.162 18.683 1.00 95.06 505 GLU A CA 1
ATOM 4074 C C . GLU A 1 505 ? 4.080 15.523 18.043 1.00 95.06 505 GLU A C 1
ATOM 4076 O O . GLU A 1 505 ? 4.919 16.417 18.118 1.00 95.06 505 GLU A O 1
ATOM 4081 N N . LEU A 1 506 ? 2.889 15.702 17.469 1.00 95.56 506 LEU A N 1
ATOM 4082 C CA . LEU A 1 506 ? 2.465 16.940 16.829 1.00 95.56 506 LEU A CA 1
ATOM 4083 C C . LEU A 1 506 ? 2.309 18.075 17.849 1.00 95.56 506 LEU A C 1
ATOM 4085 O O . LEU A 1 506 ? 2.848 19.155 17.636 1.00 95.56 506 LEU A O 1
ATOM 4089 N N . GLU A 1 507 ? 1.638 17.833 18.981 1.00 94.94 507 GLU A N 1
ATOM 4090 C CA . GLU A 1 507 ? 1.511 18.807 20.076 1.00 94.94 507 GLU A CA 1
ATOM 4091 C C . GLU A 1 507 ? 2.880 19.202 20.638 1.00 94.94 507 GLU A C 1
ATOM 4093 O O . GLU A 1 507 ? 3.136 20.379 20.904 1.00 94.94 507 GLU A O 1
ATOM 4098 N N . TRP A 1 508 ? 3.771 18.222 20.808 1.00 95.06 508 TRP A N 1
ATOM 4099 C CA . TRP A 1 508 ? 5.136 18.467 21.257 1.00 95.06 508 TRP A CA 1
ATOM 4100 C C . TRP A 1 508 ? 5.913 19.311 20.235 1.00 95.06 508 TRP A C 1
ATOM 4102 O O . TRP A 1 508 ? 6.504 20.319 20.617 1.00 95.06 508 TRP A O 1
ATOM 4112 N N . ALA A 1 509 ? 5.848 18.964 18.945 1.00 95.00 509 ALA A N 1
ATOM 4113 C CA . ALA A 1 509 ? 6.546 19.675 17.876 1.00 95.00 509 ALA A CA 1
ATOM 4114 C C . ALA A 1 509 ? 6.025 21.108 17.696 1.00 95.00 509 ALA A C 1
ATOM 4116 O O . ALA A 1 509 ? 6.823 22.024 17.541 1.00 95.00 509 ALA A O 1
ATOM 4117 N N . ILE A 1 510 ? 4.708 21.325 17.793 1.00 93.19 510 ILE A N 1
ATOM 4118 C CA . ILE A 1 510 ? 4.094 22.663 17.760 1.00 93.19 510 ILE A CA 1
ATOM 4119 C C . ILE A 1 510 ? 4.624 23.540 18.905 1.00 93.19 510 ILE A C 1
ATOM 4121 O O . ILE A 1 510 ? 4.973 24.701 18.689 1.00 93.19 510 ILE A O 1
ATOM 4125 N N . ARG A 1 511 ? 4.700 22.998 20.129 1.00 91.50 511 ARG A N 1
ATOM 4126 C CA . ARG A 1 511 ? 5.222 23.738 21.292 1.00 91.50 511 ARG A CA 1
ATOM 4127 C C . ARG A 1 511 ? 6.711 24.036 21.163 1.00 91.50 511 ARG A C 1
ATOM 4129 O O . ARG A 1 511 ? 7.143 25.112 21.565 1.00 91.50 511 ARG A O 1
ATOM 4136 N N . ASP A 1 512 ? 7.483 23.086 20.647 1.00 91.94 512 ASP A N 1
ATOM 4137 C CA . ASP A 1 512 ? 8.917 23.257 20.412 1.00 91.94 512 ASP A CA 1
ATOM 4138 C C . ASP A 1 512 ? 9.165 24.365 19.378 1.00 91.94 512 ASP A C 1
ATOM 4140 O O . ASP A 1 512 ? 9.928 25.293 19.636 1.00 91.94 512 ASP A O 1
ATOM 4144 N N . GLU A 1 513 ? 8.410 24.360 18.278 1.00 90.31 513 GLU A N 1
ATOM 4145 C CA . GLU A 1 513 ? 8.480 25.380 17.227 1.00 90.31 513 GLU A CA 1
ATOM 4146 C C . GLU A 1 513 ? 8.166 26.790 17.755 1.00 90.31 513 GLU A C 1
ATOM 4148 O O . GLU A 1 513 ? 8.873 27.754 17.453 1.00 90.31 513 GLU A O 1
ATOM 4153 N N . ALA A 1 514 ? 7.137 26.916 18.601 1.00 87.88 514 ALA A N 1
ATOM 4154 C CA . ALA A 1 514 ? 6.784 28.184 19.238 1.00 87.88 514 ALA A CA 1
ATOM 4155 C C . ALA A 1 514 ? 7.905 28.704 20.157 1.00 87.88 514 ALA A C 1
ATOM 4157 O O . ALA A 1 514 ? 8.159 29.907 20.205 1.00 87.88 514 ALA A O 1
ATOM 4158 N N . ARG A 1 515 ? 8.617 27.806 20.855 1.00 88.12 515 ARG A N 1
ATOM 4159 C CA . ARG A 1 515 ? 9.772 28.173 21.692 1.00 88.12 515 ARG A CA 1
ATOM 4160 C C . ARG A 1 515 ? 10.965 28.632 20.866 1.00 88.12 515 ARG A C 1
ATOM 4162 O O . ARG A 1 515 ? 11.664 29.536 21.311 1.00 88.12 515 ARG A O 1
ATOM 4169 N N . PHE A 1 516 ? 11.217 28.012 19.715 1.00 85.12 516 PHE A N 1
ATOM 4170 C CA . PHE A 1 516 ? 12.292 28.440 18.818 1.00 85.12 516 PHE A CA 1
ATOM 4171 C C . PHE A 1 516 ? 12.020 29.843 18.273 1.00 85.12 516 PHE A C 1
ATOM 4173 O O . PHE A 1 516 ? 12.860 30.723 18.423 1.00 85.12 516 PHE A O 1
ATOM 4180 N N . ARG A 1 517 ? 10.809 30.093 17.766 1.00 82.44 517 ARG A N 1
ATOM 4181 C CA . ARG A 1 517 ? 10.434 31.409 17.221 1.00 82.44 517 ARG A CA 1
ATOM 4182 C C . ARG A 1 517 ? 10.360 32.509 18.280 1.00 82.44 517 ARG A C 1
ATOM 4184 O O . ARG A 1 517 ? 10.665 33.659 17.990 1.00 82.44 517 ARG A O 1
ATOM 4191 N N . GLY A 1 518 ? 9.981 32.164 19.511 1.00 79.81 518 GLY A N 1
ATOM 4192 C CA . GLY A 1 518 ? 9.982 33.111 20.626 1.00 79.81 518 GLY A CA 1
ATOM 4193 C C . GLY A 1 518 ? 11.381 33.612 21.002 1.00 79.81 518 GLY A C 1
ATOM 4194 O O . GLY A 1 518 ? 11.499 34.737 21.473 1.00 79.81 518 GLY A O 1
ATOM 4195 N N . ARG A 1 519 ? 12.440 32.821 20.769 1.00 77.00 519 ARG A N 1
ATOM 4196 C CA . ARG A 1 519 ? 13.820 33.238 21.076 1.00 77.00 519 ARG A CA 1
ATOM 4197 C C . ARG A 1 519 ? 14.387 34.229 20.070 1.00 77.00 519 ARG A C 1
ATOM 4199 O O . ARG A 1 519 ? 15.102 35.125 20.495 1.00 77.00 519 ARG A O 1
ATOM 4206 N N . ASP A 1 520 ? 14.034 34.115 18.792 1.00 64.69 520 ASP A N 1
ATOM 4207 C CA . ASP A 1 520 ? 14.515 35.049 17.762 1.00 64.69 520 ASP A CA 1
ATOM 4208 C C . ASP A 1 520 ? 13.897 36.451 17.901 1.00 64.69 520 ASP A C 1
ATOM 4210 O O . ASP A 1 520 ? 14.486 37.433 17.464 1.00 64.69 520 ASP A O 1
ATOM 4214 N N . ASN A 1 521 ? 12.741 36.574 18.563 1.00 58.25 521 ASN A N 1
ATOM 4215 C CA . ASN A 1 521 ? 12.153 37.879 18.886 1.00 58.25 521 ASN A CA 1
ATOM 4216 C C . ASN A 1 521 ? 12.625 38.451 20.237 1.00 58.25 521 ASN A C 1
ATOM 4218 O O . ASN A 1 521 ? 12.443 39.642 20.473 1.00 58.25 521 ASN A O 1
ATOM 4222 N N . ASP A 1 522 ? 13.226 37.636 21.113 1.00 51.91 522 ASP A N 1
ATOM 4223 C CA . ASP A 1 522 ? 13.790 38.074 22.405 1.00 51.91 522 ASP A CA 1
ATOM 4224 C C . ASP A 1 522 ? 15.330 38.073 22.397 1.00 51.91 522 ASP A C 1
ATOM 4226 O O . ASP A 1 522 ? 15.967 38.274 23.434 1.00 51.91 522 ASP A O 1
ATOM 4230 N N . THR A 1 523 ? 15.961 37.959 21.218 1.00 49.28 523 THR A N 1
ATOM 4231 C CA . THR A 1 523 ? 17.281 38.561 20.995 1.00 49.28 523 THR A CA 1
ATOM 4232 C C . THR A 1 523 ? 17.121 40.075 21.023 1.00 49.28 523 THR A C 1
ATOM 4234 O O . THR A 1 523 ? 17.214 40.770 20.013 1.00 49.28 523 THR A O 1
ATOM 4237 N N . ARG A 1 524 ? 16.891 40.598 22.232 1.00 45.41 524 ARG A N 1
ATOM 4238 C CA . ARG A 1 524 ? 17.315 41.939 22.608 1.00 45.41 524 ARG A CA 1
ATOM 4239 C C . ARG A 1 524 ? 18.715 42.103 22.051 1.00 45.41 524 ARG A C 1
ATOM 4241 O O . ARG A 1 524 ? 19.549 41.215 22.235 1.00 45.41 524 ARG A O 1
ATOM 4248 N N . HIS A 1 525 ? 18.946 43.217 21.369 1.00 42.09 525 HIS A N 1
ATOM 4249 C CA . HIS A 1 525 ? 20.278 43.720 21.101 1.00 42.09 525 HIS A CA 1
ATOM 4250 C C . HIS A 1 525 ? 21.135 43.522 22.357 1.00 42.09 525 HIS A C 1
ATOM 4252 O O . HIS A 1 525 ? 21.068 44.312 23.298 1.00 42.09 525 HIS A O 1
ATOM 4258 N N . PHE A 1 526 ? 21.952 42.469 22.382 1.00 40.09 526 PHE A N 1
ATOM 4259 C CA . PHE A 1 526 ? 23.152 42.459 23.192 1.00 40.09 526 PHE A CA 1
ATOM 4260 C C . PHE A 1 526 ? 24.083 43.454 22.504 1.00 40.09 526 PHE A C 1
ATOM 4262 O O . PHE A 1 526 ? 25.006 43.085 21.783 1.00 40.09 526 PHE A O 1
ATOM 4269 N N . SER A 1 527 ? 23.792 44.744 22.683 1.00 42.22 527 SER A N 1
ATOM 4270 C CA . SER A 1 527 ? 24.824 45.759 22.617 1.00 42.22 527 SER A CA 1
ATOM 4271 C C . SER A 1 527 ? 25.808 45.364 23.703 1.00 42.22 527 SER A C 1
ATOM 4273 O O . SER A 1 527 ? 25.534 45.529 24.892 1.00 42.22 527 SER A O 1
ATOM 4275 N N . LEU A 1 528 ? 26.918 44.750 23.299 1.00 40.50 528 LEU A N 1
ATOM 4276 C CA . LEU A 1 528 ? 28.098 44.647 24.138 1.00 40.50 528 LEU A CA 1
ATOM 4277 C C . LEU A 1 528 ? 28.474 46.085 24.497 1.00 40.50 528 LEU A C 1
ATOM 4279 O O . LEU A 1 528 ? 29.116 46.780 23.712 1.00 40.50 528 LEU A O 1
ATOM 4283 N N . HIS A 1 529 ? 28.019 46.556 25.658 1.00 39.34 529 HIS A N 1
ATOM 4284 C CA . HIS A 1 529 ? 28.604 47.723 26.290 1.00 39.34 529 HIS A CA 1
ATOM 4285 C C . HIS A 1 529 ? 30.062 47.359 26.551 1.00 39.34 529 HIS A C 1
ATOM 4287 O O . HIS A 1 529 ? 30.378 46.626 27.487 1.00 39.34 529 HIS A O 1
ATOM 4293 N N . VAL A 1 530 ? 30.939 47.826 25.666 1.00 46.06 530 VAL A N 1
ATOM 4294 C CA . VAL A 1 530 ? 32.372 47.882 25.924 1.00 46.06 530 VAL A CA 1
ATOM 4295 C C . VAL A 1 530 ? 32.522 48.724 27.195 1.00 46.06 530 VAL A C 1
ATOM 4297 O O . VAL A 1 530 ? 32.060 49.869 27.203 1.00 46.06 530 VAL A O 1
ATOM 4300 N N . PRO A 1 531 ? 33.075 48.180 28.293 1.00 43.84 531 PRO A N 1
ATOM 4301 C CA . PRO A 1 531 ? 33.318 48.972 29.489 1.00 43.84 531 PRO A CA 1
ATOM 4302 C C . PRO A 1 531 ? 34.245 50.138 29.126 1.00 43.84 531 PRO A C 1
ATOM 4304 O O . PRO A 1 531 ? 35.172 49.930 28.336 1.00 43.84 531 PRO A O 1
ATOM 4307 N N . PRO A 1 532 ? 34.035 51.348 29.673 1.00 48.94 532 PRO A N 1
ATOM 4308 C CA . PRO A 1 532 ? 34.966 52.443 29.460 1.00 48.94 532 PRO A CA 1
ATOM 4309 C C . PRO A 1 532 ? 36.356 52.000 29.919 1.00 48.94 532 PRO A C 1
ATOM 4311 O O . PRO A 1 532 ? 36.546 51.526 31.040 1.00 48.94 532 PRO A O 1
ATOM 4314 N N . SER A 1 533 ? 37.314 52.114 29.005 1.00 53.53 533 SER A N 1
ATOM 4315 C CA . SER A 1 533 ? 38.726 51.857 29.250 1.00 53.53 533 SER A CA 1
ATOM 4316 C C . SER A 1 533 ? 39.192 52.642 30.480 1.00 53.53 533 SER A C 1
ATOM 4318 O O . SER A 1 533 ? 38.888 53.836 30.563 1.00 53.53 533 SER A O 1
ATOM 4320 N N . PRO A 1 534 ? 39.926 52.019 31.420 1.00 57.00 534 PRO A N 1
ATOM 4321 C CA . PRO A 1 534 ? 40.427 52.719 32.591 1.00 57.00 534 PRO A CA 1
ATOM 4322 C C . PRO A 1 534 ? 41.342 53.854 32.132 1.00 57.00 534 PRO A C 1
ATOM 4324 O O . PRO A 1 534 ? 42.337 53.636 31.436 1.00 57.00 534 PRO A O 1
ATOM 4327 N N . THR A 1 535 ? 40.973 55.076 32.501 1.00 54.88 535 THR A N 1
ATOM 4328 C CA . THR A 1 535 ? 41.826 56.255 32.386 1.00 54.88 535 THR A CA 1
ATOM 4329 C C . THR A 1 535 ? 43.116 55.987 33.149 1.00 54.88 535 THR A C 1
ATOM 4331 O O . THR A 1 535 ? 43.090 55.749 34.357 1.00 54.88 535 THR A O 1
ATOM 4334 N N . LYS A 1 536 ? 44.233 55.987 32.420 1.00 54.53 536 LYS A N 1
ATOM 4335 C CA . LYS A 1 536 ? 45.577 55.940 32.990 1.00 54.53 536 LYS A CA 1
ATOM 4336 C C . LYS A 1 536 ? 45.814 57.210 33.808 1.00 54.53 536 LYS A C 1
ATOM 4338 O O . LYS A 1 536 ? 45.632 58.307 33.279 1.00 54.53 536 LYS A O 1
ATOM 4343 N N . GLY A 1 537 ? 46.194 57.024 35.069 1.00 48.38 537 GLY A N 1
ATOM 4344 C CA . GLY A 1 537 ? 47.109 57.936 35.751 1.00 48.38 537 GLY A CA 1
ATOM 4345 C C . GLY A 1 537 ? 48.531 57.726 35.255 1.00 48.38 537 GLY A C 1
ATOM 4346 O O . GLY A 1 537 ? 48.803 56.625 34.714 1.00 48.38 537 GLY A O 1
#

Nearest PDB structures (foldseek):
  3fp0-assembly1_A  TM=8.019E-01  e=1.692E-02  Fusarium sporotrichioides
  3fot-assembly1_A  TM=8.033E-01  e=2.214E-02  Fusarium sporotrichioides

Mean predicted aligned error: 18.46 Å

InterPro domains:
  IPR001810 F-box domain [PS50181] (245-293)
  IPR036047 F-box-like domain superfamily [SSF81383] (238-281)

Sequence (537 aa):
MYPGHDPDTFLCIYDTGIPLQVPFAPKMLTTPFIGPLIISVAMSIKQQYTHFLSNPHLVHLMPASTALAPLREKSTDANPFWGEITNMGVIDSKVPRRYDDQEGKCVLEVGELVLALRQQNKRPMVHAWTIGGELKLQVQGTDVWEKNYLGKFLDEIIRSIRSSRETGLSKDARDRFLLAHTGTSMNSKPVIRKKSSHSDVDFGRYGGLKSDGTGRSTASSQPYQRRQSALPKSKRPPLRKSLDYNRFMSLPADIMLRICRFLYPWSLLALARTSSRLRAKFMKEVSKPWWNATRYLTGMPDWKTVAFPQAAATLYELECQGSLCSEQSSNLALHLCRRYCPNLLDLEEVMQEFPAAPEDLVKCLPWTSYRTYPRESDTKKSRFYLKSDVQKLCQRLDALGPLDGKPRRDLGRELSAFQLERKRGGHILNFGSTKEVQVFYEQDLKQRKKHRKHRWNTILDVMKNRWGWTAVDYNQLGPKLKTIIEYLLDVPTLSEQIWGSVRGELEWAIRDEARFRGRDNDTRHFSLHVPPSPTKG

pLDDT: mean 76.29, std 20.44, range [27.39, 96.88]